Protein 7Q1G (pdb70)

InterPro domains:
  IPR018976 Imelysin-like domain [PF09375] (46-277)
  IPR034981 EfeO/Algp7, imelysin-like domain [cd14656] (41-279)
  IPR038352 Imelysin-like domain superfamily [G3DSA:1.20.1420.20] (35-285)
  IPR050894 Iron uptake system component EfeM/EfeO [PTHR39192] (38-284)
  IPR053377 Iron uptake and transport EfeM/EfeO [NF041757] (34-281)

Solvent-accessible surface area: 20869 Å² total; per-residue (Å²): 145,42,52,26,36,105,4,4,7,12,0,3,40,0,2,29,36,0,30,88,21,3,88,75,0,18,43,39,0,64,118,0,0,45,7,2,91,169,41,60,41,79,56,0,79,95,31,0,4,49,0,1,40,52,1,1,5,1,10,11,0,1,87,60,31,84,125,10,31,48,20,0,18,9,44,17,76,90,36,192,130,18,52,89,6,88,113,0,15,1,0,4,62,0,1,60,6,1,50,53,95,100,40,24,160,113,15,22,95,16,0,73,86,0,16,64,15,0,93,53,1,61,70,88,4,60,116,37,30,0,24,0,9,92,0,1,19,2,0,7,45,3,0,93,33,0,41,67,24,9,9,47,12,88,14,0,105,44,8,74,16,0,3,38,1,1,20,0,0,0,68,0,0,51,71,1,3,40,32,2,108,87,47,0,84,68,121,40,146,69,10,18,76,97,0,47,139,29,2,60,60,0,51,111,16,1,47,117,14,115,46,221,108,72,11,26,69,48,39,101,108,21,85,77,79,8,91,71,48,4,56,39,21,0,64,43,0,12,113,23,1,66,67,2,74,40,63,9,20,24,103,136,15,57,117,77,29,23,0,2,10,0,1,38,0,3,27,34,0,30,89,21,3,88,75,0,16,47,43,0,66,124,0,2,67,8,2,111,97,36,54,44,76,56,0,80,72,34,0,4,47,0,0,40,54,1,0,5,0,10,4,0,1,68,56,30,84,124,8,36,48,29,0,13,8,43,16,78,93,36,191,132,16,51,90,6,111,110,0,10,0,0,3,60,0,1,60,5,2,50,53,94,99,40,25,160,114,16,18,92,23,0,69,79,0,26,67,15,0,87,52,1,59,77,89,2,57,123,37,77,2,35,24,57,100,0,0,16,1,0,11,35,0,0,95,43,0,30,65,22,2,23,52,12,86,14,0,101,48,8,76,16,0,3,32,0,2,30,1,0,0,67,0,0,26,72,0,6,75,28,1,64,64,21,4,65,135,72,25,77,86,36,5,72,60,3,52,61,28,12,63,60,0,52,62,17,1,58,100,21,64,59,119,80,85,7,26,68,47,47,100,108,16,52,80,79,30,27,95,49,5,71,39,18,0,74,58,0,6,98,27,1,65,54,1,90,46,73,26,68,33,138

Foldseek 3Di:
DDDQVVLCQLQVVLLVVLLVLLVLLLVLLVQLLVCLLVWNLVSNLVSQLVSCLSVLLNVLLVCVVPLLCQQAANALVVDPVGLPDPSNAHRQVVLCCRQVVVTSVVVNVSSVVNSVSSVVSSVVSVVDDDQVLSLLQLLLVLLVVCLPALLVQRRRVRSQQSLSSSVSSLNSSLSSCVSCVVLCCVQPVCLSVVLVVLSVQLVVLSVVAADPVGGGDGNVPRDPVSSVSNNVSSVVSSVSSNCVCVSSPND/DDDPLDVVQLVVVLLVVLLVLLVLLLVLLVQLLVCLVVWVLVSNLVSQLVSCLSVLLNVLLLCVVPLLCQQAANALVVDPVGLPDPSNAHRQVVLCCRQVVVTSPVVNVRSVVNSVSSVVVSVVSVVDDDDSLSLLLLLLVLLVVCLVALLVQNRRVGSQQSLSSNVSSLNSSVSSLVSNVVLLCVQCVVLSVVLVVLSVQLVVLSVVAQDPPRGGDGNVPRDPVSSVSNNVSSVVNSVSSNCRCVSNVND

Radius of gyration: 26.66 Å; Cα contacts (8 Å, |Δi|>4): 734; chains: 2; bounding box: 60×58×80 Å

Organism: Pseudomonas syringae pv. syringae (strain B728a) (NCBI:txid205918)

B-factor: mean 24.44, std 9.42, range [10.6, 73.85]

Sequence (502 aa):
ATAPLDLVGPVSSDYKIYVTENIEELVSSHTQKFTDAVKKGDIATAKKLYAPTRVYYESVEEPIAELFSSDLDASIDSRVDDHEQGVAAEDFTGFHRLEYALFSQNTTKDQGPIADDKLLSSDVVKDLEKRVADLTFPPEKVVGGAAALLEEVAATKISGEEDRYSHTDLYDFQGNIDGAKKIVDLFRPQIEQQDKAFSSSKVDKNFATVDKILAKYKTKDGGFETYDKVKENDRKALVGPVNNTLAEDLSSTLRGKLGLNATAPLDLVGPVSSDYKIYVTENIEELVSSHTQKFTDAVKKGDIATAKKLYAPTRVYYESVEEPIAELFSSDLDASSIDSRVDDHEEQGVAAEDFTGFHRLEYALFSQNTTKDQGPIADKLLSDVVKDDLEKRVADDLTFPPEKVVGGAAALLEEEVAATKISGEEDRYSHTDLYDFQGNIDGAKKIVDLFRPQIEQQDKAFSSKVDKNFATVDKILAKYKTKDGGFETYDKVKENDRKALVGPVNTLAEDL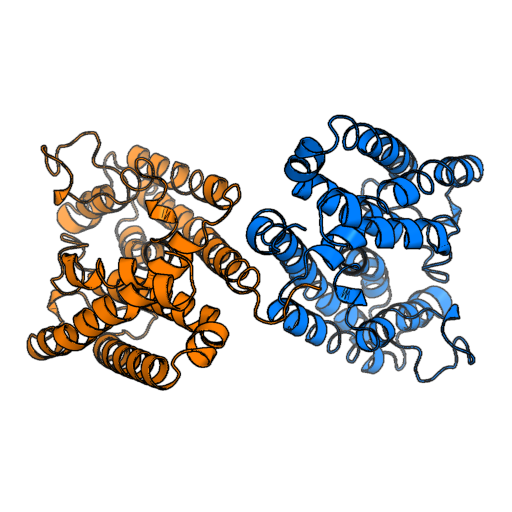STLRGKLGLN

GO terms:
  GO:0042597 periplasmic space (C, EXP)

Structure (mmCIF, N/CA/C/O backbone):
data_7Q1G
#
_entry.id   7Q1G
#
_cell.length_a   46.800
_cell.length_b   95.230
_cell.length_c   152.750
_cell.angle_alpha   90.000
_cell.angle_beta   90.000
_cell.angle_gamma   90.000
#
_symmetry.space_group_name_H-M   'P 2 21 21'
#
loop_
_entity.id
_entity.type
_entity.pdbx_description
1 polymer 'Peptidase_M75 domain-containing protein'
2 non-polymer 'SULFATE ION'
3 water water
#
loop_
_atom_site.group_PDB
_atom_site.id
_atom_site.type_symbol
_atom_site.label_atom_id
_atom_site.label_alt_id
_atom_site.label_comp_id
_atom_site.label_asym_id
_atom_site.label_entity_id
_atom_site.label_seq_id
_atom_site.pdbx_PDB_ins_code
_atom_site.Cartn_x
_atom_site.Cartn_y
_atom_site.Cartn_z
_atom_site.occupancy
_atom_site.B_iso_or_equiv
_atom_site.auth_seq_id
_atom_site.auth_comp_id
_atom_site.auth_asym_id
_atom_site.auth_atom_id
_atom_site.pdbx_PDB_model_num
ATOM 1 N N . ALA A 1 35 ? -18.411 -8.787 50.658 1.00 49.33 35 ALA A N 1
ATOM 2 C CA . ALA A 1 35 ? -17.709 -7.583 50.224 1.00 40.86 35 ALA A CA 1
ATOM 3 C C . ALA A 1 35 ? -17.497 -6.616 51.388 1.00 43.66 35 ALA A C 1
ATOM 4 O O . ALA A 1 35 ? -18.165 -6.710 52.420 1.00 46.48 35 ALA A O 1
ATOM 6 N N . THR A 1 36 ? -16.564 -5.686 51.215 1.00 36.20 36 THR A N 1
ATOM 7 C CA . THR A 1 36 ? -16.195 -4.737 52.258 1.00 32.65 36 THR A CA 1
ATOM 8 C C . THR A 1 36 ? -16.914 -3.414 52.019 1.00 25.09 36 THR A C 1
ATOM 9 O O . THR A 1 36 ? -16.836 -2.849 50.922 1.00 25.39 36 THR A O 1
ATOM 13 N N . ALA A 1 37 ? -17.634 -2.937 53.034 1.00 21.02 37 ALA A N 1
ATOM 14 C CA . ALA A 1 37 ? -18.273 -1.633 52.933 1.00 24.53 37 ALA A CA 1
ATOM 15 C C . ALA A 1 37 ? -17.204 -0.552 52.815 1.00 22.00 37 ALA A C 1
ATOM 16 O O . ALA A 1 37 ? -16.244 -0.549 53.599 1.00 21.09 37 ALA A O 1
ATOM 18 N N . PRO A 1 38 ? -17.322 0.369 51.855 1.00 23.53 38 PRO A N 1
ATOM 19 C CA . PRO A 1 38 ? -16.313 1.436 51.741 1.00 22.43 38 PRO A CA 1
ATOM 20 C C . PRO A 1 38 ? -16.072 2.190 53.040 1.00 21.17 38 PRO A C 1
ATOM 21 O O . PRO A 1 38 ? -14.928 2.561 53.329 1.00 22.21 38 PRO A O 1
ATOM 25 N N . LEU A 1 39 ? -17.110 2.410 53.849 1.00 19.71 39 LEU A N 1
ATOM 26 C CA . LEU A 1 39 ? -16.912 3.157 55.086 1.00 17.52 39 LEU A CA 1
ATOM 27 C C . LEU A 1 39 ? -16.017 2.412 56.070 1.00 19.37 39 LEU A C 1
ATOM 28 O O . LEU A 1 39 ? -15.376 3.052 56.917 1.00 20.13 39 LEU A O 1
ATOM 33 N N . ASP A 1 40 ? -15.939 1.081 55.973 1.00 20.86 40 ASP A N 1
ATOM 34 C CA . ASP A 1 40 ? -15.010 0.327 56.808 1.00 22.84 40 ASP A CA 1
ATOM 35 C C . ASP A 1 40 ? -13.554 0.615 56.464 1.00 19.45 40 ASP A C 1
ATOM 36 O O . ASP A 1 40 ? -12.659 0.256 57.242 1.00 21.09 40 ASP A O 1
ATOM 41 N N . LEU A 1 41 ? -13.301 1.250 55.320 1.00 17.81 41 LEU A N 1
ATOM 42 C CA . LEU A 1 41 ? -11.962 1.603 54.874 1.00 17.21 41 LEU A CA 1
ATOM 43 C C . LEU A 1 41 ? -11.683 3.093 55.033 1.00 16.57 41 LEU A C 1
ATOM 44 O O . LEU A 1 41 ? -10.736 3.614 54.428 1.00 18.03 41 LEU A O 1
ATOM 49 N N . VAL A 1 42 ? -12.487 3.785 55.848 1.00 15.54 42 VAL A N 1
ATOM 50 C CA . VAL A 1 42 ? -12.361 5.238 55.960 1.00 16.23 42 VAL A CA 1
ATOM 51 C C . VAL A 1 42 ? -10.984 5.642 56.465 1.00 16.53 42 VAL A C 1
ATOM 52 O O . VAL A 1 42 ? -10.480 6.715 56.110 1.00 18.16 42 VAL A O 1
ATOM 56 N N . GLY A 1 43 ? -10.344 4.808 57.278 1.00 15.40 43 GLY A N 1
ATOM 57 C CA . GLY A 1 43 ? -9.039 5.145 57.798 1.00 18.19 43 GLY A CA 1
ATOM 58 C C . GLY A 1 43 ? -8.032 5.355 56.687 1.00 18.93 43 GLY A C 1
ATOM 59 O O . GLY A 1 43 ? -7.505 6.457 56.479 1.00 14.88 43 GLY A O 1
ATOM 60 N N . PRO A 1 44 ? -7.757 4.301 55.923 1.00 17.08 44 PRO A N 1
ATOM 61 C CA . PRO A 1 44 ? -6.781 4.459 54.836 1.00 14.76 44 PRO A CA 1
ATOM 62 C C . PRO A 1 44 ? -7.271 5.354 53.707 1.00 16.48 44 PRO A C 1
ATOM 63 O O . PRO A 1 44 ? -6.447 6.051 53.096 1.00 15.75 44 PRO A O 1
ATOM 67 N N . VAL A 1 45 ? -8.575 5.374 53.409 1.00 13.23 45 VAL A N 1
ATOM 68 C CA . VAL A 1 45 ? -9.057 6.247 52.339 1.00 14.12 45 VAL A CA 1
ATOM 69 C C . VAL A 1 45 ? -8.878 7.714 52.715 1.00 15.78 45 VAL A C 1
ATOM 70 O O . VAL A 1 45 ? -8.468 8.535 51.876 1.00 14.91 45 VAL A O 1
ATOM 74 N N . SER A 1 46 ? -9.184 8.079 53.967 1.00 15.51 46 SER A N 1
ATOM 75 C CA A SER A 1 46 ? -9.004 9.462 54.413 0.53 13.16 46 SER A CA 1
ATOM 76 C CA B SER A 1 46 ? -9.012 9.476 54.336 0.47 13.10 46 SER A CA 1
ATOM 77 C C . SER A 1 46 ? -7.537 9.849 54.385 1.00 12.89 46 SER A C 1
ATOM 78 O O . SER A 1 46 ? -7.172 10.963 53.984 1.00 15.46 46 SER A O 1
ATOM 83 N N . ASP A 1 47 ? -6.673 8.943 54.849 1.00 13.04 47 ASP A N 1
ATOM 84 C CA . ASP A 1 47 ? -5.251 9.248 54.830 1.00 14.45 47 ASP A CA 1
ATOM 85 C C . ASP A 1 47 ? -4.750 9.375 53.396 1.00 15.68 47 ASP A C 1
ATOM 86 O O . ASP A 1 47 ? -3.862 10.188 53.126 1.00 15.62 47 ASP A O 1
ATOM 91 N N . TYR A 1 48 ? -5.298 8.583 52.466 1.00 15.00 48 TYR A N 1
ATOM 92 C CA . TYR A 1 48 ? -4.893 8.732 51.071 1.00 11.61 48 TYR A CA 1
ATOM 93 C C . TYR A 1 48 ? -5.383 10.049 50.483 1.00 14.78 48 TYR A C 1
ATOM 94 O O . TYR A 1 48 ? -4.656 10.701 49.723 1.00 13.66 48 TYR A O 1
ATOM 103 N N . LYS A 1 49 ? -6.602 10.475 50.823 1.00 14.17 49 LYS A N 1
ATOM 104 C CA . LYS A 1 49 ? -7.020 11.770 50.292 1.00 14.52 49 LYS A CA 1
ATOM 105 C C . LYS A 1 49 ? -6.160 12.899 50.858 1.00 14.90 49 LYS A C 1
ATOM 106 O O . LYS A 1 49 ? -5.848 13.854 50.142 1.00 14.59 49 LYS A O 1
ATOM 112 N N . ILE A 1 50 ? -5.730 12.793 52.119 1.00 15.61 50 ILE A N 1
ATOM 113 C CA . ILE A 1 50 ? -4.795 13.786 52.660 1.00 13.65 50 ILE A CA 1
ATOM 114 C C . ILE A 1 50 ? -3.492 13.777 51.871 1.00 14.56 50 ILE A C 1
ATOM 115 O O . ILE A 1 50 ? -2.967 14.833 51.490 1.00 15.68 50 ILE A O 1
ATOM 120 N N . TYR A 1 51 ? -2.976 12.583 51.569 1.00 13.90 51 TYR A N 1
ATOM 121 C CA . TYR A 1 51 ? -1.750 12.473 50.785 1.00 14.97 51 TYR A CA 1
ATOM 122 C C . TYR A 1 51 ? -1.928 13.073 49.398 1.00 15.67 51 TYR A C 1
ATOM 123 O O . TYR A 1 51 ? -1.067 13.819 48.912 1.00 12.81 51 TYR A O 1
ATOM 132 N N . VAL A 1 52 ? -3.025 12.718 48.724 1.00 14.75 52 VAL A N 1
ATOM 133 C CA . VAL A 1 52 ? -3.269 13.250 47.384 1.00 12.18 52 VAL A CA 1
ATOM 134 C C . VAL A 1 52 ? -3.448 14.756 47.448 1.00 14.61 52 VAL A C 1
ATOM 135 O O . VAL A 1 52 ? -2.909 15.490 46.614 1.00 14.13 52 VAL A O 1
ATOM 139 N N . THR A 1 53 ? -4.159 15.247 48.471 1.00 14.16 53 THR A N 1
ATOM 140 C CA . THR A 1 53 ? -4.417 16.683 48.562 1.00 14.06 53 THR A CA 1
ATOM 141 C C . THR A 1 53 ? -3.128 17.464 48.777 1.00 13.99 53 THR A C 1
ATOM 142 O O . THR A 1 53 ? -2.930 18.522 48.164 1.00 14.50 53 THR A O 1
ATOM 146 N N . GLU A 1 54 ? -2.236 16.954 49.634 1.00 14.98 54 GLU A N 1
ATOM 147 C CA . GLU A 1 54 ? -0.943 17.600 49.829 1.00 17.37 54 GLU A CA 1
ATOM 148 C C . GLU A 1 54 ? -0.131 17.615 48.542 1.00 18.77 54 GLU A C 1
ATOM 149 O O . GLU A 1 54 ? 0.507 18.624 48.211 1.00 16.49 54 GLU A O 1
ATOM 155 N N . ASN A 1 55 ? -0.135 16.505 47.802 1.00 14.18 55 ASN A N 1
ATOM 156 C CA . ASN A 1 55 ? 0.598 16.472 46.541 1.00 13.54 55 ASN A CA 1
ATOM 157 C C . ASN A 1 55 ? 0.002 17.440 45.529 1.00 14.30 55 ASN A C 1
ATOM 158 O O . ASN A 1 55 ? 0.742 18.089 44.782 1.00 13.71 55 ASN A O 1
ATOM 163 N N . ILE A 1 56 ? -1.326 17.567 45.516 1.00 12.92 56 ILE A N 1
ATOM 164 C CA . ILE A 1 56 ? -1.992 18.490 44.596 1.00 12.22 56 ILE A CA 1
ATOM 165 C C . ILE A 1 56 ? -1.681 19.938 44.964 1.00 13.89 56 ILE A C 1
ATOM 166 O O . ILE A 1 56 ? -1.451 20.773 44.081 1.00 14.90 56 ILE A O 1
ATOM 171 N N . GLU A 1 57 ? -1.685 20.270 46.266 1.00 14.38 57 GLU A N 1
ATOM 172 C CA . GLU A 1 57 ? -1.277 21.614 46.669 1.00 13.90 57 GLU A CA 1
ATOM 173 C C . GLU A 1 57 ? 0.113 21.934 46.144 1.00 13.71 57 GLU A C 1
ATOM 174 O O . GLU A 1 57 ? 0.343 23.017 45.588 1.00 16.34 57 GLU A O 1
ATOM 180 N N . GLU A 1 58 ? 1.041 20.982 46.272 1.00 15.44 58 GLU A N 1
ATOM 181 C CA . GLU A 1 58 ? 2.389 21.184 45.758 1.00 13.87 58 GLU A CA 1
ATOM 182 C C . GLU A 1 58 ? 2.397 21.256 44.240 1.00 13.22 58 GLU A C 1
ATOM 183 O O . GLU A 1 58 ? 3.171 22.020 43.658 1.00 14.54 58 GLU A O 1
ATOM 189 N N . LEU A 1 59 ? 1.581 20.432 43.583 1.00 13.00 59 LEU A N 1
ATOM 190 C CA . LEU A 1 59 ? 1.482 20.510 42.128 1.00 12.17 59 LEU A CA 1
ATOM 191 C C . LEU A 1 59 ? 1.049 21.900 41.683 1.00 13.56 59 LEU A C 1
ATOM 192 O O . LEU A 1 59 ? 1.611 22.458 40.729 1.00 13.78 59 LEU A O 1
ATOM 197 N N . VAL A 1 60 ? 0.052 22.475 42.362 1.00 12.74 60 VAL A N 1
ATOM 198 C CA . VAL A 1 60 ? -0.454 23.788 41.956 1.00 13.09 60 VAL A CA 1
ATOM 199 C C . VAL A 1 60 ? 0.616 24.848 42.160 1.00 15.17 60 VAL A C 1
ATOM 200 O O . VAL A 1 60 ? 0.865 25.681 41.280 1.00 14.64 60 VAL A O 1
ATOM 204 N N . SER A 1 61 ? 1.274 24.831 43.323 1.00 14.78 61 SER A N 1
ATOM 205 C CA A SER A 1 61 ? 2.285 25.847 43.590 0.61 14.82 61 SER A CA 1
ATOM 206 C CA B SER A 1 61 ? 2.301 25.830 43.608 0.39 14.88 61 SER A CA 1
ATOM 207 C C . SER A 1 61 ? 3.467 25.718 42.634 1.00 15.04 61 SER A C 1
ATOM 208 O O . SER A 1 61 ? 3.977 26.732 42.132 1.00 14.88 61 SER A O 1
ATOM 213 N N . HIS A 1 62 ? 3.894 24.480 42.335 1.00 14.13 62 HIS A N 1
ATOM 214 C CA . HIS A 1 62 ? 5.002 24.289 41.407 1.00 14.30 62 HIS A CA 1
ATOM 215 C C . HIS A 1 62 ? 4.581 24.606 39.979 1.00 12.80 62 HIS A C 1
ATOM 216 O O . HIS A 1 62 ? 5.363 25.176 39.215 1.00 14.42 62 HIS A O 1
ATOM 223 N N . THR A 1 63 ? 3.355 24.237 39.596 1.00 12.72 63 THR A N 1
ATOM 224 C CA . THR A 1 63 ? 2.900 24.553 38.242 1.00 10.60 63 THR A CA 1
ATOM 225 C C . THR A 1 63 ? 2.767 26.061 38.060 1.00 12.73 63 THR A C 1
ATOM 226 O O . THR A 1 63 ? 3.058 26.586 36.980 1.00 14.18 63 THR A O 1
ATOM 230 N N . GLN A 1 64 ? 2.335 26.773 39.104 1.00 12.27 64 GLN A N 1
ATOM 231 C CA . GLN A 1 64 ? 2.327 28.233 39.028 1.00 12.80 64 GLN A CA 1
ATOM 232 C C . GLN A 1 64 ? 3.708 28.765 38.668 1.00 15.95 64 GLN A C 1
ATOM 233 O O . GLN A 1 64 ? 3.856 29.578 37.743 1.00 16.94 64 GLN A O 1
ATOM 239 N N . LYS A 1 65 ? 4.741 28.296 39.378 1.00 14.04 65 LYS A N 1
ATOM 240 C CA . LYS A 1 65 ? 6.097 28.779 39.117 1.00 14.61 65 LYS A CA 1
ATOM 241 C C . LYS A 1 65 ? 6.609 28.332 37.751 1.00 15.95 65 LYS A C 1
ATOM 242 O O . LYS A 1 65 ? 7.261 29.112 37.048 1.00 14.62 65 LYS A O 1
ATOM 248 N N . PHE A 1 66 ? 6.320 27.086 37.368 1.00 12.24 66 PHE A N 1
ATOM 249 C CA . PHE A 1 66 ? 6.741 26.548 36.077 1.00 12.08 66 PHE A CA 1
ATOM 250 C C . PHE A 1 66 ? 6.117 27.331 34.925 1.00 12.37 66 PHE A C 1
ATOM 251 O O . PHE A 1 66 ? 6.814 27.758 33.993 1.00 13.65 66 PHE A O 1
ATOM 259 N N . THR A 1 67 ? 4.797 27.520 34.968 1.00 13.87 67 THR A N 1
ATOM 260 C CA . THR A 1 67 ? 4.137 28.243 33.891 1.00 13.32 67 THR A CA 1
ATOM 261 C C . THR A 1 67 ? 4.480 29.730 33.916 1.00 14.01 67 THR A C 1
ATOM 262 O O . THR A 1 67 ? 4.537 30.354 32.852 1.00 13.77 67 THR A O 1
ATOM 266 N N . ASP A 1 68 ? 4.734 30.313 35.097 1.00 14.26 68 ASP A N 1
ATOM 267 C CA . ASP A 1 68 ? 5.198 31.700 35.125 1.00 15.20 68 ASP A CA 1
ATOM 268 C C . ASP A 1 68 ? 6.540 31.840 34.419 1.00 15.27 68 ASP A C 1
ATOM 269 O O . ASP A 1 68 ? 6.759 32.809 33.677 1.00 15.86 68 ASP A O 1
ATOM 274 N N . ALA A 1 69 ? 7.447 30.875 34.620 1.00 13.85 69 ALA A N 1
ATOM 275 C CA . ALA A 1 69 ? 8.738 30.947 33.940 1.00 13.36 69 ALA A CA 1
ATOM 276 C C . ALA A 1 69 ? 8.562 30.872 32.430 1.00 15.44 69 ALA A C 1
ATOM 277 O O . ALA A 1 69 ? 9.225 31.603 31.684 1.00 14.42 69 ALA A O 1
ATOM 279 N N . VAL A 1 70 ? 7.675 29.993 31.958 1.00 14.90 70 VAL A N 1
ATOM 280 C CA . VAL A 1 70 ? 7.423 29.899 30.521 1.00 12.61 70 VAL A CA 1
ATOM 281 C C . VAL A 1 70 ? 6.865 31.217 29.990 1.00 13.48 70 VAL A C 1
ATOM 282 O O . VAL A 1 70 ? 7.294 31.721 28.944 1.00 14.81 70 VAL A O 1
ATOM 286 N N . LYS A 1 71 ? 5.885 31.782 30.697 1.00 14.57 71 LYS A N 1
ATOM 287 C CA . LYS A 1 71 ? 5.285 33.036 30.250 1.00 13.85 71 LYS A CA 1
ATOM 288 C C . LYS A 1 71 ? 6.288 34.174 30.257 1.00 15.86 71 LYS A C 1
ATOM 289 O O . LYS A 1 71 ? 6.162 35.113 29.462 1.00 17.67 71 LYS A O 1
ATOM 295 N N . LYS A 1 72 ? 7.270 34.120 31.148 1.00 15.65 72 LYS A N 1
ATOM 296 C CA . LYS A 1 72 ? 8.284 35.156 31.250 1.00 16.24 72 LYS A CA 1
ATOM 297 C C . LYS A 1 72 ? 9.479 34.896 30.352 1.00 16.34 72 LYS A C 1
ATOM 298 O O . LYS A 1 72 ? 10.442 35.666 30.387 1.00 16.96 72 LYS A O 1
ATOM 304 N N . GLY A 1 73 ? 9.439 33.836 29.544 1.00 15.49 73 GLY A N 1
ATOM 305 C CA . GLY A 1 73 ? 10.541 33.523 28.663 1.00 17.80 73 GLY A CA 1
ATOM 306 C C . GLY A 1 73 ? 11.800 33.061 29.354 1.00 19.86 73 GLY A C 1
ATOM 307 O O . GLY A 1 73 ? 12.882 33.184 28.780 1.00 21.51 73 GLY A O 1
ATOM 308 N N . ASP A 1 74 ? 11.693 32.524 30.572 1.00 17.17 74 ASP A N 1
ATOM 309 C CA . ASP A 1 74 ? 12.857 32.080 31.339 1.00 16.70 74 ASP A CA 1
ATOM 310 C C . ASP A 1 74 ? 13.015 30.575 31.141 1.00 17.39 74 ASP A C 1
ATOM 311 O O . ASP A 1 74 ? 12.547 29.778 31.952 1.00 17.92 74 ASP A O 1
ATOM 316 N N . ILE A 1 75 ? 13.700 30.196 30.059 1.00 17.99 75 ILE A N 1
ATOM 317 C CA . ILE A 1 75 ? 13.834 28.786 29.694 1.00 17.40 75 ILE A CA 1
ATOM 318 C C . ILE A 1 75 ? 14.574 28.006 30.773 1.00 16.71 75 ILE A C 1
ATOM 319 O O . ILE A 1 75 ? 14.180 26.886 31.120 1.00 17.58 75 ILE A O 1
ATOM 324 N N . ALA A 1 76 ? 15.666 28.568 31.305 1.00 18.10 76 ALA A N 1
ATOM 325 C CA . ALA A 1 76 ? 16.470 27.827 32.281 1.00 21.15 76 ALA A CA 1
ATOM 326 C C . ALA A 1 76 ? 15.669 27.499 33.536 1.00 20.77 76 ALA A C 1
ATOM 327 O O . ALA A 1 76 ? 15.750 26.380 34.059 1.00 20.16 76 ALA A O 1
ATOM 329 N N . THR A 1 77 ? 14.897 28.461 34.039 1.00 17.34 77 THR A N 1
ATOM 330 C CA . THR A 1 77 ? 14.074 28.218 35.217 1.00 17.09 77 THR A CA 1
ATOM 331 C C . THR A 1 77 ? 12.963 27.229 34.908 1.00 19.06 77 THR A C 1
ATOM 332 O O . THR A 1 77 ? 12.671 26.339 35.719 1.00 17.83 77 THR A O 1
ATOM 336 N N . ALA A 1 78 ? 12.340 27.362 33.735 1.00 15.51 78 ALA A N 1
ATOM 337 C CA . ALA A 1 78 ? 11.274 26.440 33.372 1.00 15.25 78 ALA A CA 1
ATOM 338 C C . ALA A 1 78 ? 11.797 25.014 33.284 1.00 16.10 78 ALA A C 1
ATOM 339 O O . ALA A 1 78 ? 11.155 24.085 33.777 1.00 15.32 78 ALA A O 1
ATOM 341 N N . LYS A 1 79 ? 12.972 24.826 32.680 1.00 14.64 79 LYS A N 1
ATOM 342 C CA . LYS A 1 79 ? 13.531 23.479 32.576 1.00 15.35 79 LYS A CA 1
ATOM 343 C C . LYS A 1 79 ? 13.838 22.894 33.951 1.00 17.51 79 LYS A C 1
ATOM 344 O O . LYS A 1 79 ? 13.592 21.702 34.199 1.00 17.23 79 LYS A O 1
ATOM 350 N N . LYS A 1 80 ? 14.368 23.719 34.858 1.00 16.05 80 LYS A N 1
ATOM 351 C CA . LYS A 1 80 ? 14.675 23.240 36.202 1.00 18.81 80 LYS A CA 1
ATOM 352 C C . LYS A 1 80 ? 13.412 22.846 36.957 1.00 17.96 80 LYS A C 1
ATOM 353 O O . LYS A 1 80 ? 13.442 21.915 37.772 1.00 18.29 80 LYS A O 1
ATOM 356 N N . LEU A 1 81 ? 12.291 23.524 36.695 1.00 16.39 81 LEU A N 1
ATOM 357 C CA . LEU A 1 81 ? 11.058 23.225 37.410 1.00 14.79 81 LEU A CA 1
ATOM 358 C C . LEU A 1 81 ? 10.278 22.061 36.806 1.00 16.15 81 LEU A C 1
ATOM 359 O O . LEU A 1 81 ? 9.415 21.507 37.490 1.00 14.65 81 LEU A O 1
ATOM 364 N N . TYR A 1 82 ? 10.570 21.678 35.560 1.00 13.22 82 TYR A N 1
ATOM 365 C CA . TYR A 1 82 ? 9.726 20.731 34.829 1.00 11.47 82 TYR A CA 1
ATOM 366 C C . TYR A 1 82 ? 9.552 19.419 35.590 1.00 14.34 82 TYR A C 1
ATOM 367 O O . TYR A 1 82 ? 8.428 19.008 35.908 1.00 13.71 82 TYR A O 1
ATOM 376 N N . ALA A 1 83 ? 10.652 18.724 35.850 1.00 13.96 83 ALA A N 1
ATOM 377 C CA . ALA A 1 83 ? 10.519 17.388 36.420 1.00 16.22 83 ALA A CA 1
ATOM 378 C C . ALA A 1 83 ? 10.064 17.422 37.879 1.00 13.83 83 ALA A C 1
ATOM 379 O O . ALA A 1 83 ? 9.179 16.633 38.250 1.00 13.32 83 ALA A O 1
ATOM 381 N N . PRO A 1 84 ? 10.601 18.297 38.744 1.00 13.99 84 PRO A N 1
ATOM 382 C CA . PRO A 1 84 ? 10.078 18.326 40.120 1.00 14.00 84 PRO A CA 1
ATOM 383 C C . PRO A 1 84 ? 8.588 18.620 40.192 1.00 12.70 84 PRO A C 1
ATOM 384 O O . PRO A 1 84 ? 7.896 18.082 41.066 1.00 14.83 84 PRO A O 1
ATOM 388 N N . THR A 1 85 ? 8.073 19.470 39.299 1.00 13.95 85 THR A N 1
ATOM 389 C CA . THR A 1 85 ? 6.639 19.732 39.271 1.00 12.51 85 THR A CA 1
ATOM 390 C C . THR A 1 85 ? 5.862 18.468 38.931 1.00 13.51 85 THR A C 1
ATOM 391 O O . THR A 1 85 ? 4.840 18.159 39.559 1.00 13.68 85 THR A O 1
ATOM 395 N N . ARG A 1 86 ? 6.330 17.731 37.921 1.00 13.47 86 ARG A N 1
ATOM 396 C CA . ARG A 1 86 ? 5.612 16.540 37.474 1.00 11.96 86 ARG A CA 1
ATOM 397 C C . ARG A 1 86 ? 5.580 15.432 38.522 1.00 12.67 86 ARG A C 1
ATOM 398 O O . ARG A 1 86 ? 4.656 14.609 38.507 1.00 13.11 86 ARG A O 1
ATOM 406 N N . VAL A 1 87 ? 6.566 15.374 39.427 1.00 12.97 87 VAL A N 1
ATOM 407 C CA . VAL A 1 87 ? 6.562 14.318 40.446 1.00 11.83 87 VAL A CA 1
ATOM 408 C C . VAL A 1 87 ? 5.238 14.300 41.196 1.00 12.49 87 VAL A C 1
ATOM 409 O O . VAL A 1 87 ? 4.698 13.232 41.521 1.00 13.06 87 VAL A O 1
ATOM 413 N N . TYR A 1 88 ? 4.703 15.483 41.506 1.00 13.32 88 TYR A N 1
ATOM 414 C CA . TYR A 1 88 ? 3.475 15.553 42.280 1.00 13.14 88 TYR A CA 1
ATOM 415 C C . TYR A 1 88 ? 2.294 14.992 41.510 1.00 16.90 88 TYR A C 1
ATOM 416 O O . TYR A 1 88 ? 1.412 14.377 42.112 1.00 15.71 88 TYR A O 1
ATOM 425 N N . TYR A 1 89 ? 2.266 15.176 40.185 1.00 13.03 89 TYR A N 1
ATOM 426 C CA . TYR A 1 89 ? 1.201 14.600 39.372 1.00 12.96 89 TYR A CA 1
ATOM 427 C C . TYR A 1 89 ? 1.366 13.089 39.266 1.00 13.16 89 TYR A C 1
ATOM 428 O O . TYR A 1 89 ? 0.402 12.329 39.433 1.00 14.58 89 TYR A O 1
ATOM 437 N N . GLU A 1 90 ? 2.596 12.636 39.016 1.00 14.26 90 GLU A N 1
ATOM 438 C CA . GLU A 1 90 ? 2.836 11.211 38.827 1.00 12.92 90 GLU A CA 1
ATOM 439 C C . GLU A 1 90 ? 2.569 10.422 40.107 1.00 15.12 90 GLU A C 1
ATOM 440 O O . GLU A 1 90 ? 2.240 9.233 40.040 1.00 15.97 90 GLU A O 1
ATOM 446 N N . SER A 1 91 ? 2.686 11.062 41.269 1.00 13.91 91 SER A N 1
ATOM 447 C CA . SER A 1 91 ? 2.435 10.360 42.528 1.00 11.88 91 SER A CA 1
ATOM 448 C C . SER A 1 91 ? 0.954 10.147 42.804 1.00 14.82 91 SER A C 1
ATOM 449 O O . SER A 1 91 ? 0.608 9.313 43.654 1.00 16.74 91 SER A O 1
ATOM 452 N N . VAL A 1 92 ? 0.069 10.878 42.129 1.00 12.42 92 VAL A N 1
ATOM 453 C CA . VAL A 1 92 ? -1.358 10.784 42.399 1.00 14.47 92 VAL A CA 1
ATOM 454 C C . VAL A 1 92 ? -2.135 10.319 41.167 1.00 13.22 92 VAL A C 1
ATOM 455 O O . VAL A 1 92 ? -3.333 10.509 41.096 1.00 14.44 92 VAL A O 1
ATOM 459 N N . GLU A 1 93 ? -1.467 9.660 40.219 1.00 15.12 93 GLU A N 1
ATOM 460 C CA A GLU A 1 93 ? -2.130 9.199 39.000 0.55 17.68 93 GLU A CA 1
ATOM 461 C CA B GLU A 1 93 ? -2.163 9.260 39.006 0.45 17.66 93 GLU A CA 1
ATOM 462 C C . GLU A 1 93 ? -3.384 8.370 39.243 1.00 16.35 93 GLU A C 1
ATOM 463 O O . GLU A 1 93 ? -4.329 8.479 38.445 1.00 17.84 93 GLU A O 1
ATOM 474 N N . PRO A 1 94 ? -3.472 7.527 40.292 1.00 15.58 94 PRO A N 1
ATOM 475 C CA . PRO A 1 94 ? -4.726 6.772 40.483 1.00 18.11 94 PRO A CA 1
ATOM 476 C C . PRO A 1 94 ? -5.961 7.658 40.552 1.00 19.49 94 PRO A C 1
ATOM 477 O O . PRO A 1 94 ? -7.049 7.233 40.138 1.00 19.36 94 PRO A O 1
ATOM 481 N N . ILE A 1 95 ? -5.822 8.882 41.053 1.00 14.63 95 ILE A N 1
ATOM 482 C CA . ILE A 1 95 ? -6.937 9.821 41.122 1.00 12.84 95 ILE A CA 1
ATOM 483 C C . ILE A 1 95 ? -6.996 10.704 39.884 1.00 17.02 95 ILE A C 1
ATOM 484 O O . ILE A 1 95 ? -8.068 10.919 39.314 1.00 15.45 95 ILE A O 1
ATOM 489 N N . ALA A 1 96 ? -5.855 11.246 39.452 1.00 13.63 96 ALA A N 1
ATOM 490 C CA . ALA A 1 96 ? -5.873 12.130 38.283 1.00 14.47 96 ALA A CA 1
ATOM 491 C C . ALA A 1 96 ? -6.454 11.432 37.050 1.00 15.75 96 ALA A C 1
ATOM 492 O O . ALA A 1 96 ? -7.190 12.049 36.268 1.00 16.67 96 ALA A O 1
ATOM 494 N N . GLU A 1 97 ? -6.150 10.150 36.864 1.00 14.83 97 GLU A N 1
ATOM 495 C CA . GLU A 1 97 ? -6.623 9.449 35.671 1.00 15.52 97 GLU A CA 1
ATOM 496 C C . GLU A 1 97 ? -8.110 9.117 35.725 1.00 19.63 97 GLU A C 1
ATOM 497 O O . GLU A 1 97 ? -8.656 8.661 34.716 1.00 19.37 97 GLU A O 1
ATOM 503 N N . LEU A 1 98 ? -8.784 9.355 36.851 1.00 15.34 98 LEU A N 1
ATOM 504 C CA . LEU A 1 98 ? -10.239 9.262 36.871 1.00 16.19 98 LEU A CA 1
ATOM 505 C C . LEU A 1 98 ? -10.893 10.318 35.995 1.00 19.56 98 LEU A C 1
ATOM 506 O O . LEU A 1 98 ? -12.066 10.170 35.638 1.00 20.67 98 LEU A O 1
ATOM 511 N N . PHE A 1 99 ? -10.169 11.380 35.655 1.00 16.39 99 PHE A N 1
ATOM 512 C CA . PHE A 1 99 ? -10.686 12.494 34.862 1.00 15.59 99 PHE A CA 1
ATOM 513 C C . PHE A 1 99 ? -10.003 12.372 33.499 1.00 17.85 99 PHE A C 1
ATOM 514 O O . PHE A 1 99 ? -8.980 13.000 33.245 1.00 17.05 99 PHE A O 1
ATOM 522 N N . SER A 1 100 ? -10.599 11.566 32.612 1.00 16.83 100 SER A N 1
ATOM 523 C CA A SER A 1 100 ? -9.894 11.109 31.417 0.60 19.99 100 SER A CA 1
ATOM 524 C CA B SER A 1 100 ? -9.891 11.110 31.417 0.40 20.01 100 SER A CA 1
ATOM 525 C C . SER A 1 100 ? -9.505 12.268 30.503 1.00 19.02 100 SER A C 1
ATOM 526 O O . SER A 1 100 ? -8.356 12.361 30.060 1.00 17.77 100 SER A O 1
ATOM 531 N N . ASP A 1 101 ? -10.452 13.157 30.199 1.00 19.64 101 ASP A N 1
ATOM 532 C CA . ASP A 1 101 ? -10.141 14.260 29.289 1.00 20.55 101 ASP A CA 1
ATOM 533 C C . ASP A 1 101 ? -9.189 15.264 29.930 1.00 19.73 101 ASP A C 1
ATOM 534 O O . ASP A 1 101 ? -8.291 15.793 29.262 1.00 18.71 101 ASP A O 1
ATOM 539 N N . LEU A 1 102 ? -9.364 15.538 31.224 1.00 17.86 102 LEU A N 1
ATOM 540 C CA . LEU A 1 102 ? -8.457 16.459 31.902 1.00 15.93 102 LEU A CA 1
ATOM 541 C C . LEU A 1 102 ? -7.039 15.898 31.949 1.00 16.09 102 LEU A C 1
ATOM 542 O O . LEU A 1 102 ? -6.065 16.629 31.720 1.00 15.39 102 LEU A O 1
ATOM 547 N N . ASP A 1 103 ? -6.903 14.604 32.264 1.00 15.25 103 ASP A N 1
ATOM 548 C CA . ASP A 1 103 ? -5.587 13.976 32.284 1.00 14.96 103 ASP A CA 1
ATOM 549 C C . ASP A 1 103 ? -4.925 14.055 30.914 1.00 15.15 103 ASP A C 1
ATOM 550 O O . ASP A 1 103 ? -3.716 14.295 30.809 1.00 15.23 103 ASP A O 1
ATOM 555 N N . ALA A 1 104 ? -5.703 13.875 29.844 1.00 16.86 104 ALA A N 1
ATOM 556 C CA . ALA A 1 104 ? -5.123 13.983 28.513 1.00 15.75 104 ALA A CA 1
ATOM 557 C C . ALA A 1 104 ? -4.675 15.414 28.236 1.00 14.44 104 ALA A C 1
ATOM 558 O O . ALA A 1 104 ? -3.604 15.635 27.664 1.00 16.99 104 ALA A O 1
ATOM 560 N N . SER A 1 105 ? -5.468 16.395 28.671 1.00 13.67 105 SER A N 1
ATOM 561 C CA . SER A 1 105 ? -5.099 17.794 28.471 1.00 15.41 105 SER A CA 1
ATOM 562 C C . SER A 1 105 ? -3.798 18.134 29.187 1.00 19.43 105 SER A C 1
ATOM 563 O O . SER A 1 105 ? -2.989 18.923 28.680 1.00 16.28 105 SER A O 1
ATOM 566 N N . ILE A 1 106 ? -3.576 17.534 30.362 1.00 14.02 106 ILE A N 1
ATOM 567 C CA . ILE A 1 106 ? -2.430 17.872 31.203 1.00 12.58 106 ILE A CA 1
ATOM 568 C C . ILE A 1 106 ? -1.186 17.093 30.783 1.00 14.21 106 ILE A C 1
ATOM 569 O O . ILE A 1 106 ? -0.062 17.601 30.881 1.00 13.71 106 ILE A O 1
ATOM 574 N N . ASP A 1 107 ? -1.355 15.836 30.340 1.00 12.41 107 ASP A N 1
ATOM 575 C CA . ASP A 1 107 ? -0.233 14.903 30.355 1.00 14.00 107 ASP A CA 1
ATOM 576 C C . ASP A 1 107 ? -0.129 13.968 29.152 1.00 16.56 107 ASP A C 1
ATOM 577 O O . ASP A 1 107 ? 0.657 13.016 29.207 1.00 16.14 107 ASP A O 1
ATOM 582 N N . SER A 1 108 ? -0.858 14.193 28.062 1.00 13.50 108 SER A N 1
ATOM 583 C CA . SER A 1 108 ? -0.723 13.271 26.941 1.00 13.17 108 SER A CA 1
ATOM 584 C C . SER A 1 108 ? 0.676 13.353 26.334 1.00 12.58 108 SER A C 1
ATOM 585 O O . SER A 1 108 ? 1.363 14.373 26.430 1.00 12.46 108 SER A O 1
ATOM 588 N N . ARG A 1 109 ? 1.102 12.251 25.718 1.00 15.06 109 ARG A N 1
ATOM 589 C CA . ARG A 1 109 ? 2.389 12.152 25.043 1.00 15.18 109 ARG A CA 1
ATOM 590 C C . ARG A 1 109 ? 2.206 12.285 23.535 1.00 15.50 109 ARG A C 1
ATOM 591 O O . ARG A 1 109 ? 1.096 12.212 23.013 1.00 16.63 109 ARG A O 1
ATOM 599 N N . VAL A 1 110 ? 3.325 12.470 22.831 1.00 15.45 110 VAL A N 1
ATOM 600 C CA . VAL A 1 110 ? 3.280 12.455 21.369 1.00 16.70 110 VAL A CA 1
ATOM 601 C C . VAL A 1 110 ? 2.646 11.158 20.885 1.00 17.73 110 VAL A C 1
ATOM 602 O O . VAL A 1 110 ? 1.889 11.145 19.905 1.00 18.93 110 VAL A O 1
ATOM 606 N N . ASP A 1 111 ? 2.921 10.051 21.596 1.00 16.32 111 ASP A N 1
ATOM 607 C CA . ASP A 1 111 ? 2.391 8.734 21.228 1.00 19.53 111 ASP A CA 1
ATOM 608 C C . ASP A 1 111 ? 0.874 8.701 21.194 1.00 22.06 111 ASP A C 1
ATOM 609 O O . ASP A 1 111 ? 0.287 7.823 20.545 1.00 20.83 111 ASP A O 1
ATOM 614 N N . ASP A 1 112 ? 0.224 9.579 21.946 1.00 16.91 112 ASP A N 1
ATOM 615 C CA . ASP A 1 112 ? -1.225 9.566 22.047 1.00 19.12 112 ASP A CA 1
ATOM 616 C C . ASP A 1 112 ? -1.916 10.271 20.891 1.00 18.01 112 ASP A C 1
ATOM 617 O O . ASP A 1 112 ? -3.146 10.269 20.849 1.00 20.47 112 ASP A O 1
ATOM 622 N N . HIS A 1 113 ? -1.180 10.885 19.963 1.00 18.16 113 HIS A N 1
ATOM 623 C CA . HIS A 1 113 ? -1.789 11.704 18.924 1.00 14.70 113 HIS A CA 1
ATOM 624 C C . HIS A 1 113 ? -1.455 11.170 17.540 1.00 18.56 113 HIS A C 1
ATOM 625 O O . HIS A 1 113 ? -0.281 10.961 17.214 1.00 17.16 113 HIS A O 1
ATOM 632 N N . GLU A 1 114 ? -2.497 10.961 16.733 1.00 23.20 114 GLU A N 1
ATOM 633 C CA . GLU A 1 114 ? -2.298 10.541 15.352 1.00 22.48 114 GLU A CA 1
ATOM 634 C C . GLU A 1 114 ? -1.407 11.524 14.604 1.00 20.64 114 GLU A C 1
ATOM 635 O O . GLU A 1 114 ? -0.558 11.115 13.805 1.00 20.92 114 GLU A O 1
ATOM 641 N N . GLN A 1 115 ? -1.579 12.816 14.869 1.00 21.07 115 GLN A N 1
ATOM 642 C CA . GLN A 1 115 ? -0.825 13.887 14.229 1.00 20.53 115 GLN A CA 1
ATOM 643 C C . GLN A 1 115 ? 0.509 14.174 14.913 1.00 20.40 115 GLN A C 1
ATOM 644 O O . GLN A 1 115 ? 1.218 15.096 14.490 1.00 19.90 115 GLN A O 1
ATOM 650 N N . GLY A 1 116 ? 0.869 13.420 15.956 1.00 18.20 116 GLY A N 1
ATOM 651 C CA . GLY A 1 116 ? 2.189 13.588 16.541 1.00 15.82 116 GLY A CA 1
ATOM 652 C C . GLY A 1 116 ? 2.359 14.952 17.187 1.00 15.29 116 GLY A C 1
ATOM 653 O O . GLY A 1 116 ? 1.432 15.512 17.781 1.00 17.67 116 GLY A O 1
ATOM 654 N N . VAL A 1 117 ? 3.574 15.495 17.063 1.00 17.56 117 VAL A N 1
ATOM 655 C CA . VAL A 1 117 ? 3.930 16.758 17.712 1.00 16.20 117 VAL A CA 1
ATOM 656 C C . VAL A 1 117 ? 3.101 17.920 17.171 1.00 20.09 117 VAL A C 1
ATOM 657 O O . VAL A 1 117 ? 2.962 18.952 17.839 1.00 16.47 117 VAL A O 1
ATOM 661 N N . ALA A 1 118 ? 2.541 17.775 15.971 1.00 18.46 118 ALA A N 1
ATOM 662 C CA . ALA A 1 118 ? 1.777 18.827 15.312 1.00 18.80 118 ALA A CA 1
ATOM 663 C C . ALA A 1 118 ? 0.303 18.837 15.697 1.00 19.91 118 ALA A C 1
ATOM 664 O O . ALA A 1 118 ? -0.437 19.702 15.230 1.00 20.02 118 ALA A O 1
ATOM 666 N N . ALA A 1 119 ? -0.147 17.918 16.549 1.00 17.25 119 ALA A N 1
ATOM 667 C CA . ALA A 1 119 ? -1.559 17.878 16.905 1.00 18.35 119 ALA A CA 1
ATOM 668 C C . ALA A 1 119 ? -1.947 19.114 17.709 1.00 19.09 119 ALA A C 1
ATOM 669 O O . ALA A 1 119 ? -1.287 19.457 18.697 1.00 19.01 119 ALA A O 1
ATOM 671 N N . GLU A 1 120 ? -3.034 19.779 17.303 1.00 19.25 120 GLU A N 1
ATOM 672 C CA . GLU A 1 120 ? -3.541 20.901 18.091 1.00 20.24 120 GLU A CA 1
ATOM 673 C C . GLU A 1 120 ? -3.937 20.483 19.506 1.00 19.18 120 GLU A C 1
ATOM 674 O O . GLU A 1 120 ? -3.878 21.302 20.430 1.00 23.75 120 GLU A O 1
ATOM 676 N N . ASP A 1 121 ? -4.351 19.237 19.697 1.00 21.99 121 ASP A N 1
ATOM 677 C CA . ASP A 1 121 ? -4.774 18.765 21.011 1.00 22.48 121 ASP A CA 1
ATOM 678 C C . ASP A 1 121 ? -3.619 18.267 21.875 1.00 22.83 121 ASP A C 1
ATOM 679 O O . ASP A 1 121 ? -3.865 17.779 22.985 1.00 19.94 121 ASP A O 1
ATOM 684 N N . PHE A 1 122 ? -2.384 18.330 21.379 1.00 19.07 122 PHE A N 1
ATOM 685 C CA . PHE A 1 122 ? -1.185 17.996 22.154 1.00 14.95 122 PHE A CA 1
ATOM 686 C C . PHE A 1 122 ? -0.844 19.223 22.997 1.00 16.81 122 PHE A C 1
ATOM 687 O O . PHE A 1 122 ? -0.275 20.196 22.498 1.00 16.80 122 PHE A O 1
ATOM 695 N N . THR A 1 123 ? -1.216 19.189 24.281 1.00 15.13 123 THR A N 1
ATOM 696 C CA . THR A 1 123 ? -1.064 20.339 25.171 1.00 12.08 123 THR A CA 1
ATOM 697 C C . THR A 1 123 ? -0.403 19.888 26.467 1.00 13.76 123 THR A C 1
ATOM 698 O O . THR A 1 123 ? 0.062 18.752 26.552 1.00 14.50 123 THR A O 1
ATOM 702 N N . GLY A 1 124 ? -0.339 20.755 27.473 1.00 12.29 124 GLY A N 1
ATOM 703 C CA . GLY A 1 124 ? 0.125 20.313 28.782 1.00 11.79 124 GLY A CA 1
ATOM 704 C C . GLY A 1 124 ? 1.631 20.108 28.878 1.00 13.55 124 GLY A C 1
ATOM 705 O O . GLY A 1 124 ? 2.427 20.709 28.147 1.00 14.15 124 GLY A O 1
ATOM 706 N N . PHE A 1 125 ? 2.024 19.232 29.815 1.00 13.85 125 PHE A N 1
ATOM 707 C CA . PHE A 1 125 ? 3.433 19.094 30.171 1.00 13.59 125 PHE A CA 1
ATOM 708 C C . PHE A 1 125 ? 4.301 18.688 28.984 1.00 14.23 125 PHE A C 1
ATOM 709 O O . PHE A 1 125 ? 5.392 19.232 28.796 1.00 14.34 125 PHE A O 1
ATOM 717 N N . HIS A 1 126 ? 3.878 17.687 28.210 1.00 13.09 126 HIS A N 1
ATOM 718 C CA . HIS A 1 126 ? 4.792 17.183 27.202 1.00 11.43 126 HIS A CA 1
ATOM 719 C C . HIS A 1 126 ? 4.852 18.099 25.995 1.00 13.80 126 HIS A C 1
ATOM 720 O O . HIS A 1 126 ? 5.867 18.106 25.297 1.00 14.06 126 HIS A O 1
ATOM 727 N N . ARG A 1 127 ? 3.811 18.907 25.772 1.00 11.98 127 ARG A N 1
ATOM 728 C CA . ARG A 1 127 ? 3.893 19.931 24.731 1.00 12.62 127 ARG A CA 1
ATOM 729 C C . ARG A 1 127 ? 4.927 20.980 25.108 1.00 13.50 127 ARG A C 1
ATOM 730 O O . ARG A 1 127 ? 5.742 21.398 24.267 1.00 13.14 127 ARG A O 1
ATOM 738 N N . LEU A 1 128 ? 4.926 21.395 26.382 1.00 12.73 128 LEU A N 1
ATOM 739 C CA . LEU A 1 128 ? 5.937 22.331 26.860 1.00 10.75 128 LEU A CA 1
ATOM 740 C C . LEU A 1 128 ? 7.312 21.676 26.923 1.00 14.22 128 LEU A C 1
ATOM 741 O O . LEU A 1 128 ? 8.328 22.344 26.675 1.00 13.83 128 LEU A O 1
ATOM 746 N N . GLU A 1 129 ? 7.361 20.377 27.255 1.00 12.70 129 GLU A N 1
ATOM 747 C CA . GLU A 1 129 ? 8.622 19.643 27.251 1.00 13.77 129 GLU A CA 1
ATOM 748 C C . GLU A 1 129 ? 9.302 19.734 25.892 1.00 14.83 129 GLU A C 1
ATOM 749 O O . GLU A 1 129 ? 10.517 19.950 25.803 1.00 13.81 129 GLU A O 1
ATOM 755 N N . TYR A 1 130 ? 8.531 19.567 24.820 1.00 14.08 130 TYR A N 1
ATOM 756 C CA . TYR A 1 130 ? 9.097 19.676 23.479 1.00 13.71 130 TYR A CA 1
ATOM 757 C C . TYR A 1 130 ? 9.665 21.070 23.231 1.00 13.45 130 TYR A C 1
ATOM 758 O O . TYR A 1 130 ? 10.797 21.219 22.752 1.00 15.51 130 TYR A O 1
ATOM 767 N N . ALA A 1 131 ? 8.890 22.108 23.549 1.00 15.08 131 ALA A N 1
ATOM 768 C CA . ALA A 1 131 ? 9.363 23.472 23.320 1.00 14.42 131 ALA A CA 1
ATOM 769 C C . ALA A 1 131 ? 10.630 23.750 24.122 1.00 15.59 131 ALA A C 1
ATOM 770 O O . ALA A 1 131 ? 11.614 24.276 23.595 1.00 14.87 131 ALA A O 1
ATOM 772 N N . LEU A 1 132 ? 10.627 23.383 25.400 1.00 13.64 132 LEU A N 1
ATOM 773 C CA . LEU A 1 132 ? 11.734 23.752 26.276 1.00 15.10 13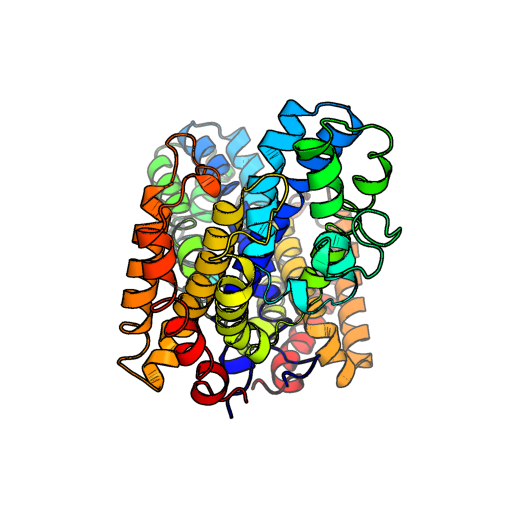2 LEU A CA 1
ATOM 774 C C . LEU A 1 132 ? 12.981 22.916 26.012 1.00 16.92 132 LEU A C 1
ATOM 775 O O . LEU A 1 132 ? 14.084 23.464 25.898 1.00 18.28 132 LEU A O 1
ATOM 780 N N . PHE A 1 133 ? 12.833 21.587 25.923 1.00 14.26 133 PHE A N 1
ATOM 781 C CA . PHE A 1 133 ? 14.011 20.731 25.878 1.00 14.93 133 PHE A CA 1
ATOM 782 C C . PHE A 1 133 ? 14.455 20.391 24.462 1.00 17.97 133 PHE A C 1
ATOM 783 O O . PHE A 1 133 ? 15.660 20.285 24.210 1.00 21.87 133 PHE A O 1
ATOM 791 N N . SER A 1 134 ? 13.523 20.196 23.529 1.00 15.03 134 SER A N 1
ATOM 792 C CA . SER A 1 134 ? 13.960 19.901 22.170 1.00 15.59 134 SER A CA 1
ATOM 793 C C . SER A 1 134 ? 14.242 21.184 21.397 1.00 17.66 134 SER A C 1
ATOM 794 O O . SER A 1 134 ? 15.263 21.295 20.714 1.00 20.89 134 SER A O 1
ATOM 797 N N . GLN A 1 135 ? 13.356 22.168 21.510 1.00 15.76 135 GLN A N 1
ATOM 798 C CA . GLN A 1 135 ? 13.428 23.368 20.680 1.00 15.83 135 GLN A CA 1
ATOM 799 C C . GLN A 1 135 ? 14.058 24.579 21.366 1.00 20.50 135 GLN A C 1
ATOM 800 O O . GLN A 1 135 ? 14.319 25.578 20.684 1.00 19.92 135 GLN A O 1
ATOM 806 N N . ASN A 1 136 ? 14.300 24.527 22.677 1.00 16.21 136 ASN A N 1
ATOM 807 C CA . ASN A 1 136 ? 14.927 25.628 23.420 1.00 15.78 136 ASN A CA 1
ATOM 808 C C . ASN A 1 136 ? 14.198 26.956 23.208 1.00 18.04 136 ASN A C 1
ATOM 809 O O . ASN A 1 136 ? 14.804 27.980 22.873 1.00 19.38 136 ASN A O 1
ATOM 814 N N . THR A 1 137 ? 12.882 26.949 23.430 1.00 16.39 137 THR A N 1
ATOM 815 C CA . THR A 1 137 ? 12.079 28.141 23.164 1.00 15.59 137 THR A CA 1
ATOM 816 C C . THR A 1 137 ? 10.894 28.213 24.112 1.00 16.45 137 THR A C 1
ATOM 817 O O . THR A 1 137 ? 10.423 27.189 24.622 1.00 14.87 137 THR A O 1
ATOM 821 N N . THR A 1 138 ? 10.427 29.443 24.354 1.00 15.28 138 THR A N 1
ATOM 822 C CA . THR A 1 138 ? 9.116 29.678 24.946 1.00 14.53 138 THR A CA 1
ATOM 823 C C . THR A 1 138 ? 8.181 30.405 23.986 1.00 14.43 138 THR A C 1
ATOM 824 O O . THR A 1 138 ? 7.084 30.795 24.397 1.00 14.07 138 THR A O 1
ATOM 828 N N . LYS A 1 139 ? 8.583 30.589 22.723 1.00 14.93 139 LYS A N 1
ATOM 829 C CA . LYS A 1 139 ? 7.788 31.370 21.776 1.00 15.43 139 LYS A CA 1
ATOM 830 C C . LYS A 1 139 ? 6.424 30.730 21.576 1.00 15.05 139 LYS A C 1
ATOM 831 O O . LYS A 1 139 ? 6.327 29.536 21.274 1.00 15.22 139 LYS A O 1
ATOM 837 N N . ASP A 1 140 ? 5.375 31.533 21.781 1.00 14.72 140 ASP A N 1
ATOM 838 C CA . ASP A 1 140 ? 3.977 31.134 21.654 1.00 14.93 140 ASP A CA 1
ATOM 839 C C . ASP A 1 140 ? 3.588 30.056 22.663 1.00 15.98 140 ASP A C 1
ATOM 840 O O . ASP A 1 140 ? 2.549 29.406 22.510 1.00 17.28 140 ASP A O 1
ATOM 845 N N . GLN A 1 141 ? 4.386 29.858 23.711 1.00 13.62 141 GLN A N 1
ATOM 846 C CA . GLN A 1 141 ? 4.043 28.844 24.702 1.00 14.46 141 GLN A CA 1
ATOM 847 C C . GLN A 1 141 ? 3.182 29.390 25.824 1.00 15.40 141 GLN A C 1
ATOM 848 O O . GLN A 1 141 ? 2.647 28.599 26.610 1.00 15.17 141 GLN A O 1
ATOM 854 N N . GLY A 1 142 ? 3.057 30.715 25.923 1.00 15.09 142 GLY A N 1
ATOM 855 C CA . GLY A 1 142 ? 2.253 31.357 26.939 1.00 15.25 142 GLY A CA 1
ATOM 856 C C . GLY A 1 142 ? 0.869 30.759 27.110 1.00 14.39 142 GLY A C 1
ATOM 857 O O . GLY A 1 142 ? 0.466 30.405 28.222 1.00 16.09 142 GLY A O 1
ATOM 858 N N . PRO A 1 143 ? 0.100 30.647 26.020 1.00 16.43 143 PRO A N 1
ATOM 859 C CA . PRO A 1 143 ? -1.262 30.115 26.166 1.00 15.31 143 PRO A CA 1
ATOM 860 C C . PRO A 1 143 ? -1.282 28.649 26.555 1.00 15.62 143 PRO A C 1
ATOM 861 O O . PRO A 1 143 ? -2.214 28.221 27.241 1.00 15.88 143 PRO A O 1
ATOM 865 N N . ILE A 1 144 ? -0.279 27.879 26.138 1.00 14.17 144 ILE 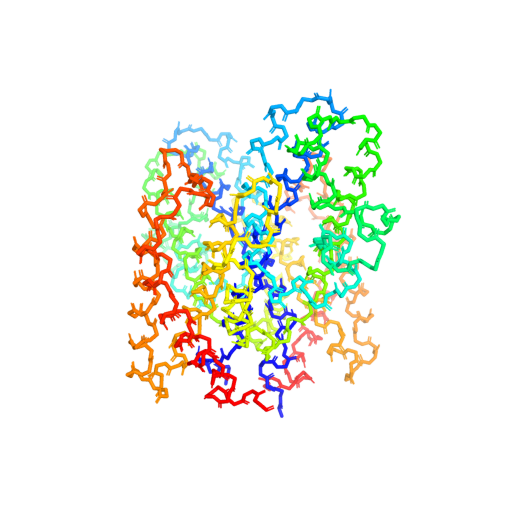A N 1
ATOM 866 C CA . ILE A 1 144 ? -0.183 26.480 26.558 1.00 12.37 144 ILE A CA 1
ATOM 867 C C . ILE A 1 144 ? 0.116 26.392 28.049 1.00 15.33 144 ILE A C 1
ATOM 868 O O . ILE A 1 144 ? -0.456 25.559 28.774 1.00 13.75 144 ILE A O 1
ATOM 873 N N . ALA A 1 145 ? 1.004 27.260 28.535 1.00 14.78 145 ALA A N 1
ATOM 874 C CA . ALA A 1 145 ? 1.287 27.323 29.965 1.00 12.81 145 ALA A CA 1
ATOM 875 C C . ALA A 1 145 ? 0.062 27.769 30.759 1.00 14.81 145 ALA A C 1
ATOM 876 O O . ALA A 1 145 ? -0.223 27.228 31.836 1.00 13.58 145 ALA A O 1
ATOM 878 N N . ASP A 1 146 ? -0.681 28.759 30.247 1.00 13.30 146 ASP A N 1
ATOM 879 C CA A ASP A 1 146 ? -1.876 29.206 30.951 0.58 15.13 146 ASP A CA 1
ATOM 880 C CA B ASP A 1 146 ? -1.892 29.214 30.929 0.42 15.17 146 ASP A CA 1
ATOM 881 C C . ASP A 1 146 ? -2.918 28.097 31.020 1.00 15.13 146 ASP A C 1
ATOM 882 O O . ASP A 1 146 ? -3.556 27.901 32.063 1.00 16.64 146 ASP A O 1
ATOM 891 N N . LYS A 1 147 ? -3.089 27.349 29.928 1.00 15.56 147 LYS A N 1
ATOM 892 C CA . LYS A 1 147 ? -4.048 26.251 29.931 1.00 15.86 147 LYS A CA 1
ATOM 893 C C . LYS A 1 147 ? -3.642 25.167 30.924 1.00 16.89 147 LYS A C 1
ATOM 894 O O . LYS A 1 147 ? -4.497 24.594 31.615 1.00 15.97 147 LYS A O 1
ATOM 900 N N . LEU A 1 148 ? -2.338 24.883 31.018 1.00 13.04 148 LEU A N 1
ATOM 901 C CA . LEU A 1 148 ? -1.869 23.880 31.978 1.00 13.40 148 LEU A CA 1
ATOM 902 C C . LEU A 1 148 ? -2.153 24.305 33.414 1.00 14.84 148 LEU A C 1
ATOM 903 O O . LEU A 1 148 ? -2.605 23.498 34.233 1.00 14.64 148 LEU A O 1
ATOM 908 N N . LEU A 1 149 ? -1.895 25.575 33.744 1.00 13.95 149 LEU A N 1
ATOM 909 C CA . LEU A 1 149 ? -2.212 26.055 35.085 1.00 12.77 149 LEU A CA 1
ATOM 910 C C . LEU A 1 149 ? -3.710 25.995 35.349 1.00 14.21 149 LEU A C 1
ATOM 911 O O . LEU A 1 149 ? -4.141 25.580 36.428 1.00 14.70 149 LEU A O 1
ATOM 916 N N . SER A 1 150 ? -4.522 26.417 34.378 1.00 14.31 150 SER A N 1
ATOM 917 C CA A SER A 1 150 ? -5.969 26.321 34.538 0.62 15.50 150 SER A CA 1
ATOM 918 C CA B SER A 1 150 ? -5.968 26.321 34.544 0.38 15.56 150 SER A CA 1
ATOM 919 C C . SER A 1 150 ? -6.401 24.877 34.754 1.00 17.98 150 SER A C 1
ATOM 920 O O . SER A 1 150 ? -7.241 24.592 35.620 1.00 16.16 150 SER A O 1
ATOM 925 N N . ASP A 1 151 ? -5.823 23.950 33.989 1.00 14.64 151 ASP A N 1
ATOM 926 C CA . ASP A 1 151 ? -6.189 22.540 34.110 1.00 14.90 151 ASP A CA 1
ATOM 927 C C . ASP A 1 151 ? -5.794 21.963 35.464 1.00 14.98 151 ASP A C 1
ATOM 928 O O . ASP A 1 151 ? -6.528 21.137 36.023 1.00 15.49 151 ASP A O 1
ATOM 933 N N . VAL A 1 152 ? -4.631 22.337 36.004 1.00 13.66 152 VAL A N 1
ATOM 934 C CA A VAL A 1 152 ? -4.269 21.778 37.301 0.81 14.44 152 VAL A CA 1
ATOM 935 C CA B VAL A 1 152 ? -4.257 21.790 37.306 0.19 14.50 152 VAL A CA 1
ATOM 936 C C . VAL A 1 152 ? -5.124 22.391 38.406 1.00 14.01 152 VAL A C 1
ATOM 937 O O . VAL A 1 152 ? -5.455 21.713 39.380 1.00 16.70 152 VAL A O 1
ATOM 944 N N . LYS A 1 153 ? -5.513 23.664 38.272 1.00 14.45 153 LYS A N 1
ATOM 945 C CA . LYS A 1 153 ? -6.430 24.248 39.249 1.00 17.14 153 LYS A CA 1
ATOM 946 C C . LYS A 1 153 ? -7.807 23.593 39.170 1.00 18.54 153 LYS A C 1
ATOM 947 O O . LYS A 1 153 ? -8.483 23.423 40.194 1.00 18.04 153 LYS A O 1
ATOM 953 N N . ASP A 1 154 ? -8.232 23.222 37.960 1.00 17.73 154 ASP A N 1
ATOM 954 C CA . ASP A 1 154 ? -9.441 22.423 37.770 1.00 18.11 154 ASP A CA 1
ATOM 955 C C . ASP A 1 154 ? -9.320 21.081 38.485 1.00 17.14 154 ASP A C 1
ATOM 956 O O . ASP A 1 154 ? -10.207 20.684 39.250 1.00 16.60 154 ASP A O 1
ATOM 961 N N . LEU A 1 155 ? -8.211 20.373 38.252 1.00 14.12 155 LEU A N 1
ATOM 962 C CA . LEU A 1 155 ? -7.981 19.096 38.922 1.00 14.67 155 LEU A CA 1
ATOM 963 C C . LEU A 1 155 ? -8.054 19.234 40.440 1.00 15.77 155 LEU A C 1
ATOM 964 O O . LEU A 1 155 ? -8.663 18.397 41.120 1.00 15.38 155 LEU A O 1
ATOM 969 N N . GLU A 1 156 ? -7.445 20.285 40.992 1.00 16.27 156 GLU A N 1
ATOM 970 C CA . GLU A 1 156 ? -7.468 20.479 42.440 1.00 15.41 156 GLU A CA 1
ATOM 971 C C . GLU A 1 156 ? -8.899 20.547 42.960 1.00 14.51 156 GLU A C 1
ATOM 972 O O . GLU A 1 156 ? -9.236 19.936 43.981 1.00 16.21 156 GLU A O 1
ATOM 978 N N . LYS A 1 157 ? -9.759 21.302 42.267 1.00 15.79 157 LYS A N 1
ATOM 979 C CA . LYS A 1 157 ? -11.154 21.404 42.682 1.00 18.01 157 LYS A CA 1
ATOM 980 C C . LYS A 1 157 ? -11.871 20.068 42.547 1.00 19.45 157 LYS A C 1
ATOM 981 O O . LYS A 1 157 ? -12.655 19.685 43.423 1.00 18.10 157 LYS A O 1
ATOM 984 N N . ARG A 1 158 ? -11.619 19.340 41.463 1.00 16.57 158 ARG A N 1
ATOM 985 C CA . ARG A 1 158 ? -12.308 18.065 41.288 1.00 15.20 158 ARG A CA 1
ATOM 986 C C . ARG A 1 158 ? -11.902 17.066 42.365 1.00 20.98 158 ARG A C 1
ATOM 987 O O . ARG A 1 158 ? -12.733 16.277 42.838 1.00 19.27 158 ARG A O 1
ATOM 995 N N . VAL A 1 159 ? -10.626 17.074 42.752 1.00 14.90 159 VAL A N 1
ATOM 996 C CA . VAL A 1 159 ? -10.168 16.186 43.824 1.00 14.19 159 VAL A CA 1
ATOM 997 C C . VAL A 1 159 ? -10.814 16.575 45.154 1.00 14.80 159 VAL A C 1
ATOM 998 O O . VAL A 1 159 ? -11.215 15.710 45.943 1.00 15.69 159 VAL A O 1
ATOM 1002 N N . ALA A 1 160 ? -10.918 17.878 45.431 1.00 16.85 160 ALA A N 1
ATOM 1003 C CA . ALA A 1 160 ? -11.574 18.314 46.661 1.00 16.43 160 ALA A CA 1
ATOM 1004 C C . ALA A 1 160 ? -13.012 17.812 46.725 1.00 18.94 160 ALA A C 1
ATOM 1005 O O . ALA A 1 160 ? -13.482 17.370 47.783 1.00 16.96 160 ALA A O 1
ATOM 1007 N N . ASP A 1 161 ? -13.715 17.836 45.594 1.00 17.12 161 ASP A N 1
ATOM 1008 C CA . ASP A 1 161 ? -15.109 17.423 45.530 1.00 19.21 161 ASP A CA 1
ATOM 1009 C C . ASP A 1 161 ? -15.296 15.914 45.501 0.79 17.48 161 ASP A C 1
ATOM 1010 O O . ASP A 1 161 ? -16.440 15.454 45.590 1.00 21.42 161 ASP A O 1
ATOM 1015 N N . LEU A 1 162 ? -14.224 15.143 45.344 1.00 17.22 162 LEU A N 1
ATOM 1016 C CA . LEU A 1 162 ? -14.333 13.722 45.038 1.00 18.67 162 LEU A CA 1
ATOM 1017 C C . LEU A 1 162 ? -14.489 12.868 46.291 1.00 17.14 162 LEU A C 1
ATOM 1018 O O . LEU A 1 162 ? -13.691 12.964 47.226 1.00 15.75 162 LEU A O 1
ATOM 1023 N N . THR A 1 163 ? -15.496 12.001 46.285 1.00 17.54 163 THR A N 1
ATOM 1024 C CA . THR A 1 163 ? -15.534 10.890 47.230 1.00 16.03 163 THR A CA 1
ATOM 1025 C C . THR A 1 163 ? -14.636 9.802 46.670 1.00 15.95 163 THR A C 1
ATOM 1026 O O . THR A 1 163 ? -14.948 9.216 45.631 1.00 17.95 163 THR A O 1
ATOM 1030 N N . PHE A 1 164 ? -13.517 9.544 47.347 1.00 17.82 164 PHE A N 1
ATOM 1031 C CA . PHE A 1 164 ? -12.518 8.606 46.837 1.00 15.88 164 PHE A CA 1
ATOM 1032 C C . PHE A 1 164 ? -13.065 7.189 46.897 1.00 14.27 164 PHE A C 1
ATOM 1033 O O . PHE A 1 164 ? -13.332 6.693 47.997 1.00 18.06 164 PHE A O 1
ATOM 1041 N N . PRO A 1 165 ? -13.221 6.489 45.778 1.00 15.05 165 PRO A N 1
ATOM 1042 C CA . PRO A 1 165 ? -13.641 5.080 45.852 1.00 18.46 165 PRO A CA 1
ATOM 1043 C C . PRO A 1 165 ? -12.479 4.199 46.268 1.00 16.42 165 PRO A C 1
ATOM 1044 O O . PRO A 1 165 ? -11.445 4.175 45.587 1.00 16.20 165 PRO A O 1
ATOM 1048 N N . PRO A 1 166 ? -12.602 3.454 47.374 1.00 18.51 166 PRO A N 1
ATOM 1049 C CA . PRO A 1 166 ? -11.476 2.602 47.788 1.00 16.26 166 PRO A CA 1
ATOM 1050 C C . PRO A 1 166 ? -11.045 1.624 46.714 1.00 14.84 166 PRO A C 1
ATOM 1051 O O . PRO A 1 166 ? -9.853 1.316 46.626 1.00 17.26 166 PRO A O 1
ATOM 1055 N N . GLU A 1 167 ? -11.968 1.153 45.874 1.00 16.54 167 GLU A N 1
ATOM 1056 C CA . GLU A 1 167 ? -11.579 0.222 44.820 1.00 16.80 167 GLU A CA 1
ATOM 1057 C C . GLU A 1 167 ? -10.668 0.882 43.787 1.00 17.15 167 GLU A C 1
ATOM 1058 O O . GLU A 1 167 ? -9.781 0.217 43.231 1.00 18.01 167 GLU A O 1
ATOM 1064 N N . LYS A 1 168 ? -10.857 2.178 43.521 1.00 15.24 168 LYS A N 1
ATOM 1065 C CA . LYS A 1 168 ? -9.955 2.884 42.620 1.00 17.58 168 LYS A CA 1
ATOM 1066 C C . LYS A 1 168 ? -8.640 3.220 43.300 1.00 17.86 168 LYS A C 1
ATOM 1067 O O . LYS A 1 168 ? -7.591 3.223 42.644 1.00 17.28 168 LYS A O 1
ATOM 1073 N N . VAL A 1 169 ? -8.684 3.520 44.600 1.00 14.42 169 VAL A N 1
ATOM 1074 C CA . VAL A 1 169 ? -7.458 3.748 45.361 1.00 16.34 169 VAL A CA 1
ATOM 1075 C C . VAL A 1 169 ? -6.626 2.478 45.389 1.00 22.08 169 VAL A C 1
ATOM 1076 O O . VAL A 1 169 ? -5.457 2.468 44.988 1.00 20.69 169 VAL A O 1
ATOM 1080 N N . VAL A 1 170 ? -7.233 1.385 45.854 1.00 21.99 170 VAL A N 1
ATOM 1081 C CA . VAL A 1 170 ? -6.519 0.118 45.980 1.00 25.41 170 VAL A CA 1
ATOM 1082 C C . VAL A 1 170 ? -6.052 -0.366 44.614 1.00 21.54 170 VAL A C 1
ATOM 1083 O O . VAL A 1 170 ? -4.896 -0.769 44.441 1.00 28.15 170 VAL A O 1
ATOM 1087 N N . GLY A 1 171 ? -6.938 -0.313 43.616 1.00 18.41 171 GLY A N 1
ATOM 1088 C CA . GLY A 1 171 ? -6.564 -0.637 42.255 1.00 20.90 171 GLY A CA 1
ATOM 1089 C C . GLY A 1 171 ? -5.501 0.279 41.695 1.00 24.08 171 GLY A C 1
ATOM 1090 O O . GLY A 1 171 ? -4.848 -0.070 40.713 1.00 18.96 171 GLY A O 1
ATOM 1091 N N . GLY A 1 172 ? -5.281 1.431 42.331 1.00 24.30 172 GLY A N 1
ATOM 1092 C CA . GLY A 1 172 ? -4.352 2.405 41.787 1.00 23.68 172 GLY A CA 1
ATOM 1093 C C . GLY A 1 172 ? -2.898 2.000 41.900 1.00 18.26 172 GLY A C 1
ATOM 1094 O O . GLY A 1 172 ? -2.081 2.386 41.056 1.00 22.78 172 GLY A O 1
ATOM 1095 N N . ALA A 1 173 ? -2.545 1.236 42.932 1.00 18.48 173 ALA A N 1
ATOM 1096 C CA . ALA A 1 173 ? -1.162 0.800 43.062 1.00 18.56 173 ALA A CA 1
ATOM 1097 C C . ALA A 1 173 ? -0.782 -0.094 41.888 1.00 18.22 173 ALA A C 1
ATOM 1098 O O . ALA A 1 173 ? 0.278 0.076 41.275 1.00 17.51 173 ALA A O 1
ATOM 1100 N N . ALA A 1 174 ? -1.657 -1.044 41.545 1.00 20.12 174 ALA A N 1
ATOM 1101 C CA . ALA A 1 174 ? -1.397 -1.899 40.390 1.00 14.78 174 ALA A CA 1
ATOM 1102 C C . ALA A 1 174 ? -1.359 -1.090 39.100 1.00 14.95 174 ALA A C 1
ATOM 1103 O O . ALA A 1 174 ? -0.511 -1.333 38.235 1.00 15.83 174 ALA A O 1
ATOM 1105 N N . ALA A 1 175 ? -2.280 -0.137 38.954 1.00 18.34 175 ALA A N 1
ATOM 1106 C CA . ALA A 1 175 ? -2.271 0.750 37.792 1.00 18.05 175 ALA A CA 1
ATOM 1107 C C . ALA A 1 175 ? -0.954 1.508 37.676 1.00 15.14 175 ALA A C 1
ATOM 1108 O O . ALA A 1 175 ? -0.422 1.672 36.570 1.00 19.30 175 ALA A O 1
ATOM 1110 N N . LEU A 1 176 ? -0.425 2.004 38.800 1.00 16.51 176 LEU A N 1
ATOM 1111 C CA . LEU A 1 176 ? 0.844 2.721 38.741 1.00 15.13 176 LEU A CA 1
ATOM 1112 C C . LEU A 1 176 ? 1.970 1.809 38.284 1.00 15.67 176 LEU A C 1
ATOM 1113 O O . LEU A 1 176 ? 2.809 2.209 37.474 1.00 16.56 176 LEU A O 1
ATOM 1118 N N . LEU A 1 177 ? 2.019 0.580 38.810 1.00 16.13 177 LEU A N 1
ATOM 1119 C CA . LEU A 1 177 ? 3.100 -0.311 38.409 1.00 13.94 177 LEU A CA 1
ATOM 1120 C C . LEU A 1 177 ? 2.960 -0.750 36.957 1.00 14.39 177 LEU A C 1
ATOM 1121 O O . LEU A 1 177 ? 3.970 -0.979 36.285 1.00 16.37 177 LEU A O 1
ATOM 1126 N N . GLU A 1 178 ? 1.735 -0.914 36.466 1.00 15.01 178 GLU A N 1
ATOM 1127 C CA . GLU A 1 178 ? 1.553 -1.221 35.049 1.00 15.96 178 GLU A CA 1
ATOM 1128 C C . GLU A 1 178 ? 2.049 -0.071 34.173 1.00 19.17 178 GLU A C 1
ATOM 1129 O O . GLU A 1 178 ? 2.635 -0.305 33.106 1.00 19.83 178 GLU A O 1
ATOM 1135 N N . GLU A 1 179 ? 1.846 1.171 34.617 0.76 14.54 179 GLU A N 1
ATOM 1136 C CA . GLU A 1 179 ? 2.364 2.317 33.873 0.76 13.60 179 GLU A CA 1
ATOM 1137 C C . GLU A 1 179 ? 3.888 2.333 33.872 0.77 14.43 179 GLU A C 1
ATOM 1138 O O . GLU A 1 179 ? 4.516 2.648 32.856 0.80 15.90 179 GLU A O 1
ATOM 1140 N N . VAL A 1 180 ? 4.501 2.012 35.012 1.00 17.71 180 VAL A N 1
ATOM 1141 C CA . VAL A 1 180 ? 5.958 1.918 35.067 1.00 15.66 180 VAL A CA 1
ATOM 1142 C C . VAL A 1 180 ? 6.460 0.889 34.066 1.00 18.45 180 VAL A C 1
ATOM 1143 O O . VAL A 1 180 ? 7.414 1.139 33.318 1.00 18.49 180 VAL A O 1
ATOM 1147 N N . ALA A 1 181 ? 5.831 -0.289 34.042 1.00 15.29 181 ALA A N 1
ATOM 1148 C CA . ALA A 1 181 ? 6.272 -1.353 33.142 1.00 18.30 181 ALA A CA 1
ATOM 1149 C C . ALA A 1 181 ? 6.121 -0.951 31.687 1.00 24.65 181 ALA A C 1
ATOM 1150 O O . ALA A 1 181 ? 6.952 -1.313 30.842 1.00 24.59 181 ALA A O 1
ATOM 1152 N N . ALA A 1 182 ? 5.059 -0.211 31.377 1.00 20.02 182 ALA A N 1
ATOM 1153 C CA . ALA A 1 182 ? 4.735 0.122 29.995 1.00 23.91 182 ALA A CA 1
ATOM 1154 C C . ALA A 1 182 ? 5.650 1.203 29.437 1.00 24.78 182 ALA A C 1
ATOM 1155 O O . ALA A 1 182 ? 6.137 1.079 28.307 1.00 26.52 182 ALA A O 1
ATOM 1157 N N . THR A 1 183 ? 5.885 2.282 30.194 1.00 21.43 183 THR A N 1
ATOM 1158 C CA . THR A 1 183 ? 6.546 3.450 29.611 1.00 20.65 183 THR A CA 1
ATOM 1159 C C . THR A 1 183 ? 7.731 3.997 30.399 1.00 20.97 183 THR A C 1
ATOM 1160 O O . THR A 1 183 ? 8.545 4.715 29.806 1.00 25.49 183 THR A O 1
ATOM 1164 N N . LYS A 1 184 ? 7.863 3.713 31.693 1.00 19.99 184 LYS A N 1
ATOM 1165 C CA . LYS A 1 184 ? 8.949 4.354 32.423 1.00 16.79 184 LYS A CA 1
ATOM 1166 C C . LYS A 1 184 ? 10.245 3.555 32.389 1.00 20.72 184 LYS A C 1
ATOM 1167 O O . LYS A 1 184 ? 11.316 4.154 32.259 1.00 20.48 184 LYS A O 1
ATOM 1173 N N . ILE A 1 185 ? 10.187 2.219 32.523 1.00 19.46 185 ILE A N 1
ATOM 1174 C CA . ILE A 1 185 ? 11.416 1.425 32.468 1.00 21.07 185 ILE A CA 1
ATOM 1175 C C . ILE A 1 185 ? 12.151 1.671 31.158 1.00 20.84 185 ILE A C 1
ATOM 1176 O O . ILE A 1 185 ? 13.389 1.707 31.117 1.00 23.69 185 ILE A O 1
ATOM 1181 N N . SER A 1 186 ? 11.406 1.858 30.073 1.00 19.63 186 SER A N 1
ATOM 1182 C CA . SER A 1 186 ? 11.978 2.045 28.746 1.00 18.37 186 SER A CA 1
ATOM 1183 C C . SER A 1 186 ? 12.308 3.496 28.434 1.00 20.09 186 SER A C 1
ATOM 1184 O O . SER A 1 186 ? 12.813 3.779 27.340 1.00 23.55 186 SER A O 1
ATOM 1187 N N . GLY A 1 187 ? 12.052 4.417 29.360 1.00 19.53 187 GLY A N 1
ATOM 1188 C CA . GLY A 1 187 ? 12.368 5.814 29.100 1.00 20.28 187 GLY A CA 1
ATOM 1189 C C . GLY A 1 187 ? 11.539 6.425 27.993 1.00 19.33 187 GLY A C 1
ATOM 1190 O O . GLY A 1 187 ? 12.059 7.204 27.185 1.00 20.91 187 GLY A O 1
ATOM 1191 N N . GLU A 1 188 ? 10.252 6.088 27.931 1.00 18.87 188 GLU A N 1
ATOM 1192 C CA . GLU A 1 188 ? 9.383 6.584 26.874 1.00 18.37 188 GLU A CA 1
ATOM 1193 C C . GLU A 1 188 ? 8.361 7.590 27.381 1.00 18.03 188 GLU A C 1
ATOM 1194 O O . GLU A 1 188 ? 7.451 7.966 26.633 1.00 20.38 188 GLU A O 1
ATOM 1200 N N . GLU A 1 189 ? 8.489 8.041 28.629 1.00 17.94 189 GLU A N 1
ATOM 1201 C CA . GLU A 1 189 ? 7.569 9.052 29.125 1.00 15.85 189 GLU A CA 1
ATOM 1202 C C . GLU A 1 189 ? 8.009 10.455 28.727 1.00 17.90 189 GLU A C 1
ATOM 1203 O O . GLU A 1 189 ? 7.177 11.267 28.306 1.00 19.07 189 GLU A O 1
ATOM 1209 N N . ASP A 1 190 ? 9.301 10.758 28.841 1.00 14.70 190 ASP A N 1
ATOM 1210 C CA . ASP A 1 190 ? 9.822 12.110 28.614 1.00 16.18 190 ASP A CA 1
ATOM 1211 C C . ASP A 1 190 ? 10.823 12.044 27.470 1.00 15.62 190 ASP A C 1
ATOM 1212 O O . ASP A 1 190 ? 12.032 12.077 27.692 1.00 17.15 190 ASP A O 1
ATOM 1217 N N . ARG A 1 191 ? 10.311 11.999 26.241 1.00 15.55 191 ARG A N 1
ATOM 1218 C CA . ARG A 1 191 ? 11.198 11.711 25.118 1.00 16.54 191 ARG A CA 1
ATOM 1219 C C . ARG A 1 191 ? 12.080 12.893 24.732 1.00 17.05 191 ARG A C 1
ATOM 1220 O O . ARG A 1 191 ? 12.966 12.726 23.889 1.00 18.36 191 ARG A O 1
ATOM 1228 N N . TYR A 1 192 ? 11.882 14.064 25.329 1.00 17.30 192 TYR A N 1
ATOM 1229 C CA . TYR A 1 192 ? 12.711 15.234 25.045 1.00 16.49 192 TYR A CA 1
ATOM 1230 C C . TYR A 1 192 ? 13.586 15.652 26.213 1.00 19.73 192 TYR A C 1
ATOM 1231 O O . TYR A 1 192 ? 14.755 15.984 26.002 1.00 19.35 192 TYR A O 1
ATOM 1240 N N . SER A 1 193 ? 13.062 15.653 27.442 1.00 15.75 193 SER A N 1
ATOM 1241 C CA . SER A 1 193 ? 13.889 15.983 28.606 1.00 14.97 193 SER A CA 1
ATOM 1242 C C . SER A 1 193 ? 14.638 14.780 29.169 1.00 16.43 193 SER A C 1
ATOM 1243 O O . SER A 1 193 ? 15.639 14.966 29.875 1.00 16.72 193 SER A O 1
ATOM 1246 N N . HIS A 1 194 ? 14.129 13.572 28.929 1.00 15.03 194 HIS A N 1
ATOM 1247 C CA . HIS A 1 194 ? 14.682 12.330 29.477 1.00 17.21 194 HIS A CA 1
ATOM 1248 C C . HIS A 1 194 ? 14.745 12.352 31.007 1.00 17.82 194 HIS A C 1
ATOM 1249 O O . HIS A 1 194 ? 15.640 11.761 31.622 1.00 16.89 194 HIS A O 1
ATOM 1256 N N . THR A 1 195 ? 13.751 12.998 31.633 1.00 15.10 195 THR A N 1
ATOM 1257 C CA . THR A 1 195 ? 13.619 13.036 33.088 1.00 13.93 195 THR A CA 1
ATOM 1258 C C . THR A 1 195 ? 12.772 11.886 33.630 1.00 14.47 195 THR A C 1
ATOM 1259 O O . THR A 1 195 ? 12.179 11.999 34.716 1.00 15.63 195 THR A O 1
ATOM 1263 N N . ASP A 1 196 ? 12.746 10.761 32.910 1.00 14.01 196 ASP A N 1
ATOM 1264 C CA . ASP A 1 196 ? 11.828 9.673 33.218 1.00 14.33 196 ASP A CA 1
ATOM 1265 C C . ASP A 1 196 ? 12.003 9.150 34.633 1.00 12.93 196 ASP A C 1
ATOM 1266 O O . ASP A 1 196 ? 11.038 8.665 35.232 1.00 15.32 196 ASP A O 1
ATOM 1271 N N . LEU A 1 197 ? 13.214 9.213 35.183 1.00 15.72 197 LEU A N 1
ATOM 1272 C CA . LEU A 1 197 ? 13.404 8.613 36.504 1.00 16.76 197 LEU A CA 1
ATOM 1273 C C . LEU A 1 197 ? 12.634 9.368 37.582 1.00 13.81 197 LEU A C 1
ATOM 1274 O O . LEU A 1 197 ? 12.205 8.762 38.569 1.00 15.84 197 LEU A O 1
ATOM 1279 N N . TYR A 1 198 ? 12.460 10.689 37.428 1.00 14.37 198 TYR A N 1
ATOM 1280 C CA . TYR A 1 198 ? 11.620 11.437 38.365 1.00 15.63 198 TYR A CA 1
ATOM 1281 C C . TYR A 1 198 ? 10.200 10.889 38.371 1.00 15.14 198 TYR A C 1
ATOM 1282 O O . TYR A 1 198 ? 9.578 10.738 39.429 1.00 14.81 198 TYR A O 1
ATOM 1291 N N . ASP A 1 199 ? 9.649 10.643 37.179 1.00 14.82 199 ASP A N 1
ATOM 1292 C CA . ASP A 1 199 ? 8.286 10.140 37.069 1.00 15.03 199 ASP A CA 1
ATOM 1293 C C . ASP A 1 199 ? 8.188 8.700 37.553 1.00 13.49 199 ASP A C 1
ATOM 1294 O O . ASP A 1 199 ? 7.210 8.329 38.205 1.00 15.67 199 ASP A O 1
ATOM 1299 N N . PHE A 1 200 ? 9.162 7.868 37.172 1.00 15.66 200 PHE A N 1
ATOM 1300 C CA . PHE A 1 200 ? 9.291 6.500 37.683 1.00 12.40 200 PHE A CA 1
ATOM 1301 C C . PHE A 1 200 ? 9.258 6.479 39.213 1.00 15.23 200 PHE A C 1
ATOM 1302 O O . PHE A 1 200 ? 8.445 5.779 39.830 1.00 15.32 200 PHE A O 1
ATOM 1310 N N . GLN A 1 201 ? 10.141 7.257 39.843 1.00 13.37 201 GLN A N 1
ATOM 1311 C CA . GLN A 1 201 ? 10.195 7.276 41.298 1.00 13.88 201 GLN A CA 1
ATOM 1312 C C . GLN A 1 201 ? 8.888 7.782 41.891 1.00 14.39 201 GLN A C 1
ATOM 1313 O O . GLN A 1 201 ? 8.448 7.303 42.941 1.00 14.71 201 GLN A O 1
ATOM 1319 N N . GLY A 1 202 ? 8.259 8.773 41.242 1.00 13.49 202 GLY A N 1
ATOM 1320 C CA . GLY A 1 202 ? 6.969 9.252 41.722 1.00 13.48 202 GLY A CA 1
ATOM 1321 C C . GLY A 1 202 ? 5.880 8.195 41.663 1.00 15.81 202 GLY A C 1
ATOM 1322 O O . GLY A 1 202 ? 5.089 8.054 42.598 1.00 13.21 202 GLY A O 1
ATOM 1323 N N . ASN A 1 203 ? 5.818 7.438 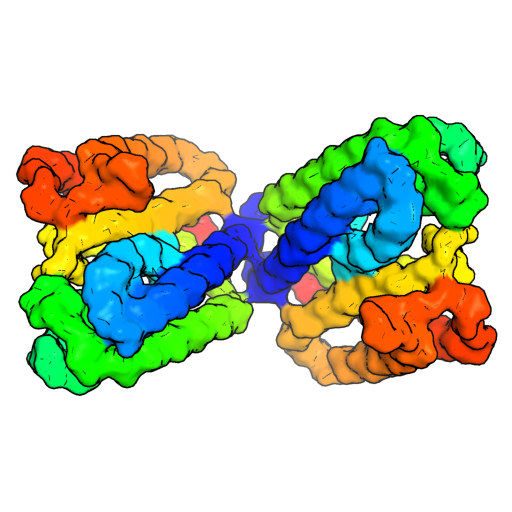40.562 1.00 12.56 203 ASN A N 1
ATOM 1324 C CA . ASN A 1 203 ? 4.848 6.351 40.468 1.00 12.27 203 ASN A CA 1
ATOM 1325 C C . ASN A 1 203 ? 5.076 5.330 41.569 1.00 13.73 203 ASN A C 1
ATOM 1326 O O . ASN A 1 203 ? 4.128 4.848 42.204 1.00 14.64 203 ASN A O 1
ATOM 1331 N N . ILE A 1 204 ? 6.336 4.939 41.760 1.00 14.59 204 ILE A N 1
ATOM 1332 C CA . ILE A 1 204 ? 6.663 3.933 42.764 1.00 15.47 204 ILE A CA 1
ATOM 1333 C C . ILE A 1 204 ? 6.300 4.438 44.152 1.00 16.73 204 ILE A C 1
ATOM 1334 O O . ILE A 1 204 ? 5.682 3.722 44.954 1.00 15.42 204 ILE A O 1
ATOM 1339 N N . ASP A 1 205 ? 6.647 5.694 44.452 1.00 14.74 205 ASP A N 1
ATOM 1340 C CA . ASP A 1 205 ? 6.319 6.251 45.761 1.00 14.93 205 ASP A CA 1
ATOM 1341 C C . ASP A 1 205 ? 4.812 6.319 45.968 1.00 14.54 205 ASP A C 1
ATOM 1342 O O . ASP A 1 205 ? 4.314 6.040 47.067 1.00 14.38 205 ASP A O 1
ATOM 1347 N N . GLY A 1 206 ? 4.067 6.685 44.919 1.00 12.55 206 GLY A N 1
ATOM 1348 C CA . GLY A 1 206 ? 2.618 6.747 45.038 1.00 12.33 206 GLY A CA 1
ATOM 1349 C C . GLY A 1 206 ? 1.988 5.386 45.250 1.00 15.16 206 GLY A C 1
ATOM 1350 O O . GLY A 1 206 ? 0.972 5.265 45.941 1.00 12.42 206 GLY A O 1
ATOM 1351 N N . ALA A 1 207 ? 2.575 4.350 44.655 1.00 13.45 207 ALA A N 1
ATOM 1352 C CA . ALA A 1 207 ? 2.078 2.994 44.852 1.00 14.12 207 ALA A CA 1
ATOM 1353 C C . ALA A 1 207 ? 2.444 2.468 46.227 1.00 14.07 207 ALA A C 1
ATOM 1354 O O . ALA A 1 207 ? 1.618 1.828 46.893 1.00 14.65 207 ALA A O 1
ATOM 1356 N N . LYS A 1 208 ? 3.690 2.689 46.649 1.00 14.25 208 LYS A N 1
ATOM 1357 C CA . LYS A 1 208 ? 4.096 2.262 47.984 1.00 15.42 208 LYS A CA 1
ATOM 1358 C C . LYS A 1 208 ? 3.230 2.916 49.050 1.00 14.82 208 LYS A C 1
ATOM 1359 O O . LYS A 1 208 ? 2.897 2.284 50.056 1.00 16.22 208 LYS A O 1
ATOM 1365 N N . LYS A 1 209 ? 2.840 4.178 48.842 1.00 14.20 209 LYS A N 1
ATOM 1366 C CA . LYS A 1 209 ? 1.991 4.851 49.816 1.00 13.92 209 LYS A CA 1
ATOM 1367 C C . LYS A 1 209 ? 0.661 4.132 49.966 1.00 14.50 209 LYS A C 1
ATOM 1368 O O . LYS A 1 209 ? 0.180 3.929 51.085 1.00 14.77 209 LYS A O 1
ATOM 1374 N N . ILE A 1 210 ? 0.068 3.709 48.850 1.00 14.79 210 ILE A N 1
ATOM 1375 C CA . ILE A 1 210 ? -1.213 3.015 48.917 1.00 12.96 210 ILE A CA 1
ATOM 1376 C C . ILE A 1 210 ? -1.060 1.698 49.667 1.00 16.70 210 ILE A C 1
ATOM 1377 O O . ILE A 1 210 ? -1.859 1.370 50.557 1.00 15.19 210 ILE A O 1
ATOM 1382 N N . VAL A 1 211 ? -0.012 0.938 49.332 1.00 14.64 211 VAL A N 1
ATOM 1383 C CA . VAL A 1 211 ? 0.227 -0.352 49.982 1.00 14.84 211 VAL A CA 1
ATOM 1384 C C . VAL A 1 211 ? 0.432 -0.165 51.475 1.00 19.18 211 VAL A C 1
ATOM 1385 O O . VAL A 1 211 ? -0.111 -0.922 52.290 1.00 17.91 211 VAL A O 1
ATOM 1389 N N . ASP A 1 212 ? 1.220 0.848 51.855 1.00 14.97 212 ASP A N 1
ATOM 1390 C CA . ASP A 1 212 ? 1.480 1.131 53.265 1.00 14.83 212 ASP A CA 1
ATOM 1391 C C . ASP A 1 212 ? 0.196 1.466 54.013 1.00 18.69 212 ASP A C 1
ATOM 1392 O O . ASP A 1 212 ? -0.019 0.994 55.134 1.00 20.64 212 ASP A O 1
ATOM 1397 N N . LEU A 1 213 ? -0.658 2.315 53.422 1.00 14.77 213 LEU A N 1
ATOM 1398 C CA . LEU A 1 213 ? -1.872 2.738 54.119 1.00 14.72 213 LEU A CA 1
ATOM 1399 C C . LEU A 1 213 ? -2.830 1.580 54.364 1.00 18.00 213 LEU A C 1
ATOM 1400 O O . LEU A 1 213 ? -3.554 1.575 55.370 1.00 17.63 213 LEU A O 1
ATOM 1405 N N . PHE A 1 214 ? -2.870 0.604 53.456 1.00 15.69 214 PHE A N 1
ATOM 1406 C CA . PHE A 1 214 ? -3.771 -0.534 53.588 1.00 16.60 214 PHE A CA 1
ATOM 1407 C C . PHE A 1 214 ? -3.113 -1.732 54.261 1.00 18.72 214 PHE A C 1
ATOM 1408 O O . PHE A 1 214 ? -3.682 -2.835 54.244 1.00 17.21 214 PHE A O 1
ATOM 1416 N N . ARG A 1 215 ? -1.933 -1.542 54.850 1.00 17.21 215 ARG A N 1
ATOM 1417 C CA . ARG A 1 215 ? -1.227 -2.647 55.499 1.00 19.71 215 ARG A CA 1
ATOM 1418 C C . ARG A 1 215 ? -2.093 -3.423 56.483 1.00 18.95 215 ARG A C 1
ATOM 1419 O O . ARG A 1 215 ? -2.057 -4.668 56.449 1.00 17.22 215 ARG A O 1
ATOM 1427 N N . PRO A 1 216 ? -2.873 -2.790 57.368 1.00 17.68 216 PRO A N 1
ATOM 1428 C CA . PRO A 1 216 ? -3.659 -3.591 58.322 1.00 18.93 216 PRO A CA 1
ATOM 1429 C C . PRO A 1 216 ? -4.720 -4.435 57.642 1.00 20.83 216 PRO A C 1
ATOM 1430 O O . PRO A 1 216 ? -4.966 -5.578 58.052 1.00 21.58 216 PRO A O 1
ATOM 1434 N N . GLN A 1 217 ? -5.350 -3.901 56.597 1.00 18.40 217 GLN A N 1
ATOM 1435 C CA . GLN A 1 217 ? -6.388 -4.649 55.896 1.00 18.56 217 GLN A CA 1
ATOM 1436 C C . GLN A 1 217 ? -5.790 -5.793 55.098 1.00 19.24 217 GLN A C 1
ATOM 1437 O O . GLN A 1 217 ? -6.383 -6.877 55.020 1.00 17.98 217 GLN A O 1
ATOM 1443 N N . ILE A 1 218 ? -4.620 -5.571 54.497 1.00 17.29 218 ILE A N 1
ATOM 1444 C CA . ILE A 1 218 ? -3.910 -6.660 53.833 1.00 14.68 218 ILE A CA 1
ATOM 1445 C C . ILE A 1 218 ? -3.540 -7.730 54.849 1.00 18.63 218 ILE A C 1
ATOM 1446 O O . ILE A 1 218 ? -3.729 -8.930 54.611 1.00 20.24 218 ILE A O 1
ATOM 1451 N N . GLU A 1 219 ? -3.035 -7.308 56.013 1.00 18.64 219 GLU A N 1
ATOM 1452 C CA . GLU A 1 219 ? -2.595 -8.267 57.023 1.00 19.69 219 GLU A CA 1
ATOM 1453 C C . GLU A 1 219 ? -3.732 -9.168 57.491 1.00 22.36 219 GLU A C 1
ATOM 1454 O O . GLU A 1 219 ? -3.498 -10.346 57.800 1.00 22.72 219 GLU A O 1
ATOM 1460 N N . GLN A 1 220 ? -4.964 -8.650 57.530 1.00 18.79 220 GLN A N 1
ATOM 1461 C CA . GLN A 1 220 ? -6.090 -9.452 57.996 1.00 18.78 220 GLN A CA 1
ATOM 1462 C C . GLN A 1 220 ? -6.362 -10.632 57.072 1.00 23.43 220 GLN A C 1
ATOM 1463 O O . GLN A 1 220 ? -6.895 -11.654 57.517 1.00 27.16 220 GLN A O 1
ATOM 1465 N N . GLN A 1 221 ? -6.008 -10.517 55.790 1.00 19.06 221 GLN A N 1
ATOM 1466 C CA . GLN A 1 221 ? -6.263 -11.594 54.838 1.00 17.35 221 GLN A CA 1
ATOM 1467 C C . GLN A 1 221 ? -5.015 -12.318 54.358 1.00 21.42 221 GLN A C 1
ATOM 1468 O O . GLN A 1 221 ? -5.135 -13.431 53.820 1.00 19.12 221 GLN A O 1
ATOM 1474 N N . ASP A 1 222 ? -3.831 -11.736 54.538 1.00 16.42 222 ASP A N 1
ATOM 1475 C CA . ASP A 1 222 ? -2.625 -12.291 53.927 1.00 16.64 222 ASP A CA 1
ATOM 1476 C C . ASP A 1 222 ? -1.427 -11.771 54.725 1.00 23.33 222 ASP A C 1
ATOM 1477 O O . ASP A 1 222 ? -0.972 -10.648 54.496 1.00 22.43 222 ASP A O 1
ATOM 1482 N N . LYS A 1 223 ? -0.918 -12.607 55.638 1.00 22.65 223 LYS A N 1
ATOM 1483 C CA . LYS A 1 223 ? 0.173 -12.220 56.535 1.00 26.75 223 LYS A CA 1
ATOM 1484 C C . LYS A 1 223 ? 1.501 -12.027 55.821 1.00 20.47 223 LYS A C 1
ATOM 1485 O O . LYS A 1 223 ? 2.396 -11.381 56.377 1.00 29.89 223 LYS A O 1
ATOM 1491 N N . ALA A 1 224 ? 1.665 -12.578 54.620 1.00 20.24 224 ALA A N 1
ATOM 1492 C CA . ALA A 1 224 ? 2.948 -12.543 53.939 1.00 17.22 224 ALA A CA 1
ATOM 1493 C C . ALA A 1 224 ? 3.023 -11.492 52.835 1.00 17.48 224 ALA A C 1
ATOM 1494 O O . ALA A 1 224 ? 4.122 -11.226 52.339 1.00 20.48 224 ALA A O 1
ATOM 1496 N N . PHE A 1 225 ? 1.890 -10.896 52.453 1.00 21.46 225 PHE A N 1
ATOM 1497 C CA . PHE A 1 225 ? 1.832 -10.084 51.236 1.00 20.30 225 PHE A CA 1
ATOM 1498 C C . PHE A 1 225 ? 2.689 -8.828 51.347 1.00 21.37 225 PHE A C 1
ATOM 1499 O O . PHE A 1 225 ? 3.433 -8.485 50.417 1.00 20.10 225 PHE A O 1
ATOM 1507 N N . SER A 1 226 ? 2.569 -8.106 52.457 1.00 19.31 226 SER A N 1
ATOM 1508 C CA . SER A 1 226 ? 3.254 -6.823 52.555 1.00 20.55 226 SER A CA 1
ATOM 1509 C C . SER A 1 226 ? 4.761 -7.005 52.492 1.00 18.89 226 SER A C 1
ATOM 1510 O O . SER A 1 226 ? 5.459 -6.245 51.817 1.00 23.54 226 SER A O 1
ATOM 1513 N N . SER A 1 227 ? 5.285 -8.020 53.175 1.00 20.42 227 SER A N 1
ATOM 1514 C CA A SER A 1 227 ? 6.720 -8.262 53.103 0.50 25.36 227 SER A CA 1
ATOM 1515 C CA B SER A 1 227 ? 6.718 -8.288 53.112 0.50 25.36 227 SER A CA 1
ATOM 1516 C C . SER A 1 227 ? 7.148 -8.687 51.705 1.00 23.99 227 SER A C 1
ATOM 1517 O O . SER A 1 227 ? 8.240 -8.322 51.256 1.00 22.43 227 SER A O 1
ATOM 1522 N N . LYS A 1 228 ? 6.302 -9.440 50.996 1.00 18.88 228 LYS A N 1
ATOM 1523 C CA . LYS A 1 228 ? 6.626 -9.854 49.634 1.00 21.78 228 LYS A CA 1
ATOM 1524 C C . LYS A 1 228 ? 6.769 -8.646 48.716 1.00 21.09 228 LYS A C 1
ATOM 1525 O O . LYS A 1 228 ? 7.734 -8.539 47.953 1.00 21.98 228 LYS A O 1
ATOM 1531 N N . VAL A 1 229 ? 5.807 -7.727 48.777 1.00 18.38 229 VAL A N 1
ATOM 1532 C CA . VAL A 1 229 ? 5.896 -6.557 47.911 1.00 17.85 229 VAL A CA 1
ATOM 1533 C C . VAL A 1 229 ? 6.954 -5.587 48.423 1.00 19.19 229 VAL A C 1
ATOM 1534 O O . VAL A 1 229 ? 7.653 -4.962 47.619 1.00 19.53 229 VAL A O 1
ATOM 1538 N N . ASP A 1 230 ? 7.124 -5.467 49.748 1.00 19.14 230 ASP A N 1
ATOM 1539 C CA . ASP A 1 230 ? 8.158 -4.574 50.270 1.00 21.51 230 ASP A CA 1
ATOM 1540 C C . ASP A 1 230 ? 9.531 -4.946 49.726 1.00 23.94 230 ASP A C 1
ATOM 1541 O O . ASP A 1 230 ? 10.329 -4.062 49.396 1.00 20.05 230 ASP A O 1
ATOM 1546 N N . LYS A 1 231 ? 9.822 -6.249 49.606 1.00 21.72 231 LYS A N 1
ATOM 1547 C CA . LYS A 1 231 ? 11.117 -6.668 49.074 1.00 21.29 231 LYS A CA 1
ATOM 1548 C C . LYS A 1 231 ? 11.308 -6.208 47.632 1.00 22.12 231 LYS A C 1
ATOM 1549 O O . LYS A 1 231 ? 12.395 -5.745 47.256 1.00 22.89 231 LYS A O 1
ATOM 1554 N N . ASN A 1 232 ? 10.269 -6.329 46.804 1.00 19.87 232 ASN A N 1
ATOM 1555 C CA . ASN A 1 232 ? 10.408 -5.921 45.410 1.00 18.17 232 ASN A CA 1
ATOM 1556 C C . ASN A 1 232 ? 10.451 -4.404 45.269 1.00 18.04 232 ASN A C 1
ATOM 1557 O O . ASN A 1 232 ? 11.171 -3.888 44.405 1.00 19.93 232 ASN A O 1
ATOM 1562 N N . PHE A 1 233 ? 9.668 -3.681 46.077 1.00 17.49 233 PHE A N 1
ATOM 1563 C CA . PHE A 1 233 ? 9.802 -2.223 46.124 1.00 17.23 233 PHE A CA 1
ATOM 1564 C C . PHE A 1 233 ? 11.216 -1.821 46.530 1.00 22.16 233 PHE A C 1
ATOM 1565 O O . PHE A 1 233 ? 11.789 -0.879 45.975 1.00 22.01 233 PHE A O 1
ATOM 1573 N N . ALA A 1 234 ? 11.797 -2.517 47.511 1.00 21.57 234 ALA A N 1
ATOM 1574 C CA . ALA A 1 234 ? 13.155 -2.178 47.929 1.00 23.28 234 ALA A CA 1
ATOM 1575 C C . ALA A 1 234 ? 14.157 -2.421 46.803 1.00 19.63 234 ALA A C 1
ATOM 1576 O O . ALA A 1 234 ? 15.091 -1.633 46.619 1.00 23.95 234 ALA A O 1
ATOM 1578 N N . THR A 1 235 ? 13.976 -3.504 46.035 1.00 18.26 235 THR A N 1
ATOM 1579 C CA . THR A 1 235 ? 14.859 -3.785 44.906 1.00 19.92 235 THR A CA 1
ATOM 1580 C C . THR A 1 235 ? 14.775 -2.688 43.850 1.00 24.80 235 THR A C 1
ATOM 1581 O O . THR A 1 235 ? 15.799 -2.252 43.309 1.00 24.78 235 THR A O 1
ATOM 1585 N N . VAL A 1 236 ? 13.555 -2.259 43.523 1.00 19.93 236 VAL A N 1
ATOM 1586 C CA . VAL A 1 236 ? 13.364 -1.174 42.564 1.00 17.76 236 VAL A CA 1
ATOM 1587 C C . VAL A 1 236 ? 13.967 0.119 43.103 1.00 18.73 236 VAL A C 1
ATOM 1588 O O . VAL A 1 236 ? 14.707 0.821 42.399 1.00 20.55 236 VAL A O 1
ATOM 1592 N N . ASP A 1 237 ? 13.656 0.452 44.358 1.00 18.95 237 ASP A N 1
ATOM 1593 C CA . ASP A 1 237 ? 14.158 1.692 44.948 1.00 19.79 237 ASP A CA 1
ATOM 1594 C C . ASP A 1 237 ? 15.683 1.730 44.947 1.00 25.23 237 ASP A C 1
ATOM 1595 O O . ASP A 1 237 ? 16.285 2.786 44.713 1.00 21.11 237 ASP A O 1
ATOM 1600 N N . LYS A 1 238 ? 16.329 0.581 45.178 1.00 22.98 238 LYS A N 1
ATOM 1601 C CA . LYS A 1 238 ? 17.788 0.560 45.196 1.00 24.76 238 LYS A CA 1
ATOM 1602 C C . LYS A 1 238 ? 18.373 0.833 43.813 1.00 23.74 238 LYS A C 1
ATOM 1603 O O . LYS A 1 238 ? 19.404 1.506 43.699 1.00 23.82 238 LYS A O 1
ATOM 1607 N N . ILE A 1 239 ? 17.752 0.311 42.747 1.00 21.60 239 ILE A N 1
ATOM 1608 C CA . ILE A 1 239 ? 18.260 0.591 41.407 1.00 20.43 239 ILE A CA 1
ATOM 1609 C C . ILE A 1 239 ? 18.072 2.066 41.074 1.00 21.31 239 ILE A C 1
ATOM 1610 O O . ILE A 1 239 ? 18.990 2.730 40.575 1.00 22.15 239 ILE A O 1
ATOM 1615 N N . LEU A 1 240 ? 16.887 2.603 41.366 1.00 19.13 240 LEU A N 1
ATOM 1616 C CA . LEU A 1 240 ? 16.632 4.017 41.093 1.00 18.91 240 LEU A CA 1
ATOM 1617 C C . LEU A 1 240 ? 17.610 4.907 41.847 1.00 20.49 240 LEU A C 1
ATOM 1618 O O . LEU A 1 240 ? 18.080 5.924 41.318 1.00 20.24 240 LEU A O 1
ATOM 1623 N N . ALA A 1 241 ? 17.929 4.540 43.087 1.00 19.14 241 ALA A N 1
ATOM 1624 C CA . ALA A 1 241 ? 18.801 5.366 43.912 1.00 20.45 241 ALA A CA 1
ATOM 1625 C C . ALA A 1 241 ? 20.216 5.454 43.349 1.00 17.55 241 ALA A C 1
ATOM 1626 O O . ALA A 1 241 ? 20.945 6.392 43.694 1.00 20.74 241 ALA A O 1
ATOM 1628 N N . LYS A 1 242 ? 20.613 4.508 42.491 1.00 19.20 242 LYS A N 1
ATOM 1629 C CA . LYS A 1 242 ? 21.912 4.569 41.832 1.00 20.94 242 LYS A CA 1
ATOM 1630 C C . LYS A 1 242 ? 22.043 5.795 40.942 1.00 23.34 242 LYS A C 1
ATOM 1631 O O . LYS A 1 242 ? 23.163 6.142 40.550 1.00 22.81 242 LYS A O 1
ATOM 1637 N N . TYR A 1 243 ? 20.933 6.470 40.645 1.00 19.88 243 TYR A N 1
ATOM 1638 C CA . TYR A 1 243 ? 20.921 7.590 39.712 1.00 17.57 243 TYR A CA 1
ATOM 1639 C C . TYR A 1 243 ? 20.417 8.874 40.354 1.00 18.84 243 TYR A C 1
ATOM 1640 O O . TYR A 1 243 ? 20.176 9.853 39.644 1.00 21.18 243 TYR A O 1
ATOM 1649 N N . LYS A 1 244 ? 20.260 8.899 41.670 1.00 19.25 244 LYS A N 1
ATOM 1650 C CA . LYS A 1 244 ? 19.922 10.132 42.353 1.00 19.49 244 LYS A CA 1
ATOM 1651 C C . LYS A 1 244 ? 21.132 11.057 42.361 1.00 18.95 244 LYS A C 1
ATOM 1652 O O . LYS A 1 244 ? 22.283 10.617 42.256 1.00 22.43 244 LYS A O 1
ATOM 1658 N N . THR A 1 245 ? 20.863 12.352 42.470 1.00 21.61 245 THR A N 1
ATOM 1659 C CA . THR A 1 245 ? 21.905 13.364 42.559 1.00 22.19 245 THR A CA 1
ATOM 1660 C C . THR A 1 245 ? 21.856 14.044 43.922 1.00 25.32 245 THR A C 1
ATOM 1661 O O . THR A 1 245 ? 20.820 14.067 44.594 1.00 24.68 245 THR A O 1
ATOM 1665 N N . LYS A 1 246 ? 22.996 14.623 44.314 1.00 25.08 246 LYS A N 1
ATOM 1666 C CA . LYS A 1 246 ? 23.080 15.253 45.628 1.00 30.49 246 LYS A CA 1
ATOM 1667 C C . LYS A 1 246 ? 22.180 16.476 45.727 1.00 31.14 246 LYS A C 1
ATOM 1668 O O . LYS A 1 246 ? 21.710 16.808 46.822 1.00 31.70 246 LYS A O 1
ATOM 1674 N N . ASP A 1 247 ? 21.928 17.156 44.604 1.00 31.54 247 ASP A N 1
ATOM 1675 C CA . ASP A 1 247 ? 21.038 18.311 44.590 1.00 32.37 247 ASP A CA 1
ATOM 1676 C C . ASP A 1 247 ? 19.569 17.934 44.752 1.00 34.80 247 ASP A C 1
ATOM 1677 O O . ASP A 1 247 ? 18.717 18.829 44.741 1.00 33.65 247 ASP A O 1
ATOM 1679 N N . GLY A 1 248 ? 19.247 16.653 44.892 1.00 26.20 248 GLY A N 1
ATOM 1680 C CA . GLY A 1 248 ? 17.880 16.230 45.089 1.00 24.64 248 GLY A CA 1
ATOM 1681 C C . GLY A 1 248 ? 17.147 15.790 43.839 1.00 26.63 248 GLY A C 1
ATOM 1682 O O . GLY A 1 248 ? 15.915 15.702 43.868 1.00 28.59 248 GLY A O 1
ATOM 1683 N N . GLY A 1 249 ? 17.855 15.514 42.753 1.00 22.52 249 GLY A N 1
ATOM 1684 C CA . GLY A 1 249 ? 17.197 15.084 41.536 1.00 19.60 249 GLY A CA 1
ATOM 1685 C C . GLY A 1 249 ? 17.655 13.722 41.053 1.00 20.36 249 GLY A C 1
ATOM 1686 O O . GLY A 1 249 ? 18.040 12.868 41.864 1.00 19.54 249 GLY A O 1
ATOM 1687 N N . PHE A 1 250 ? 17.595 13.519 39.735 1.00 18.62 250 PHE A N 1
ATOM 1688 C CA . PHE A 1 250 ? 17.989 12.285 39.070 1.00 18.68 250 PHE A CA 1
ATOM 1689 C C . PHE A 1 250 ? 18.819 12.628 37.844 1.00 19.57 250 PHE A C 1
ATOM 1690 O O . PHE A 1 250 ? 18.625 13.677 37.219 1.00 22.11 250 PHE A O 1
ATOM 1698 N N . GLU A 1 251 ? 19.721 11.717 37.484 1.00 18.47 251 GLU A N 1
ATOM 1699 C CA . GLU A 1 251 ? 20.378 11.761 36.190 1.00 19.40 251 GLU A CA 1
ATOM 1700 C C . GLU A 1 251 ? 19.349 11.566 35.081 1.00 19.13 251 GLU A C 1
ATOM 1701 O O . GLU A 1 251 ? 18.255 11.038 35.301 1.00 19.70 251 GLU A O 1
ATOM 1707 N N . THR A 1 252 ? 19.710 11.983 33.872 1.00 19.83 252 THR A N 1
ATOM 1708 C CA . THR A 1 252 ? 18.810 11.751 32.754 1.00 16.75 252 THR A CA 1
ATOM 1709 C C . THR A 1 252 ? 18.829 10.274 32.360 1.00 21.24 252 THR A C 1
ATOM 1710 O O . THR A 1 252 ? 19.749 9.525 32.699 1.00 23.64 252 THR A O 1
ATOM 1714 N N . TYR A 1 253 ? 17.787 9.855 31.631 1.00 20.80 253 TYR A N 1
ATOM 1715 C CA . TYR A 1 253 ? 17.534 8.427 31.431 1.00 21.40 253 TYR A CA 1
ATOM 1716 C C . TYR A 1 253 ? 18.652 7.738 30.653 1.00 23.16 253 TYR A C 1
ATOM 1717 O O . TYR A 1 253 ? 18.892 6.540 30.848 1.00 21.56 253 TYR A O 1
ATOM 1726 N N . ASP A 1 254 ? 19.349 8.471 29.780 1.00 25.20 254 ASP A N 1
ATOM 1727 C CA . ASP A 1 254 ? 20.430 7.875 29.000 1.00 24.38 254 ASP A CA 1
ATOM 1728 C C . ASP A 1 254 ? 21.576 7.382 29.877 1.00 28.12 254 ASP A C 1
ATOM 1729 O O . ASP A 1 254 ? 22.412 6.603 29.404 1.00 28.65 254 ASP A O 1
ATOM 1734 N N . LYS A 1 255 ? 21.638 7.817 31.135 1.00 25.61 255 LYS A N 1
ATOM 1735 C CA . LYS A 1 255 ? 22.658 7.319 32.049 1.00 26.11 255 LYS A CA 1
ATOM 1736 C C . LYS A 1 255 ? 22.337 5.934 32.602 1.00 27.30 255 LYS A C 1
ATOM 1737 O O . LYS A 1 255 ? 23.238 5.276 33.132 1.00 26.64 255 LYS A O 1
ATOM 1743 N N . VAL A 1 256 ? 21.090 5.474 32.498 1.00 23.52 256 VAL A N 1
ATOM 1744 C CA . VAL A 1 256 ? 20.712 4.202 33.110 1.00 24.77 256 VAL A CA 1
ATOM 1745 C C . VAL A 1 256 ? 21.353 3.061 32.333 1.00 29.92 256 VAL A C 1
ATOM 1746 O O . VAL A 1 256 ? 21.116 2.901 31.131 1.00 30.26 256 VAL A O 1
ATOM 1750 N N . LYS A 1 257 ? 22.150 2.253 33.025 1.00 27.34 257 LYS A N 1
ATOM 1751 C CA . LYS A 1 257 ? 22.832 1.136 32.389 1.00 28.82 257 LYS A CA 1
ATOM 1752 C C . LYS A 1 257 ? 21.838 0.065 31.950 1.00 36.13 257 LYS A C 1
ATOM 1753 O O . LYS A 1 257 ? 20.789 -0.140 32.570 1.00 29.52 257 LYS A O 1
ATOM 1757 N N . GLU A 1 258 ? 22.195 -0.637 30.871 1.00 34.08 258 GLU A N 1
ATOM 1758 C CA . GLU A 1 258 ? 21.339 -1.701 30.355 1.00 34.56 258 GLU A CA 1
ATOM 1759 C C . GLU A 1 258 ? 21.091 -2.780 31.402 1.00 31.11 258 GLU A C 1
ATOM 1760 O O . GLU A 1 258 ? 19.995 -3.349 31.467 1.00 35.38 258 GLU A O 1
ATOM 1762 N N . ASN A 1 259 ? 22.093 -3.077 32.237 1.00 27.28 259 ASN A N 1
ATOM 1763 C CA . ASN A 1 259 ? 21.911 -4.115 33.246 1.00 33.40 259 ASN A CA 1
ATOM 1764 C C . ASN A 1 259 ? 20.959 -3.667 34.348 1.00 32.77 259 ASN A C 1
ATOM 1765 O O . ASN A 1 259 ? 20.248 -4.498 34.922 1.00 32.12 259 ASN A O 1
ATOM 1767 N N . ASP A 1 260 ? 20.931 -2.367 34.659 1.00 28.81 260 ASP A N 1
ATOM 1768 C CA . ASP A 1 260 ? 19.955 -1.862 35.621 1.00 30.28 260 ASP A CA 1
ATOM 1769 C C . ASP A 1 260 ? 18.554 -1.833 35.020 1.00 24.89 260 ASP A C 1
ATOM 1770 O O . ASP A 1 260 ? 17.572 -2.139 35.707 1.00 29.27 260 ASP A O 1
ATOM 1775 N N . ARG A 1 261 ? 18.439 -1.449 33.748 1.00 23.90 261 ARG A N 1
ATOM 1776 C CA . ARG A 1 261 ? 17.146 -1.484 33.078 1.00 25.87 261 ARG A CA 1
ATOM 1777 C C . ARG A 1 261 ? 16.574 -2.898 33.077 1.00 34.63 261 ARG A C 1
ATOM 1778 O O . ARG A 1 261 ? 15.401 -3.108 33.409 1.00 28.95 261 ARG A O 1
ATOM 1786 N N . LYS A 1 262 ? 17.402 -3.887 32.725 1.00 29.78 262 LYS A N 1
ATOM 1787 C CA . LYS A 1 262 ? 16.949 -5.276 32.735 1.00 31.07 262 LYS A CA 1
ATOM 1788 C C . LYS A 1 262 ? 16.554 -5.721 34.135 1.00 28.10 262 LYS A C 1
ATOM 1789 O O . LYS A 1 262 ? 15.586 -6.471 34.305 1.00 29.90 262 LYS A O 1
ATOM 1792 N N . ALA A 1 263 ? 17.297 -5.277 35.151 1.00 24.13 263 ALA A N 1
ATOM 1793 C CA . ALA A 1 263 ? 17.041 -5.723 36.513 1.00 24.93 263 ALA A CA 1
ATOM 1794 C C . ALA A 1 263 ? 15.746 -5.156 37.079 1.00 26.18 263 ALA A C 1
ATOM 1795 O O . ALA A 1 263 ? 15.257 -5.655 38.095 1.00 24.12 263 ALA A O 1
ATOM 1797 N N . LEU A 1 264 ? 15.185 -4.124 36.450 1.00 25.53 264 LEU A N 1
ATOM 1798 C CA . LEU A 1 264 ? 13.931 -3.548 36.922 1.00 23.52 264 LEU A CA 1
ATOM 1799 C C . LEU A 1 264 ? 12.717 -4.316 36.414 1.00 24.89 264 LEU A C 1
ATOM 1800 O O . LEU A 1 264 ? 11.664 -4.289 37.058 1.00 22.58 264 LEU A O 1
ATOM 1805 N N . VAL A 1 265 ? 12.843 -4.999 35.274 1.00 22.11 265 VAL A N 1
ATOM 1806 C CA . VAL A 1 265 ? 11.674 -5.565 34.599 1.00 21.55 265 VAL A CA 1
ATOM 1807 C C . VAL A 1 265 ? 10.974 -6.584 35.487 1.00 22.26 265 VAL A C 1
ATOM 1808 O O . VAL A 1 265 ? 9.748 -6.552 35.652 1.00 23.57 265 VAL A O 1
ATOM 1812 N N . GLY A 1 266 ? 11.737 -7.526 36.039 1.00 22.30 266 GLY A N 1
ATOM 1813 C CA . GLY A 1 266 ? 11.182 -8.587 36.841 1.00 23.19 266 GLY A CA 1
ATOM 1814 C C . GLY A 1 266 ? 10.434 -8.116 38.077 1.00 20.95 266 GLY A C 1
ATOM 1815 O O . GLY A 1 266 ? 9.257 -8.444 38.273 1.00 20.76 266 GLY A O 1
ATOM 1816 N N . PRO A 1 267 ? 11.107 -7.361 38.952 1.00 21.43 267 PRO A N 1
ATOM 1817 C CA . PRO A 1 267 ? 10.412 -6.873 40.156 1.00 21.79 267 PRO A CA 1
ATOM 1818 C C . PRO A 1 267 ? 9.213 -5.992 39.845 1.00 18.97 267 PRO A C 1
ATOM 1819 O O . PRO A 1 267 ? 8.202 -6.061 40.557 1.00 18.34 267 PRO A O 1
ATOM 1823 N N . VAL A 1 268 ? 9.296 -5.147 38.815 1.00 19.97 268 VAL A N 1
ATOM 1824 C CA . VAL A 1 268 ? 8.149 -4.306 38.478 1.00 16.41 268 VAL A CA 1
ATOM 1825 C C . VAL A 1 268 ? 6.974 -5.167 38.033 1.00 19.97 268 VAL A C 1
ATOM 1826 O O . VAL A 1 268 ? 5.827 -4.937 38.443 1.00 17.60 268 VAL A O 1
ATOM 1830 N N . ASN A 1 269 ? 7.247 -6.211 37.243 1.00 19.78 269 ASN A N 1
ATOM 1831 C CA A ASN A 1 269 ? 6.166 -7.080 36.794 0.65 18.77 269 ASN A CA 1
ATOM 1832 C CA B ASN A 1 269 ? 6.183 -7.103 36.790 0.35 18.86 269 ASN A CA 1
ATOM 1833 C C . ASN A 1 269 ? 5.577 -7.875 37.954 1.00 18.52 269 ASN A C 1
ATOM 1834 O O . ASN A 1 269 ? 4.354 -8.035 38.039 1.00 21.18 269 ASN A O 1
ATOM 1843 N N . THR A 1 270 ? 6.421 -8.369 38.863 1.00 18.06 270 THR A N 1
ATOM 1844 C CA . THR A 1 270 ? 5.902 -9.092 40.018 1.00 18.24 270 THR A CA 1
ATOM 1845 C C . THR A 1 270 ? 5.065 -8.177 40.905 1.00 19.22 270 THR A C 1
ATOM 1846 O O . THR A 1 270 ? 4.008 -8.582 41.401 1.00 16.90 270 THR A O 1
ATOM 1850 N N . LEU A 1 271 ? 5.499 -6.924 41.085 1.00 17.66 271 LEU A N 1
ATOM 1851 C CA . LEU A 1 271 ? 4.687 -5.968 41.829 1.00 15.71 271 LEU A CA 1
ATOM 1852 C C . LEU A 1 271 ? 3.341 -5.743 41.155 1.00 15.58 271 LEU A C 1
ATOM 1853 O O . LEU A 1 271 ? 2.301 -5.750 41.820 1.00 15.81 271 LEU A O 1
ATOM 1858 N N . ALA A 1 272 ? 3.338 -5.531 39.835 1.00 15.80 272 ALA A N 1
ATOM 1859 C CA . ALA A 1 272 ? 2.071 -5.321 39.143 1.00 14.67 272 ALA A CA 1
ATOM 1860 C C . ALA A 1 272 ? 1.132 -6.502 39.346 1.00 15.42 272 ALA A C 1
ATOM 1861 O O . ALA A 1 272 ? -0.059 -6.318 39.623 1.00 16.33 272 ALA A O 1
ATOM 1863 N N . GLU A 1 273 ? 1.653 -7.725 39.210 1.00 18.82 273 GLU A N 1
ATOM 1864 C CA . GLU A 1 273 ? 0.826 -8.914 39.410 1.00 18.38 273 GLU A CA 1
ATOM 1865 C C . GLU A 1 273 ? 0.299 -8.996 40.839 1.00 16.30 273 GLU A C 1
ATOM 1866 O O . GLU A 1 273 ? -0.904 -9.191 41.056 1.00 16.30 273 GLU A O 1
ATOM 1872 N N . ASP A 1 274 ? 1.186 -8.856 41.827 1.00 16.84 274 ASP A N 1
ATOM 1873 C CA . ASP A 1 274 ? 0.758 -8.927 43.223 1.00 17.50 274 ASP A CA 1
ATOM 1874 C C . ASP A 1 274 ? -0.264 -7.845 43.533 1.00 16.25 274 ASP A C 1
ATOM 1875 O O . ASP A 1 274 ? -1.307 -8.113 44.137 1.00 16.15 274 ASP A O 1
ATOM 1880 N N . LEU A 1 275 ? 0.024 -6.604 43.127 1.00 15.68 275 LEU A N 1
ATOM 1881 C CA . LEU A 1 275 ? -0.879 -5.511 43.447 1.00 15.25 275 LEU A CA 1
ATOM 1882 C C . LEU A 1 275 ? -2.227 -5.670 42.759 1.00 15.01 275 LEU A C 1
ATOM 1883 O O . LEU A 1 275 ? -3.237 -5.177 43.268 1.00 15.00 275 LEU A O 1
ATOM 1888 N N . SER A 1 276 ? -2.274 -6.376 41.624 1.00 14.44 276 SER A N 1
ATOM 1889 C CA A SER A 1 276 ? -3.532 -6.585 40.918 0.69 16.18 276 SER A CA 1
ATOM 1890 C CA B SER A 1 276 ? -3.543 -6.558 40.935 0.31 16.18 276 SER A CA 1
ATOM 1891 C C . SER A 1 276 ? -4.496 -7.488 41.678 1.00 15.94 276 SER A C 1
ATOM 1892 O O . SER A 1 276 ? -5.667 -7.567 41.295 1.00 15.04 276 SER A O 1
ATOM 1897 N N . THR A 1 277 ? -4.043 -8.165 42.742 1.00 15.60 277 THR A N 1
ATOM 1898 C CA . THR A 1 277 ? -4.928 -9.033 43.510 1.00 15.11 277 THR A CA 1
ATOM 1899 C C . THR A 1 277 ? -5.596 -8.322 44.675 1.00 17.05 277 THR A C 1
ATOM 1900 O O . THR A 1 277 ? -6.451 -8.925 45.335 1.00 15.39 277 THR A O 1
ATOM 1904 N N . LEU A 1 278 ? -5.240 -7.060 44.937 1.00 17.58 278 LEU A N 1
ATOM 1905 C CA . LEU A 1 278 ? -5.650 -6.432 46.190 1.00 17.02 278 LEU A CA 1
ATOM 1906 C C . LEU A 1 278 ? -7.120 -6.032 46.192 1.00 14.63 278 LEU A C 1
ATOM 1907 O O . LEU A 1 278 ? -7.775 -6.126 47.235 1.00 15.83 278 LEU A O 1
ATOM 1912 N N . ARG A 1 279 ? -7.646 -5.549 45.062 1.00 15.34 279 ARG A N 1
ATOM 1913 C CA . ARG A 1 279 ? -9.062 -5.200 44.996 1.00 16.84 279 ARG A CA 1
ATOM 1914 C C . ARG A 1 279 ? -9.928 -6.371 45.427 1.00 21.09 279 ARG A C 1
ATOM 1915 O O . ARG A 1 279 ? -10.814 -6.224 46.275 1.00 17.84 279 ARG A O 1
ATOM 1923 N N . GLY A 1 280 ? -9.676 -7.552 44.857 1.00 16.72 280 GLY A N 1
ATOM 1924 C CA . GLY A 1 280 ? -10.426 -8.724 45.274 1.00 17.05 280 GLY A CA 1
ATOM 1925 C C . GLY A 1 280 ? -10.127 -9.120 46.711 1.00 15.81 280 GLY A C 1
ATOM 1926 O O . GLY A 1 280 ? -11.039 -9.387 47.496 1.00 17.50 280 GLY A O 1
ATOM 1927 N N . LYS A 1 281 ? -8.838 -9.170 47.067 1.00 14.98 281 LYS A N 1
ATOM 1928 C CA . LYS A 1 281 ? -8.441 -9.659 48.383 1.00 13.86 281 LYS A CA 1
ATOM 1929 C C . LYS A 1 281 ? -9.095 -8.847 49.491 1.00 15.91 281 LYS A C 1
ATOM 1930 O O . LYS A 1 281 ? -9.491 -9.394 50.533 1.00 18.06 281 LYS A O 1
ATOM 1936 N N . LEU A 1 282 ? -9.223 -7.544 49.282 1.00 16.31 282 LEU A N 1
ATOM 1937 C CA . LEU A 1 282 ? -9.775 -6.635 50.277 1.00 16.27 282 LEU A CA 1
ATOM 1938 C C . LEU A 1 282 ? -11.292 -6.499 50.180 1.00 17.52 282 LEU A C 1
ATOM 1939 O O . LEU A 1 282 ? -11.886 -5.738 50.952 1.00 19.81 282 LEU A O 1
ATOM 1944 N N . GLY A 1 283 ? -11.934 -7.231 49.283 1.00 18.02 283 GLY A N 1
ATOM 1945 C CA . GLY A 1 283 ? -13.379 -7.229 49.213 1.00 19.24 283 GLY A CA 1
ATOM 1946 C C . GLY A 1 283 ? -13.967 -6.048 48.486 1.00 24.32 283 GLY A C 1
ATOM 1947 O O . GLY A 1 283 ? -15.056 -5.592 48.844 1.00 28.80 283 GLY A O 1
ATOM 1948 N N . LEU A 1 284 ? -13.277 -5.542 47.465 1.00 22.72 284 LEU A N 1
ATOM 1949 C CA . LEU A 1 284 ? -13.716 -4.361 46.737 1.00 28.47 284 LEU A CA 1
ATOM 1950 C C . LEU A 1 284 ? -14.154 -4.652 45.309 1.00 34.54 284 LEU A C 1
ATOM 1951 O O . LEU A 1 284 ? -14.724 -3.764 44.669 1.00 51.27 284 LEU A O 1
ATOM 1956 N N . ASN A 1 285 ? -13.913 -5.859 44.807 1.00 38.43 285 ASN A N 1
ATOM 1957 C CA . ASN A 1 285 ? -14.257 -6.258 43.438 1.00 40.59 285 ASN A CA 1
ATOM 1958 C C . ASN A 1 285 ? -13.760 -7.671 43.185 1.00 47.22 285 ASN A C 1
ATOM 1959 O O . ASN A 1 285 ? -12.783 -7.847 42.453 1.00 42.32 285 ASN A O 1
ATOM 1962 N N . ALA B 1 35 ? -19.482 -0.580 42.565 1.00 44.56 35 ALA B N 1
ATOM 1963 C CA . ALA B 1 35 ? -18.534 0.453 42.955 0.73 35.92 35 ALA B CA 1
ATOM 1964 C C . ALA B 1 35 ? -18.932 1.109 44.281 0.30 34.52 35 ALA B C 1
ATOM 1965 O O . ALA B 1 35 ? -19.937 0.750 44.896 1.00 43.53 35 ALA B O 1
ATOM 1967 N N . THR B 1 36 ? -18.113 2.051 44.735 1.00 32.41 36 THR B N 1
ATOM 1968 C CA . THR B 1 36 ? -18.510 2.927 45.829 1.00 28.25 36 THR B CA 1
ATOM 1969 C C . THR B 1 36 ? -19.632 3.844 45.358 1.00 26.23 36 THR B C 1
ATOM 1970 O O . THR B 1 36 ? -19.535 4.460 44.292 1.00 27.30 36 THR B O 1
ATOM 1974 N N . ALA B 1 37 ? -20.697 3.935 46.148 1.00 23.03 37 ALA B N 1
ATOM 1975 C CA . ALA B 1 37 ? -21.799 4.817 45.802 1.00 20.51 37 ALA B CA 1
ATOM 1976 C C . ALA B 1 37 ? -21.362 6.275 45.926 1.00 21.48 37 ALA B C 1
ATOM 1977 O O . ALA B 1 37 ? -20.640 6.626 46.863 1.00 22.40 37 ALA B O 1
ATOM 1979 N N . PRO B 1 38 ? -21.782 7.146 45.007 1.00 23.98 38 PRO B N 1
ATOM 1980 C CA . PRO B 1 38 ? -21.358 8.551 45.093 1.00 24.11 38 PRO B CA 1
ATOM 1981 C C . PRO B 1 38 ? -21.693 9.221 46.416 1.00 19.90 38 PRO B C 1
ATOM 1982 O O . PRO B 1 38 ? -20.964 10.126 46.832 1.00 22.13 38 PRO B O 1
ATOM 1986 N N . LEU B 1 39 ? -22.765 8.816 47.097 1.00 23.02 39 LEU B N 1
ATOM 1987 C CA . LEU B 1 39 ? -23.116 9.423 48.375 1.00 21.95 39 LEU B CA 1
ATOM 1988 C C . LEU B 1 39 ? -22.597 8.634 49.569 1.00 19.83 39 LEU B C 1
ATOM 1989 O O . LEU B 1 39 ? -23.059 8.869 50.689 1.00 21.06 39 LEU B O 1
ATOM 1994 N N . ASP B 1 40 ? -21.662 7.706 49.360 1.00 18.32 40 ASP B N 1
ATOM 1995 C CA . ASP B 1 40 ? -21.118 6.937 50.472 1.00 17.62 40 ASP B CA 1
ATOM 1996 C C . ASP B 1 40 ? -20.529 7.868 51.525 1.00 20.49 40 ASP B C 1
ATOM 1997 O O . ASP B 1 40 ? -19.898 8.877 51.202 1.00 19.49 40 ASP B O 1
ATOM 2002 N N . LEU B 1 41 ? -20.758 7.534 52.797 1.00 18.57 41 LEU B N 1
ATOM 2003 C CA . LEU B 1 41 ? -20.298 8.380 53.894 1.00 16.04 41 LEU B CA 1
ATOM 2004 C C . LEU B 1 41 ? -18.783 8.450 53.997 1.00 18.12 41 LEU B C 1
ATOM 2005 O O . LEU B 1 41 ? -18.271 9.309 54.726 1.00 17.90 41 LEU B O 1
ATOM 2010 N N . VAL B 1 42 ? -18.051 7.563 53.314 1.00 18.82 42 VAL B N 1
ATOM 2011 C CA . VAL B 1 42 ? -16.597 7.657 53.354 1.00 17.86 42 VAL B CA 1
ATOM 2012 C C . VAL B 1 42 ? -16.136 9.010 52.816 1.00 19.96 42 VAL B C 1
ATOM 2013 O O . VAL B 1 42 ? -15.090 9.533 53.231 1.00 19.08 42 VAL B O 1
ATOM 2017 N N . GLY B 1 43 ? -16.939 9.628 51.952 1.00 17.40 43 GLY B N 1
ATOM 2018 C CA . GLY B 1 43 ? -16.647 10.940 51.411 1.00 20.35 43 GLY B CA 1
ATOM 2019 C C . GLY B 1 43 ? -16.628 12.045 52.456 1.00 18.70 43 GLY B C 1
ATOM 2020 O O . GLY B 1 43 ? -15.600 12.690 52.690 1.00 17.54 43 GLY B O 1
ATOM 2021 N N . PRO B 1 44 ? -17.775 12.320 53.079 1.00 18.43 44 PRO B N 1
ATOM 2022 C CA . PRO B 1 44 ? -17.794 13.396 54.081 1.00 18.20 44 PRO B CA 1
ATOM 2023 C C . PRO B 1 44 ? -16.948 13.103 55.305 1.00 15.99 44 PRO B C 1
ATOM 2024 O O . PRO B 1 44 ? -16.427 14.051 55.910 1.00 15.43 44 PRO B O 1
ATOM 2028 N N . VAL B 1 45 ? -16.777 11.842 55.706 1.00 17.89 45 VAL B N 1
ATOM 2029 C CA . VAL B 1 45 ? -15.884 11.598 56.838 1.00 16.41 45 VAL B CA 1
ATOM 2030 C C . VAL B 1 45 ? -14.442 11.908 56.455 1.00 18.68 45 VAL B C 1
ATOM 2031 O O . VAL B 1 45 ? -13.691 12.483 57.251 1.00 17.78 45 VAL B O 1
ATOM 2035 N N . SER B 1 46 ? -14.022 11.524 55.240 1.00 17.03 46 SER B N 1
ATOM 2036 C CA A SER B 1 46 ? -12.681 11.892 54.806 0.35 16.37 46 SER B CA 1
ATOM 2037 C CA B SER B 1 46 ? -12.694 11.899 54.752 0.65 16.39 46 SER B CA 1
ATOM 2038 C C . SER B 1 46 ? -12.520 13.408 54.760 1.00 16.75 46 SER B C 1
ATOM 2039 O O . SER B 1 46 ? -11.484 13.933 55.183 1.00 17.85 46 SER B O 1
ATOM 2044 N N . ASP B 1 47 ? -13.531 14.125 54.266 1.00 14.82 47 ASP B N 1
ATOM 2045 C CA . ASP B 1 47 ? -13.442 15.575 54.208 1.00 14.19 47 ASP B CA 1
ATOM 2046 C C . ASP B 1 47 ? -13.389 16.181 55.598 1.00 15.39 47 ASP B C 1
ATOM 2047 O O . ASP B 1 47 ? -12.758 17.223 55.802 1.00 16.64 47 ASP B O 1
ATOM 2052 N N . TYR B 1 48 ? -14.043 15.548 56.563 1.00 17.81 48 TYR B N 1
ATOM 2053 C CA . TYR B 1 48 ? -13.959 16.065 57.923 1.00 15.77 48 TYR B CA 1
ATOM 2054 C C . TYR B 1 48 ? -12.560 15.890 58.490 1.00 14.80 48 TYR B C 1
ATOM 2055 O O . TYR B 1 48 ? -12.059 16.779 59.187 1.00 15.85 48 TYR B O 1
ATOM 2064 N N . LYS B 1 49 ? -11.907 14.754 58.215 1.00 14.01 49 LYS B N 1
ATOM 2065 C CA . LYS B 1 49 ? -10.536 14.611 58.690 1.00 15.23 49 LYS B CA 1
ATOM 2066 C C . LYS B 1 49 ? -9.637 15.679 58.070 1.00 16.43 49 LYS B C 1
ATOM 2067 O O . LYS B 1 49 ? -8.756 16.215 58.742 1.00 15.51 49 LYS B O 1
ATOM 2073 N N . ILE B 1 50 ? -9.865 16.030 56.801 1.00 15.77 50 ILE B N 1
ATOM 2074 C CA . ILE B 1 50 ? -9.103 17.126 56.202 1.00 13.21 50 ILE B CA 1
ATOM 2075 C C . ILE B 1 50 ? -9.358 18.431 56.955 1.00 13.22 50 ILE B C 1
ATOM 2076 O O . ILE B 1 50 ? -8.425 19.177 57.269 1.00 16.12 50 ILE B O 1
ATOM 2081 N N . TYR B 1 51 ? -10.630 18.729 57.243 1.00 15.15 51 TYR B N 1
ATOM 2082 C CA . TYR B 1 51 ? -10.983 19.950 57.965 1.00 16.40 51 TYR B CA 1
ATOM 2083 C C . TYR B 1 51 ? -10.333 19.976 59.343 1.00 15.51 51 TYR B C 1
ATOM 2084 O O . TYR B 1 51 ? -9.757 20.989 59.764 1.00 15.22 51 TYR B O 1
ATOM 2093 N N . VAL B 1 52 ? -10.435 18.865 60.070 1.00 15.30 52 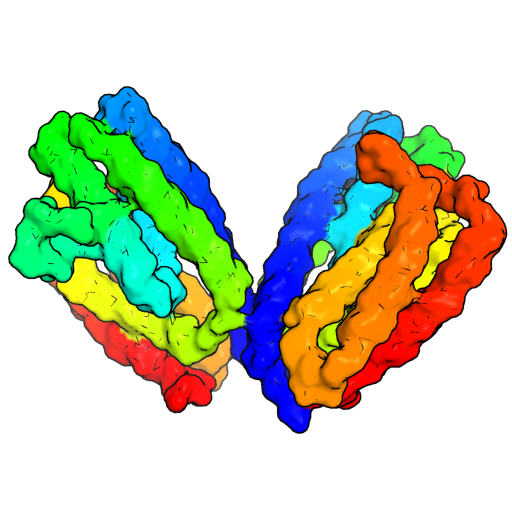VAL B N 1
ATOM 2094 C CA . VAL B 1 52 ? -9.831 18.794 61.395 1.00 14.28 52 VAL B CA 1
ATOM 2095 C C . VAL B 1 52 ? -8.318 18.928 61.305 1.00 15.55 52 VAL B C 1
ATOM 2096 O O . VAL B 1 52 ? -7.696 19.645 62.099 1.00 17.87 52 VAL B O 1
ATOM 2100 N N . THR B 1 53 ? -7.701 18.245 60.335 1.00 15.68 53 THR B N 1
ATOM 2101 C CA . THR B 1 53 ? -6.251 18.327 60.178 1.00 15.69 53 THR B CA 1
ATOM 2102 C C . THR B 1 53 ? -5.801 19.756 59.909 1.00 17.57 53 THR B C 1
ATOM 2103 O O . THR B 1 53 ? -4.805 20.221 60.479 1.00 18.95 53 THR B O 1
ATOM 2107 N N . GLU B 1 54 ? -6.522 20.472 59.041 1.00 17.26 54 GLU B N 1
ATOM 2108 C CA . GLU B 1 54 ? -6.153 21.849 58.734 1.00 16.56 54 GLU B CA 1
ATOM 2109 C C . GLU B 1 54 ? -6.260 22.727 59.974 1.00 18.60 54 GLU B C 1
ATOM 2110 O O . GLU B 1 54 ? -5.400 23.582 60.220 1.00 18.49 54 GLU B O 1
ATOM 2116 N N . ASN B 1 55 ? -7.317 22.534 60.767 1.00 18.04 55 ASN B N 1
ATOM 2117 C CA . ASN B 1 55 ? -7.467 23.324 61.985 1.00 17.57 55 ASN B CA 1
ATOM 2118 C C . ASN B 1 55 ? -6.387 22.980 63.005 1.00 16.15 55 ASN B C 1
ATOM 2119 O O . ASN B 1 55 ? -5.892 23.867 63.711 1.00 18.77 55 ASN B O 1
ATOM 2124 N N . ILE B 1 56 ? -6.002 21.704 63.099 1.00 17.26 56 ILE B N 1
ATOM 2125 C CA . ILE B 1 56 ? -4.953 21.348 64.048 1.00 16.58 56 ILE B CA 1
ATOM 2126 C C . ILE B 1 56 ? -3.602 21.893 63.596 1.00 20.52 56 ILE B C 1
ATOM 2127 O O . ILE B 1 56 ? -2.791 22.317 64.427 1.00 18.59 56 ILE B O 1
ATOM 2132 N N . GLU B 1 57 ? -3.352 21.951 62.286 1.00 20.53 57 GLU B N 1
ATOM 2133 C CA . GLU B 1 57 ? -2.142 22.620 61.811 1.00 20.75 57 GLU B CA 1
ATOM 2134 C C . GLU B 1 57 ? -2.100 24.068 62.279 1.00 20.12 57 GLU B C 1
ATOM 2135 O O . GLU B 1 57 ? -1.072 24.545 62.775 1.00 23.17 57 GLU B O 1
ATOM 2141 N N . GLU B 1 58 ? -3.219 24.784 62.137 1.00 17.13 58 GLU B N 1
ATOM 2142 C CA . GLU B 1 58 ? -3.288 26.157 62.623 1.00 19.71 58 GLU B CA 1
ATOM 2143 C C . GLU B 1 58 ? -3.163 26.215 64.141 1.00 18.17 58 GLU B C 1
ATOM 2144 O O . GLU B 1 58 ? -2.537 27.131 64.684 1.00 19.97 58 GLU B O 1
ATOM 2150 N N . LEU B 1 59 ? -3.769 25.256 64.843 1.00 17.60 59 LEU B N 1
ATOM 2151 C CA . LEU B 1 59 ? -3.657 25.245 66.297 1.00 16.77 59 LEU B CA 1
ATOM 2152 C C . LEU B 1 59 ? -2.201 25.126 66.734 1.00 17.19 59 LEU B C 1
ATOM 2153 O O . LEU B 1 59 ? -1.766 25.832 67.650 1.00 18.83 59 LEU B O 1
ATOM 2158 N N . VAL B 1 60 ? -1.427 24.254 66.078 1.00 18.65 60 VAL B N 1
ATOM 2159 C CA . VAL B 1 60 ? -0.031 24.084 66.471 1.00 18.83 60 VAL B CA 1
ATOM 2160 C C . VAL B 1 60 ? 0.766 25.358 66.209 1.00 21.47 60 VAL B C 1
ATOM 2161 O O . VAL B 1 60 ? 1.563 25.785 67.048 1.00 22.34 60 VAL B O 1
ATOM 2165 N N . SER B 1 61 ? 0.586 25.974 65.039 1.00 22.41 61 SER B N 1
ATOM 2166 C CA A SER B 1 61 ? 1.363 27.172 64.731 0.59 21.82 61 SER B CA 1
ATOM 2167 C CA B SER B 1 61 ? 1.345 27.179 64.717 0.41 21.83 61 SER B CA 1
ATOM 2168 C C . SER B 1 61 ? 0.994 28.326 65.656 1.00 21.63 61 SER B C 1
ATOM 2169 O O . SER B 1 61 ? 1.877 29.066 66.111 1.00 23.20 61 SER B O 1
ATOM 2174 N N . HIS B 1 62 ? -0.297 28.500 65.948 1.00 18.75 62 HIS B N 1
ATOM 2175 C CA . HIS B 1 62 ? -0.705 29.568 66.854 1.00 21.30 62 HIS B CA 1
ATOM 2176 C C . HIS B 1 62 ? -0.277 29.270 68.287 1.00 21.10 62 HIS B C 1
ATOM 2177 O O . HIS B 1 62 ? 0.094 30.187 69.031 1.00 20.76 62 HIS B O 1
ATOM 2184 N N . THR B 1 63 ? -0.345 28.002 68.698 1.00 20.55 63 THR B N 1
ATOM 2185 C CA . THR B 1 63 ? 0.093 27.649 70.047 1.00 20.65 63 THR B CA 1
ATOM 2186 C C . THR B 1 63 ? 1.590 27.875 70.212 1.00 26.26 63 THR B C 1
ATOM 2187 O O . THR B 1 63 ? 2.041 28.321 71.272 1.00 22.62 63 THR B O 1
ATOM 2191 N N . GLN B 1 64 ? 2.378 27.596 69.167 1.00 23.65 64 GLN B N 1
ATOM 2192 C CA . GLN B 1 64 ? 3.800 27.929 69.216 1.00 26.64 64 GLN B CA 1
ATOM 2193 C C . GLN B 1 64 ? 4.001 29.415 69.509 1.00 25.53 64 GLN B C 1
ATOM 2194 O O . GLN B 1 64 ? 4.782 29.785 70.395 1.00 25.04 64 GLN B O 1
ATOM 2200 N N . LYS B 1 65 ? 3.281 30.284 68.790 1.00 22.50 65 LYS B N 1
ATOM 2201 C CA . LYS B 1 65 ? 3.416 31.723 69.011 1.00 24.64 65 LYS B CA 1
ATOM 2202 C C . LYS B 1 65 ? 2.882 32.138 70.379 1.00 30.29 65 LYS B C 1
ATOM 2203 O O . LYS B 1 65 ? 3.445 33.027 71.026 1.00 26.68 65 LYS B O 1
ATOM 2209 N N . PHE B 1 66 ? 1.785 31.523 70.822 1.00 21.55 66 PHE B N 1
ATOM 2210 C CA . PHE B 1 66 ? 1.187 31.893 72.102 1.00 25.99 66 PHE B CA 1
ATOM 2211 C C . PHE B 1 66 ? 2.101 31.509 73.260 1.00 23.07 66 PHE B C 1
ATOM 2212 O O . PHE B 1 66 ? 2.367 32.327 74.151 1.00 23.77 66 PHE B O 1
ATOM 2220 N N . THR B 1 67 ? 2.609 30.271 73.253 1.00 24.07 67 THR B N 1
ATOM 2221 C CA . THR B 1 67 ? 3.489 29.819 74.326 1.00 25.78 67 THR B CA 1
ATOM 2222 C C . THR B 1 67 ? 4.859 30.491 74.255 1.00 31.42 67 THR B C 1
ATOM 2223 O O . THR B 1 67 ? 5.483 30.725 75.298 1.00 28.11 67 THR B O 1
ATOM 2227 N N . ASP B 1 68 ? 5.346 30.813 73.051 1.00 26.83 68 ASP B N 1
ATOM 2228 C CA . ASP B 1 68 ? 6.593 31.571 72.954 1.00 29.81 68 ASP B CA 1
ATOM 2229 C C . ASP B 1 68 ? 6.468 32.920 73.643 1.00 27.18 68 ASP B C 1
ATOM 2230 O O . ASP B 1 68 ? 7.392 33.361 74.338 1.00 29.65 68 ASP B O 1
ATOM 2235 N N . ALA B 1 69 ? 5.332 33.594 73.460 1.00 24.00 69 ALA B N 1
ATOM 2236 C CA . ALA B 1 69 ? 5.126 34.885 74.103 1.00 26.01 69 ALA B CA 1
ATOM 2237 C C . ALA B 1 69 ? 5.067 34.738 75.617 1.00 25.92 69 ALA B C 1
ATOM 2238 O O . ALA B 1 69 ? 5.605 35.573 76.354 1.00 27.19 69 ALA B O 1
ATOM 2240 N N . VAL B 1 70 ? 4.422 33.679 76.104 1.00 25.37 70 VAL B N 1
ATOM 2241 C CA . VAL B 1 70 ? 4.359 33.469 77.547 1.00 21.69 70 VAL B CA 1
ATOM 2242 C C . VAL B 1 70 ? 5.764 33.329 78.118 1.00 24.99 70 VAL B C 1
ATOM 2243 O O . VAL B 1 70 ? 6.128 33.997 79.096 1.00 28.97 70 VAL B O 1
ATOM 2247 N N . LYS B 1 71 ? 6.581 32.471 77.499 1.00 28.12 71 LYS B N 1
ATOM 2248 C CA . LYS B 1 71 ? 7.955 32.283 77.952 1.00 29.50 71 LYS B CA 1
ATOM 2249 C C . LYS B 1 71 ? 8.762 33.573 77.856 1.00 33.07 71 LYS B C 1
ATOM 2250 O O . LYS B 1 71 ? 9.642 33.818 78.690 1.00 35.05 71 LYS B O 1
ATOM 2256 N N . LYS B 1 72 ? 8.471 34.408 76.859 1.00 29.44 72 LYS B N 1
ATOM 2257 C CA . LYS B 1 72 ? 9.179 35.674 76.694 1.00 32.18 72 LYS B CA 1
ATOM 2258 C C . LYS B 1 72 ? 8.789 36.695 77.760 1.00 37.9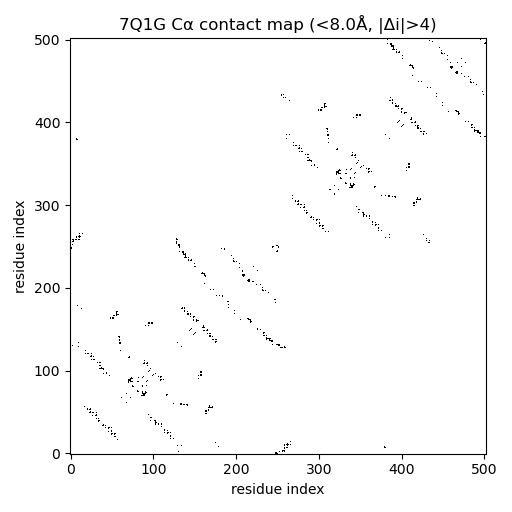1 72 LYS B C 1
ATOM 2259 O O . LYS B 1 72 ? 9.536 37.652 77.994 1.00 33.14 72 LYS B O 1
ATOM 2262 N N . GLY B 1 73 ? 7.664 36.491 78.444 1.00 28.17 73 GLY B N 1
ATOM 2263 C CA . GLY B 1 73 ? 7.156 37.491 79.362 1.00 27.98 73 GLY B CA 1
ATOM 2264 C C . GLY B 1 73 ? 6.329 38.568 78.707 1.00 30.20 73 GLY B C 1
ATOM 2265 O O . GLY B 1 73 ? 5.976 39.553 79.369 1.00 31.05 73 GLY B O 1
ATOM 2266 N N . ASP B 1 74 ? 6.005 38.412 77.425 0.86 31.33 74 ASP B N 1
ATOM 2267 C CA . ASP B 1 74 ? 5.220 39.398 76.688 0.86 27.82 74 ASP B CA 1
ATOM 2268 C C . ASP B 1 74 ? 3.751 39.143 76.982 0.86 27.72 74 ASP B C 1
ATOM 2269 O O . ASP B 1 74 ? 3.056 38.442 76.243 0.86 26.45 74 ASP B O 1
ATOM 2274 N N . ILE B 1 75 ? 3.276 39.740 78.078 1.00 30.12 75 ILE B N 1
ATOM 2275 C CA . ILE B 1 75 ? 1.901 39.522 78.522 1.00 30.35 75 ILE B CA 1
ATOM 2276 C C . ILE B 1 75 ? 0.912 40.038 77.483 1.00 32.88 75 ILE B C 1
ATOM 2277 O O . ILE B 1 75 ? -0.083 39.374 77.170 1.00 29.55 75 ILE B O 1
ATOM 2282 N N . ALA B 1 76 ? 1.179 41.216 76.909 1.00 30.51 76 ALA B N 1
ATOM 2283 C CA . ALA B 1 76 ? 0.230 41.798 75.965 1.00 31.30 76 ALA B CA 1
ATOM 2284 C C . ALA B 1 76 ? 0.084 40.934 74.718 1.00 25.71 76 ALA B C 1
ATOM 2285 O O . ALA B 1 76 ? -1.030 40.736 74.218 1.00 29.40 76 ALA B O 1
ATOM 2287 N N . THR B 1 77 ? 1.198 40.420 74.194 1.00 24.08 77 THR B N 1
ATOM 2288 C CA . THR B 1 77 ? 1.124 39.577 73.005 1.00 25.55 77 THR B CA 1
ATOM 2289 C C . THR B 1 77 ? 0.455 38.249 73.318 1.00 27.11 77 THR B C 1
ATOM 2290 O O . THR B 1 77 ? -0.372 37.768 72.536 1.00 27.77 77 THR B O 1
ATOM 2294 N N . ALA B 1 78 ? 0.802 37.643 74.456 1.00 27.16 78 ALA B N 1
ATOM 2295 C CA . ALA B 1 78 ? 0.188 36.371 74.822 1.00 24.01 78 ALA B CA 1
ATOM 2296 C C . ALA B 1 78 ? -1.321 36.516 74.966 1.00 20.79 78 ALA B C 1
ATOM 2297 O O . ALA B 1 78 ? -2.081 35.644 74.522 1.00 21.21 78 ALA B O 1
ATOM 2299 N N . LYS B 1 79 ? -1.774 37.614 75.572 1.00 19.10 79 LYS B N 1
ATOM 2300 C CA . LYS B 1 79 ? -3.208 37.836 75.733 1.00 20.86 79 LYS B CA 1
ATOM 2301 C C . LYS B 1 79 ? -3.906 37.990 74.387 1.00 26.00 79 LYS B C 1
ATOM 2302 O O . LYS B 1 79 ? -5.019 37.481 74.194 1.00 25.62 79 LYS B O 1
ATOM 2308 N N . LYS B 1 80 ? -3.268 38.687 73.439 1.00 25.52 80 LYS B N 1
ATOM 2309 C CA . LYS B 1 80 ? -3.876 38.861 72.124 1.00 21.90 80 LYS B CA 1
ATOM 2310 C C . LYS B 1 80 ? -3.936 37.550 71.346 1.00 23.83 80 LYS B C 1
ATOM 2311 O O . LYS B 1 80 ? -4.837 37.364 70.524 1.00 23.36 80 LYS B O 1
ATOM 2313 N N . LEU B 1 81 ? -2.994 36.638 71.583 1.00 23.04 81 LEU B N 1
ATOM 2314 C CA . LEU B 1 81 ? -2.964 35.364 70.877 1.00 20.13 81 LEU B CA 1
ATOM 2315 C C . LEU B 1 81 ? -3.854 34.304 71.511 1.00 22.64 81 LEU B C 1
ATOM 2316 O O . LEU B 1 81 ? -4.158 33.306 70.852 1.00 21.24 81 LEU B O 1
ATOM 2321 N N . TYR B 1 82 ? -4.301 34.519 72.752 1.00 19.31 82 TYR B N 1
ATOM 2322 C CA . TYR B 1 82 ? -4.997 33.480 73.512 1.00 18.90 82 TYR B CA 1
ATOM 2323 C C . TYR B 1 82 ? -6.256 32.999 72.797 1.00 18.76 82 TYR B C 1
ATOM 2324 O O . TYR B 1 82 ? -6.382 31.814 72.462 1.00 18.82 82 TYR B O 1
ATOM 2333 N N . ALA B 1 83 ? -7.211 33.902 72.556 1.00 18.50 83 ALA B N 1
ATOM 2334 C CA . ALA B 1 83 ? -8.490 33.452 72.006 1.00 19.14 83 ALA B CA 1
ATOM 2335 C C . ALA B 1 83 ? -8.378 32.992 70.557 1.00 21.99 83 ALA B C 1
ATOM 2336 O O . ALA B 1 83 ? -8.935 31.930 70.227 1.00 17.66 83 ALA B O 1
ATOM 2338 N N . PRO B 1 84 ? -7.710 33.707 69.648 1.00 20.34 84 PRO B N 1
ATOM 2339 C CA . PRO B 1 84 ? -7.622 33.181 68.274 1.00 17.92 84 PRO B CA 1
ATOM 2340 C C . PRO B 1 84 ? -6.981 31.808 68.203 1.00 17.39 84 PRO B C 1
ATOM 2341 O O . PRO B 1 84 ? -7.390 30.995 67.363 1.00 20.79 84 PRO B O 1
ATOM 2345 N N . THR B 1 85 ? -6.007 31.514 69.075 1.00 17.77 85 THR B N 1
ATOM 2346 C CA . THR B 1 85 ? -5.427 30.175 69.110 1.00 21.66 85 THR B CA 1
ATOM 2347 C C . THR B 1 85 ? -6.487 29.140 69.450 1.00 18.18 85 THR B C 1
ATOM 2348 O O . THR B 1 85 ? -6.595 28.110 68.776 1.00 16.23 85 THR B O 1
ATOM 2352 N N . ARG B 1 86 ? -7.318 29.434 70.457 1.00 17.61 86 ARG B N 1
ATOM 2353 C CA . ARG B 1 86 ? -8.291 28.468 70.953 1.00 15.50 86 ARG B CA 1
ATOM 2354 C C . ARG B 1 86 ? -9.396 28.183 69.945 1.00 14.64 86 ARG B C 1
ATOM 2355 O O . ARG B 1 86 ? -9.982 27.097 69.982 1.00 15.58 86 ARG B O 1
ATOM 2363 N N . VAL B 1 87 ? -9.685 29.119 69.032 1.00 15.19 87 VAL B N 1
ATOM 2364 C CA . VAL B 1 87 ? -10.740 28.893 68.045 1.00 15.08 87 VAL B CA 1
ATOM 2365 C C . VAL B 1 87 ? -10.495 27.590 67.295 1.00 14.91 87 VAL B C 1
ATOM 2366 O O . VAL B 1 87 ? -11.419 26.803 67.064 1.00 16.93 87 VAL B O 1
ATOM 2370 N N . TYR B 1 88 ? -9.243 27.331 66.927 1.00 17.32 88 TYR B N 1
ATOM 2371 C CA . TYR B 1 88 ? -8.941 26.126 66.160 1.00 16.05 88 TYR B CA 1
ATOM 2372 C C . TYR B 1 88 ? -9.234 24.859 66.962 1.00 16.49 88 TYR B C 1
ATOM 2373 O O . TYR B 1 88 ? -9.678 23.849 66.396 1.00 17.38 88 TYR B O 1
ATOM 2382 N N . TYR B 1 89 ? -8.988 24.893 68.276 1.00 14.55 89 TYR B N 1
ATOM 2383 C CA . TYR B 1 89 ? -9.317 23.750 69.133 1.00 14.78 89 TYR B CA 1
ATOM 2384 C C . TYR B 1 89 ? -10.825 23.608 69.290 1.00 16.18 89 TYR B C 1
ATOM 2385 O O . TYR B 1 89 ? -11.377 22.507 69.177 1.00 15.86 89 TYR B O 1
ATOM 2394 N N . GLU B 1 90 ? -11.507 24.721 69.578 1.00 15.92 90 GLU B N 1
ATOM 2395 C CA . GLU B 1 90 ? -12.950 24.660 69.787 1.00 19.37 90 GLU B CA 1
ATOM 2396 C C . GLU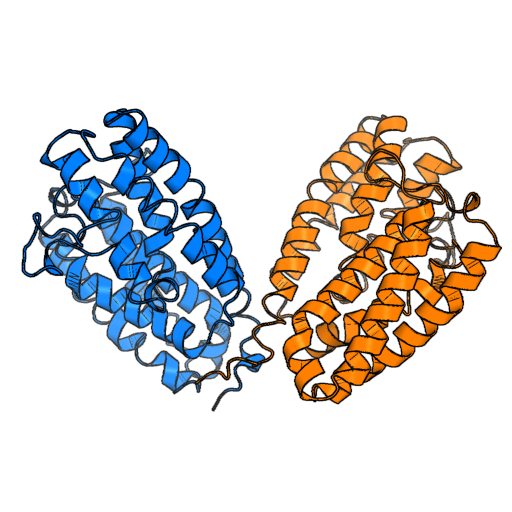 B 1 90 ? -13.691 24.198 68.537 1.00 19.42 90 GLU B C 1
ATOM 2397 O O . GLU B 1 90 ? -14.767 23.600 68.650 1.00 19.71 90 GLU B O 1
ATOM 2403 N N . SER B 1 91 ? -13.134 24.445 67.342 1.00 17.23 91 SER B N 1
ATOM 2404 C CA . SER B 1 91 ? -13.795 24.010 66.120 1.00 15.18 91 SER B CA 1
ATOM 2405 C C . SER B 1 91 ? -13.703 22.509 65.900 1.00 15.67 91 SER B C 1
ATOM 2406 O O . SER B 1 91 ? -14.453 21.981 65.075 1.00 19.11 91 SER B O 1
ATOM 2409 N N . VAL B 1 92 ? -12.807 21.810 66.598 1.00 15.01 92 VAL B N 1
ATOM 2410 C CA . VAL B 1 92 ? -12.610 20.388 66.351 1.00 14.95 92 VAL B CA 1
ATOM 2411 C C . VAL B 1 92 ? -12.851 19.557 67.612 1.00 15.70 92 VAL B C 1
ATOM 2412 O O . VAL B 1 92 ? -12.360 18.431 67.721 1.00 15.61 92 VAL B O 1
ATOM 2416 N N . GLU B 1 93 ? -13.620 20.087 68.559 1.00 18.11 93 GLU B N 1
ATOM 2417 C CA A GLU B 1 93 ? -13.811 19.361 69.807 0.53 17.53 93 GLU B CA 1
ATOM 2418 C CA B GLU B 1 93 ? -13.873 19.379 69.813 0.47 17.56 93 GLU B CA 1
ATOM 2419 C C . GLU B 1 93 ? -14.388 17.955 69.643 1.00 18.21 93 GLU B C 1
ATOM 2420 O O . GLU B 1 93 ? -14.037 17.096 70.471 1.00 18.17 93 GLU B O 1
ATOM 2431 N N . PRO B 1 94 ? -15.223 17.626 68.638 1.00 16.75 94 PRO B N 1
ATOM 2432 C CA . PRO B 1 94 ? -15.709 16.238 68.557 1.00 17.63 94 PRO B CA 1
ATOM 2433 C C . PRO B 1 94 ? -14.591 15.228 68.467 1.00 17.41 94 PRO B C 1
ATOM 2434 O O . PRO B 1 94 ? -14.728 14.108 68.979 1.00 17.74 94 PRO B O 1
ATOM 2438 N N . ILE B 1 95 ? -13.469 15.606 67.868 1.00 15.05 95 ILE B N 1
ATOM 2439 C CA . ILE B 1 95 ? -12.316 14.720 67.788 1.00 16.34 95 ILE B CA 1
ATOM 2440 C C . ILE B 1 95 ? -11.383 14.915 68.973 1.00 14.64 95 ILE B C 1
ATOM 2441 O O . ILE B 1 95 ? -10.929 13.940 69.575 1.00 15.78 95 ILE B O 1
ATOM 2446 N N . ALA B 1 96 ? -11.093 16.166 69.342 1.00 17.20 96 ALA B N 1
ATOM 2447 C CA . ALA B 1 96 ? -10.156 16.401 70.439 1.00 13.07 96 ALA B CA 1
ATOM 2448 C C . ALA B 1 96 ? -10.625 15.741 71.734 1.00 15.12 96 ALA B C 1
ATOM 2449 O O . ALA B 1 96 ? -9.807 15.224 72.505 1.00 16.40 96 ALA B O 1
ATOM 2451 N N . GLU B 1 97 ? -11.930 15.748 71.994 1.00 16.22 97 GLU B N 1
ATOM 2452 C CA . GLU B 1 97 ? -12.438 15.197 73.251 1.00 17.68 97 GLU B CA 1
ATOM 2453 C C . GLU B 1 97 ? -12.464 13.672 73.267 1.00 21.23 97 GLU B C 1
ATOM 2454 O O . GLU B 1 97 ? -12.773 13.082 74.311 1.00 19.82 97 GLU B O 1
ATOM 2460 N N . LEU B 1 98 ? -12.141 13.018 72.148 1.00 17.62 98 LEU B N 1
ATOM 2461 C CA . LEU B 1 98 ? -11.959 11.566 72.157 1.00 15.50 98 LEU B CA 1
ATOM 2462 C C . LEU B 1 98 ? -10.723 11.134 72.933 1.00 20.79 98 LEU B C 1
ATOM 2463 O O . LEU B 1 98 ? -10.618 9.962 73.322 1.00 22.26 98 LEU B O 1
ATOM 2468 N N . PHE B 1 99 ? -9.785 12.039 73.146 1.00 16.89 99 PHE B N 1
ATOM 2469 C CA . PHE B 1 99 ? -8.562 11.778 73.893 1.00 18.23 99 PHE B CA 1
ATOM 2470 C C . PHE B 1 99 ? -8.762 12.432 75.261 1.00 16.15 99 PHE B C 1
ATOM 2471 O O . PHE B 1 99 ? -8.389 13.578 75.475 1.00 17.59 99 PHE B O 1
ATOM 2479 N N . SER B 1 100 ? -9.330 11.664 76.196 1.00 17.13 100 SER B N 1
ATOM 2480 C CA A SER B 1 100 ? -9.866 12.231 77.437 0.46 20.16 100 SER B CA 1
ATOM 2481 C CA B SER B 1 100 ? -9.871 12.256 77.419 0.54 20.14 100 SER B CA 1
ATOM 2482 C C . SER B 1 100 ? -8.790 12.933 78.256 1.00 19.23 100 SER B C 1
ATOM 2483 O O . SER B 1 100 ? -8.950 14.091 78.669 1.00 18.88 100 SER B O 1
ATOM 2488 N N . ASP B 1 101 ? -7.696 12.230 78.542 1.00 19.40 101 ASP B N 1
ATOM 2489 C CA . ASP B 1 101 ? -6.662 12.823 79.384 1.00 21.48 101 ASP B CA 1
ATOM 2490 C C . ASP B 1 101 ? -5.948 13.964 78.670 1.00 21.53 101 ASP B C 1
ATOM 2491 O O . ASP B 1 101 ? -5.611 14.980 79.288 1.00 17.49 101 ASP B O 1
ATOM 2496 N N . LEU B 1 102 ? -5.725 13.828 77.363 1.00 17.72 102 LEU B N 1
ATOM 2497 C CA . LEU B 1 102 ? -5.068 14.902 76.634 1.00 16.94 102 LEU B CA 1
ATOM 2498 C C . LEU B 1 102 ? -5.939 16.154 76.599 1.00 14.48 102 LEU B C 1
ATOM 2499 O O . LEU B 1 102 ? -5.447 17.270 76.805 1.00 18.25 102 LEU B O 1
ATOM 2504 N N . ASP B 1 103 ? -7.236 15.988 76.327 1.00 15.98 103 ASP B N 1
ATOM 2505 C CA . ASP B 1 103 ? -8.160 17.120 76.333 1.00 16.56 103 ASP B CA 1
ATOM 2506 C C . ASP B 1 103 ? -8.164 17.827 77.685 1.00 16.37 103 ASP B C 1
ATOM 2507 O O . ASP B 1 103 ? -8.172 19.062 77.751 1.00 17.82 103 ASP B O 1
ATOM 2512 N N . ALA B 1 104 ? -8.159 17.059 78.775 1.00 14.95 104 ALA B N 1
ATOM 2513 C CA . ALA B 1 104 ? -8.106 17.673 80.102 1.00 16.81 104 ALA B CA 1
ATOM 2514 C C . ALA B 1 104 ? -6.810 18.452 80.300 1.00 16.44 104 ALA B C 1
ATOM 2515 O O . ALA B 1 104 ? -6.816 19.562 80.851 1.00 18.65 104 ALA B O 1
ATOM 2517 N N . SER B 1 105 ? -5.687 17.882 79.856 1.00 15.84 105 SER B N 1
ATOM 2518 C CA A SER B 1 105 ? -4.396 18.548 80.006 0.53 17.16 105 SER B CA 1
ATOM 2519 C CA B SER B 1 105 ? -4.396 18.545 80.005 0.47 17.17 105 SER B CA 1
ATOM 2520 C C . SER B 1 105 ? -4.350 19.855 79.228 1.00 17.82 105 SER B C 1
ATOM 2521 O O . SER B 1 105 ? -3.734 20.833 79.677 1.00 16.12 105 SER B O 1
ATOM 2526 N N . ILE B 1 106 ? -4.989 19.889 78.055 1.00 15.06 106 ILE B N 1
ATOM 2527 C CA . ILE B 1 106 ? -4.955 21.066 77.196 1.00 15.10 106 ILE B CA 1
ATOM 2528 C C . ILE B 1 106 ? -5.982 22.106 77.621 1.00 14.32 106 ILE B C 1
ATOM 2529 O O . ILE B 1 106 ? -5.728 23.312 77.517 1.00 15.37 106 ILE B O 1
ATOM 2534 N N . ASP B 1 107 ? -7.175 21.665 78.075 1.00 18.29 107 ASP B N 1
ATOM 2535 C CA . ASP B 1 107 ? -8.330 22.557 78.068 1.00 16.36 107 ASP B CA 1
ATOM 2536 C C . ASP B 1 107 ? -9.248 22.447 79.287 1.00 16.21 107 ASP B C 1
ATOM 2537 O O . ASP B 1 107 ? -10.371 22.959 79.232 1.00 17.97 107 ASP B O 1
ATOM 2542 N N . SER B 1 108 ? -8.837 21.817 80.382 1.00 16.54 108 SER B N 1
ATOM 2543 C CA . SER B 1 108 ? -9.775 21.752 81.494 1.00 17.81 108 SER B CA 1
ATOM 2544 C C . SER B 1 108 ? -9.973 23.144 82.110 1.00 18.47 108 SER B C 1
ATOM 2545 O O . SER B 1 108 ? -9.125 24.036 82.000 1.00 15.87 108 SER B O 1
ATOM 2548 N N . ARG B 1 109 ? -11.115 23.314 82.773 1.00 16.58 109 ARG B N 1
ATOM 2549 C CA . ARG B 1 109 ? -11.454 24.545 83.475 1.00 15.92 109 ARG B CA 1
ATOM 2550 C C . ARG B 1 109 ? -11.246 24.370 84.975 1.00 14.52 109 ARG B C 1
ATOM 2551 O O . ARG B 1 109 ? -11.056 23.263 85.474 1.00 17.08 109 ARG B O 1
ATOM 2559 N N . VAL B 1 110 ? -11.301 25.494 85.697 1.00 15.51 110 VAL B N 1
ATOM 2560 C CA . VAL B 1 110 ? -11.288 25.434 87.159 1.00 14.73 110 VAL B CA 1
ATOM 2561 C C . VAL B 1 110 ? -12.384 24.504 87.660 1.00 14.71 110 VAL B C 1
ATOM 2562 O O . VAL B 1 110 ? -12.188 23.740 88.621 1.00 16.74 110 VAL B O 1
ATOM 2566 N N . ASP B 1 111 ? -13.549 24.541 86.995 1.00 18.55 111 ASP B N 1
ATOM 2567 C CA . ASP B 1 111 ? -14.705 23.718 87.357 1.00 20.56 111 ASP B CA 1
ATOM 2568 C C . ASP B 1 111 ? -14.389 22.233 87.370 1.00 18.75 111 ASP B C 1
ATOM 2569 O O . ASP B 1 111 ? -15.085 21.459 88.032 1.00 21.06 111 ASP B O 1
ATOM 2574 N N . ASP B 1 112 ? -13.404 21.804 86.594 1.00 16.25 112 ASP B N 1
ATOM 2575 C CA . ASP B 1 112 ? -13.094 20.390 86.455 1.00 17.76 112 ASP B CA 1
ATOM 2576 C C . ASP B 1 112 ? -12.210 19.858 87.566 1.00 19.17 112 ASP B C 1
ATOM 2577 O O . ASP B 1 112 ? -11.944 18.650 87.600 1.00 21.75 112 ASP B O 1
ATOM 2582 N N . HIS B 1 113 ? -11.765 20.713 88.486 1.00 17.29 113 HIS B N 1
ATOM 2583 C CA . HIS B 1 113 ? -10.769 20.329 89.470 1.00 15.29 113 HIS B CA 1
ATOM 2584 C C . HIS B 1 113 ? -11.340 20.455 90.865 1.00 14.84 113 HIS B C 1
ATOM 2585 O O . HIS B 1 113 ? -11.879 21.507 91.224 1.00 15.90 113 HIS B O 1
ATOM 2592 N N . GLU B 1 114 ? -11.223 19.376 91.637 1.00 18.07 114 GLU B N 1
ATOM 2593 C CA A GLU B 1 114 ? -11.651 19.438 93.027 0.60 16.05 114 GLU B CA 1
ATOM 2594 C CA B GLU B 1 114 ? -11.629 19.417 93.037 0.40 16.21 114 GLU B CA 1
ATOM 2595 C C . GLU B 1 114 ? -10.873 20.502 93.785 1.00 15.85 114 GLU B C 1
ATOM 2596 O O . GLU B 1 114 ? -11.428 21.171 94.666 1.00 17.77 114 GLU B O 1
ATOM 2607 N N . GLN B 1 115 ? -9.595 20.669 93.460 1.00 15.36 115 GLN B N 1
ATOM 2608 C CA . GLN B 1 115 ? -8.739 21.649 94.120 1.00 14.55 115 GLN B CA 1
ATOM 2609 C C . GLN B 1 115 ? -8.775 23.021 93.459 1.00 16.84 115 GLN B C 1
ATOM 2610 O O . GLN B 1 115 ? -8.029 23.922 93.880 1.00 15.99 115 GLN B O 1
ATOM 2616 N N . GLY B 1 116 ? -9.608 23.201 92.441 1.00 15.93 116 GLY B N 1
ATOM 2617 C CA . GLY B 1 116 ? -9.748 24.510 91.826 1.00 15.62 116 GLY B CA 1
ATOM 2618 C C . GLY B 1 116 ? -8.448 24.995 91.222 1.00 15.50 116 GLY B C 1
ATOM 2619 O O . GLY B 1 116 ? -7.663 24.229 90.652 1.00 16.18 116 GLY B O 1
ATOM 2620 N N . VAL B 1 117 ? -8.209 26.302 91.361 1.00 15.57 117 VAL B N 1
ATOM 2621 C CA . VAL B 1 117 ? -7.069 26.949 90.723 1.00 16.94 117 VAL B CA 1
ATOM 2622 C C . VAL B 1 117 ? -5.738 26.411 91.228 1.00 17.38 117 VAL B C 1
ATOM 2623 O O . VAL B 1 117 ? -4.729 26.472 90.513 1.00 17.90 117 VAL B O 1
ATOM 2627 N N . ALA B 1 118 ? -5.709 25.856 92.437 1.00 15.94 118 ALA B N 1
ATOM 2628 C CA . ALA B 1 118 ? -4.475 25.359 93.032 1.00 16.39 118 ALA B CA 1
ATOM 2629 C C . ALA B 1 118 ? -4.141 23.933 92.614 1.00 14.31 118 ALA B C 1
ATOM 2630 O O . ALA B 1 118 ? -3.103 23.411 93.030 1.00 17.79 118 ALA B O 1
ATOM 2632 N N . ALA B 1 119 ? -4.979 23.298 91.800 1.00 15.59 119 ALA B N 1
ATOM 2633 C CA . ALA B 1 119 ? -4.723 21.922 91.405 1.00 15.16 119 ALA B CA 1
ATOM 2634 C C . ALA B 1 119 ? -3.443 21.812 90.581 1.00 17.35 119 ALA B C 1
ATOM 2635 O O . ALA B 1 119 ? -3.261 22.530 89.591 1.00 18.14 119 ALA B O 1
ATOM 2637 N N . GLU B 1 120 ? -2.560 20.895 90.986 1.00 18.78 120 GLU B N 1
ATOM 2638 C CA . GLU B 1 120 ? -1.346 20.653 90.216 1.00 22.36 120 GLU B CA 1
ATOM 2639 C C . GLU B 1 120 ? -1.667 20.236 88.785 1.00 23.18 120 GLU B C 1
ATOM 2640 O O . GLU B 1 120 ? -0.928 20.590 87.857 1.00 22.20 120 GLU B O 1
ATOM 2643 N N . ASP B 1 121 ? -2.773 19.524 88.582 0.87 16.34 121 ASP B N 1
ATOM 2644 C CA . ASP B 1 121 ? -3.171 19.039 87.261 0.87 18.56 121 ASP B CA 1
ATOM 2645 C C . ASP B 1 121 ? -3.995 20.044 86.468 0.87 18.98 121 ASP B C 1
ATOM 2646 O O . ASP B 1 121 ? -4.496 19.700 85.392 0.87 17.31 121 ASP B O 1
ATOM 2651 N N . PHE B 1 122 ? -4.155 21.267 86.971 1.00 18.26 122 PHE B N 1
ATOM 2652 C CA . PHE B 1 122 ? -4.793 22.344 86.222 1.00 15.01 122 PHE B CA 1
ATOM 2653 C C . PHE B 1 122 ? -3.719 22.965 85.339 1.00 18.03 122 PHE B C 1
ATOM 2654 O O . PHE B 1 122 ? -2.907 23.771 85.798 1.00 15.71 122 PHE B O 1
ATOM 2662 N N . THR B 1 123 ? -3.692 22.564 84.068 1.00 17.24 123 THR B N 1
ATOM 2663 C CA . THR B 1 123 ? -2.662 23.011 83.136 1.00 16.14 123 THR B CA 1
ATOM 2664 C C . THR B 1 123 ? -3.314 23.543 81.868 1.00 18.41 123 THR B C 1
ATOM 2665 O O . THR B 1 123 ? -4.533 23.711 81.815 1.00 16.90 123 THR B O 1
ATOM 2669 N N . GLY B 1 124 ? -2.514 23.816 80.844 1.00 17.04 124 GLY B N 1
ATOM 2670 C CA . GLY B 1 124 ? -3.092 24.133 79.552 1.00 15.28 124 GLY B CA 1
ATOM 2671 C C . GLY B 1 124 ? -3.638 25.550 79.463 1.00 16.95 124 GLY B C 1
ATOM 2672 O O . GLY B 1 124 ? -3.220 26.458 80.187 1.00 17.30 124 GLY B O 1
ATOM 2673 N N . PHE B 1 125 ? -4.623 25.719 78.572 1.00 16.56 125 PHE B N 1
ATOM 2674 C CA . PHE B 1 125 ? -5.082 27.055 78.187 1.00 15.67 125 PHE B CA 1
ATOM 2675 C C . PHE B 1 125 ? -5.623 27.847 79.374 1.00 14.81 125 PHE B C 1
ATOM 2676 O O . PHE B 1 125 ? -5.286 29.024 79.551 1.00 16.13 125 PHE B O 1
ATOM 2684 N N . HIS B 1 126 ? -6.473 27.225 80.192 1.00 15.60 126 HIS B N 1
ATOM 2685 C CA . HIS B 1 126 ? -7.122 27.978 81.258 1.00 14.38 126 HIS B CA 1
ATOM 2686 C C . HIS B 1 126 ? -6.216 28.206 82.454 1.00 17.03 126 HIS B C 1
ATOM 2687 O O . HIS B 1 126 ? -6.450 29.161 83.211 1.00 16.07 126 HIS B O 1
ATOM 2694 N N . ARG B 1 127 ? -5.189 27.371 82.637 1.00 16.85 127 ARG B N 1
ATOM 2695 C CA . ARG B 1 127 ? -4.165 27.670 83.635 1.00 16.09 127 ARG B CA 1
ATOM 2696 C C . ARG B 1 127 ? -3.404 28.934 83.244 1.00 19.21 127 ARG B C 1
ATOM 2697 O O . ARG B 1 127 ? -3.202 29.836 84.066 1.00 15.78 127 ARG B O 1
ATOM 2705 N N . LEU B 1 128 ? -3.003 29.030 81.974 1.00 17.43 128 LEU B N 1
ATOM 2706 C CA . LEU B 1 128 ? -2.351 30.246 81.499 1.00 17.99 128 LEU B CA 1
ATOM 2707 C C . LEU B 1 128 ? -3.319 31.419 81.443 1.00 17.74 128 LEU B C 1
ATOM 2708 O O . LEU B 1 128 ? -2.912 32.570 81.668 1.00 19.16 128 LEU B O 1
ATOM 2713 N N . GLU B 1 129 ? -4.598 31.153 81.165 1.00 16.66 129 GLU B N 1
ATOM 2714 C CA . GLU B 1 129 ? -5.607 32.208 81.195 1.00 17.99 129 GLU B CA 1
ATOM 2715 C C . GLU B 1 129 ? -5.661 32.877 82.564 1.00 19.22 129 GLU B C 1
ATOM 2716 O O . GLU B 1 129 ? -5.766 34.107 82.664 1.00 19.27 129 GLU B O 1
ATOM 2722 N N . TYR B 1 130 ? -5.586 32.079 83.632 1.00 17.20 130 TYR B N 1
ATOM 2723 C CA . TYR B 1 130 ? -5.580 32.647 84.977 1.00 17.60 130 TYR B CA 1
ATOM 2724 C C . TYR B 1 130 ? -4.359 33.536 85.182 1.00 17.39 130 TYR B C 1
ATOM 2725 O O . TYR B 1 130 ? -4.476 34.676 85.652 1.00 17.75 130 TYR B O 1
ATOM 2734 N N . ALA B 1 131 ? -3.179 33.046 84.795 1.00 19.43 131 ALA B N 1
ATOM 2735 C CA . ALA B 1 131 ? -1.956 33.813 84.996 1.00 20.06 131 ALA B CA 1
ATOM 2736 C C . ALA B 1 131 ? -1.990 35.115 84.207 1.00 22.22 131 ALA B C 1
ATOM 2737 O O . ALA B 1 131 ? -1.679 36.185 84.744 1.00 19.79 131 ALA B O 1
ATOM 2739 N N . LEU B 1 132 ? -2.397 35.046 82.934 1.00 20.20 132 LEU B N 1
ATOM 2740 C CA . LEU B 1 132 ? -2.313 36.217 82.064 1.00 20.67 132 LEU B CA 1
ATOM 2741 C C . LEU B 1 132 ? -3.396 37.242 82.382 1.00 20.02 132 LEU B C 1
ATOM 2742 O O . LEU B 1 132 ? -3.124 38.450 82.427 1.00 25.57 132 LEU B O 1
ATOM 2747 N N . PHE B 1 133 ? -4.638 36.793 82.565 1.00 20.10 133 PHE B N 1
ATOM 2748 C CA . PHE B 1 133 ? -5.787 37.693 82.609 1.00 18.94 133 PHE B CA 1
ATOM 2749 C C . PHE B 1 133 ? -6.235 38.038 84.020 1.00 26.50 133 PHE B C 1
ATOM 2750 O O . PHE B 1 133 ? -6.690 39.163 84.254 1.00 26.97 133 PHE B O 1
ATOM 2758 N N . SER B 1 134 ? -6.123 37.112 84.971 1.00 18.64 134 SER B N 1
ATOM 2759 C CA . SER B 1 134 ? -6.470 37.449 86.346 1.00 19.50 134 SER B CA 1
ATOM 2760 C C . SER B 1 134 ? -5.287 38.053 87.085 1.00 23.05 134 SER B C 1
ATOM 2761 O O . SER B 1 134 ? -5.424 39.082 87.763 1.00 23.83 134 SER B O 1
ATOM 2764 N N . GLN B 1 135 ? -4.120 37.432 86.943 1.00 18.83 135 GLN B N 1
ATOM 2765 C CA . GLN B 1 135 ? -2.952 37.751 87.746 1.00 23.20 135 GLN B CA 1
ATOM 2766 C C . GLN B 1 135 ? -1.950 38.634 87.024 1.00 26.23 135 GLN B C 1
ATOM 2767 O O . GLN B 1 135 ? -1.006 39.106 87.662 1.00 25.33 135 GLN B O 1
ATOM 2773 N N . ASN B 1 136 ? -2.123 38.851 85.718 1.00 23.20 136 ASN B N 1
ATOM 2774 C CA . ASN B 1 136 ? -1.252 39.729 84.941 1.00 25.79 136 ASN B CA 1
ATOM 2775 C C . ASN B 1 136 ? 0.217 39.353 85.125 1.00 26.75 136 ASN B C 1
ATOM 2776 O O . ASN B 1 136 ? 1.059 40.183 85.475 1.00 28.70 136 ASN B O 1
ATOM 2781 N N . THR B 1 137 ? 0.527 38.080 84.881 1.00 21.99 137 THR B N 1
ATOM 2782 C CA . THR B 1 137 ? 1.871 37.575 85.118 1.00 22.18 137 THR B CA 1
ATOM 2783 C C . THR B 1 137 ? 2.210 36.456 84.141 1.00 23.37 137 THR B C 1
ATOM 2784 O O . THR B 1 137 ? 1.330 35.765 83.619 1.00 22.98 137 THR B O 1
ATOM 2788 N N . THR B 1 138 ? 3.514 36.279 83.909 1.00 23.71 138 THR B N 1
ATOM 2789 C CA . THR B 1 138 ? 4.053 35.074 83.287 1.00 24.70 138 THR B CA 1
ATOM 2790 C C . THR B 1 138 ? 5.043 34.361 84.196 1.00 21.80 138 THR B C 1
ATOM 2791 O O . THR B 1 138 ? 5.733 33.436 83.746 1.00 23.53 138 THR B O 1
ATOM 2795 N N . LYS B 1 139 ? 5.114 34.751 85.471 1.00 24.52 139 LYS B N 1
ATOM 2796 C CA . LYS B 1 139 ? 6.083 34.162 86.383 1.00 25.90 139 LYS B CA 1
ATOM 2797 C C . LYS B 1 139 ? 5.839 32.666 86.542 1.00 23.09 139 LYS B C 1
ATOM 2798 O O . LYS B 1 139 ? 4.723 32.235 86.851 1.00 25.81 139 LYS B O 1
ATOM 2804 N N . ASP B 1 140 ? 6.894 31.878 86.318 1.00 25.20 140 ASP B N 1
ATOM 2805 C CA . ASP B 1 140 ? 6.887 30.420 86.451 1.00 24.39 140 ASP B CA 1
ATOM 2806 C C . ASP B 1 140 ? 5.901 29.744 85.499 1.00 26.09 140 ASP B C 1
ATOM 2807 O O . ASP B 1 140 ? 5.588 28.562 85.673 1.00 24.12 140 ASP B O 1
ATOM 2812 N N . GLN B 1 141 ? 5.414 30.465 84.487 1.00 25.21 141 GLN B N 1
ATOM 2813 C CA . GLN B 1 141 ? 4.482 29.901 83.512 1.00 20.85 141 GLN B CA 1
ATOM 2814 C C . GLN B 1 141 ? 5.178 29.197 82.354 1.00 26.21 141 GLN B C 1
ATOM 2815 O O . GLN B 1 141 ? 4.500 28.545 81.548 1.00 24.27 141 GLN B O 1
ATOM 2821 N N . GLY B 1 142 ? 6.502 29.307 82.255 1.00 29.83 142 GLY B N 1
ATOM 2822 C CA . GLY B 1 142 ? 7.268 28.654 81.213 1.00 28.86 142 GLY B CA 1
ATOM 2823 C C . GLY B 1 142 ? 7.016 27.161 81.086 1.00 29.35 142 GLY B C 1
ATOM 2824 O O . GLY B 1 142 ? 6.721 26.657 79.995 1.00 26.52 142 GLY B O 1
ATOM 2825 N N . PRO B 1 143 ? 7.148 26.414 82.189 1.00 25.54 143 PRO B N 1
ATOM 2826 C CA . PRO B 1 143 ? 6.869 24.969 82.110 1.00 25.10 143 PRO B CA 1
ATOM 2827 C C . PRO B 1 143 ? 5.443 24.652 81.692 1.00 27.01 143 PRO B C 1
ATOM 2828 O O . PRO B 1 143 ? 5.217 23.655 80.993 1.00 26.26 143 PRO B O 1
ATOM 2832 N N . ILE B 1 144 ? 4.469 25.462 82.115 1.00 22.57 144 ILE B N 1
ATOM 2833 C CA . ILE B 1 144 ? 3.093 25.248 81.681 1.00 21.67 144 ILE B CA 1
ATOM 2834 C C . ILE B 1 144 ? 2.977 25.490 80.183 1.00 23.77 144 ILE B C 1
ATOM 2835 O O . ILE B 1 144 ? 2.317 24.732 79.463 1.00 19.37 144 ILE B O 1
ATOM 2840 N N . ALA B 1 145 ? 3.619 26.549 79.690 1.00 22.73 145 ALA B N 1
ATOM 2841 C CA . ALA B 1 145 ? 3.592 26.822 78.255 1.00 21.83 145 ALA B CA 1
ATOM 2842 C C . ALA B 1 145 ? 4.293 25.715 77.471 1.00 22.79 145 ALA B C 1
ATOM 2843 O O . ALA B 1 145 ? 3.783 25.260 76.438 1.00 22.49 145 ALA B O 1
ATOM 2845 N N . ASP B 1 146 ? 5.450 25.248 77.959 1.00 24.73 146 ASP B N 1
ATOM 2846 C CA . ASP B 1 146 ? 6.128 24.128 77.306 1.00 23.03 146 ASP B CA 1
ATOM 2847 C C . ASP B 1 146 ? 5.213 22.918 77.202 1.00 26.77 146 ASP B C 1
ATOM 2848 O O . ASP B 1 146 ? 5.182 22.233 76.171 1.00 22.47 146 ASP B O 1
ATOM 2853 N N . LYS B 1 147 ? 4.488 22.618 78.279 1.00 20.97 147 LYS B N 1
ATOM 2854 C CA . LYS B 1 147 ? 3.636 21.433 78.298 1.00 22.32 147 LYS B CA 1
ATOM 2855 C C . LYS B 1 147 ? 2.444 21.583 77.360 1.00 19.81 147 LYS B C 1
ATOM 2856 O O . LYS B 1 147 ? 2.004 20.606 76.740 1.00 19.68 147 LYS B O 1
ATOM 2862 N N . LEU B 1 148 ? 1.891 22.790 77.263 1.00 17.96 148 LEU B N 1
ATOM 2863 C CA . LEU B 1 148 ? 0.760 23.001 76.369 1.00 20.40 148 LEU B CA 1
ATOM 2864 C C . LEU B 1 148 ? 1.167 22.782 74.919 1.00 21.09 148 LEU B C 1
ATOM 2865 O O . LEU B 1 148 ? 0.429 22.161 74.145 1.00 17.36 148 LEU B O 1
ATOM 2870 N N . LEU B 1 149 ? 2.333 23.300 74.529 1.00 21.50 149 LEU B N 1
ATOM 2871 C CA . LEU B 1 149 ? 2.800 23.085 73.160 1.00 19.58 149 LEU B CA 1
ATOM 2872 C C . LEU B 1 149 ? 3.099 21.615 72.912 1.00 20.93 149 LEU B C 1
ATOM 2873 O O . LEU B 1 149 ? 2.772 21.076 71.845 1.00 21.11 149 LEU B O 1
ATOM 2878 N N . SER B 1 150 ? 3.713 20.942 73.886 1.00 17.76 150 SER B N 1
ATOM 2879 C CA . SER B 1 150 ? 3.978 19.519 73.720 1.00 18.98 150 SER B CA 1
ATOM 2880 C C . SER B 1 150 ? 2.675 18.742 73.580 1.00 24.25 150 SER B C 1
ATOM 2881 O O . SER B 1 150 ? 2.581 17.804 72.778 1.00 20.26 150 SER B O 1
ATOM 2884 N N . ASP B 1 151 ? 1.644 19.143 74.331 1.00 20.35 151 ASP B N 1
ATOM 2885 C CA . ASP B 1 151 ? 0.378 18.420 74.303 1.00 18.31 151 ASP B CA 1
ATOM 2886 C C . ASP B 1 151 ? -0.363 18.626 72.985 1.00 20.61 151 ASP B C 1
ATOM 2887 O O . ASP B 1 151 ? -0.999 17.694 72.483 1.00 18.91 151 ASP B O 1
ATOM 2892 N N . VAL B 1 152 ? -0.343 19.841 72.426 1.00 20.98 152 VAL B N 1
ATOM 2893 C CA A VAL B 1 152 ? -1.033 20.025 71.150 0.73 20.56 152 VAL B CA 1
ATOM 2894 C CA B VAL B 1 152 ? -1.018 20.047 71.148 0.27 20.56 152 VAL B CA 1
ATOM 2895 C C . VAL B 1 152 ? -0.270 19.328 70.034 1.00 20.01 152 VAL B C 1
ATOM 2896 O O . VAL B 1 152 ? -0.882 18.849 69.075 1.00 18.06 152 VAL B O 1
ATOM 2903 N N . LYS B 1 153 ? 1.058 19.225 70.147 1.00 18.40 153 LYS B N 1
ATOM 2904 C CA . LYS B 1 153 ? 1.814 18.443 69.169 1.00 24.31 153 LYS B CA 1
ATOM 2905 C C . LYS B 1 153 ? 1.479 16.963 69.283 1.00 26.29 153 LYS B C 1
ATOM 2906 O O . LYS B 1 153 ? 1.417 16.251 68.271 1.00 22.20 153 LYS B O 1
ATOM 2912 N N . ASP B 1 154 ? 1.287 16.479 70.515 1.00 18.95 154 ASP B N 1
ATOM 2913 C CA A ASP B 1 154 ? 0.802 15.120 70.733 0.65 22.37 154 ASP B CA 1
ATOM 2914 C CA B ASP B 1 154 ? 0.814 15.113 70.708 0.35 22.36 154 ASP B CA 1
ATOM 2915 C C . ASP B 1 154 ? -0.553 14.919 70.068 1.00 20.42 154 ASP B C 1
ATOM 2916 O O . ASP B 1 154 ? -0.765 13.957 69.320 1.00 18.17 154 ASP B O 1
ATOM 2925 N N . LEU B 1 155 ? -1.490 15.841 70.329 1.00 18.04 155 LEU B N 1
ATOM 2926 C CA . LEU B 1 155 ? -2.807 15.784 69.698 1.00 17.22 155 LEU B CA 1
ATOM 2927 C C . LEU B 1 155 ? -2.696 15.706 68.176 1.00 16.96 155 LEU B C 1
ATOM 2928 O O . LEU B 1 155 ? -3.391 14.910 67.535 1.00 19.73 155 LEU B O 1
ATOM 2933 N N . GLU B 1 156 ? -1.837 16.544 67.583 1.00 16.86 156 GLU B N 1
ATOM 2934 C CA . GLU B 1 156 ? -1.650 16.508 66.132 1.00 16.69 156 GLU B CA 1
ATOM 2935 C C . GLU B 1 156 ? -1.272 15.110 65.654 1.00 19.07 156 GLU B C 1
ATOM 2936 O O . GLU B 1 156 ? -1.820 14.613 64.657 1.00 18.52 156 GLU B O 1
ATOM 2942 N N . LYS B 1 157 ? -0.356 14.443 66.362 1.00 19.40 157 LYS B N 1
ATOM 2943 C CA . LYS B 1 157 ? 0.056 13.104 65.940 1.00 21.02 157 LYS B CA 1
ATOM 2944 C C . LYS B 1 157 ? -1.055 12.088 66.156 1.00 22.40 157 LYS B C 1
ATOM 2945 O O . LYS B 1 157 ? -1.233 11.167 65.347 1.00 19.98 157 LYS B O 1
ATOM 2948 N N . ARG B 1 158 ? -1.801 12.223 67.254 1.00 17.34 158 ARG B N 1
ATOM 2949 C CA . ARG B 1 158 ? -2.893 11.294 67.517 1.00 13.68 158 ARG B CA 1
ATOM 2950 C C . ARG B 1 158 ? -4.019 11.442 66.508 1.00 16.69 158 ARG B C 1
ATOM 2951 O O . ARG B 1 158 ? -4.650 10.448 66.132 1.00 19.37 158 ARG B O 1
ATOM 2959 N N . VAL B 1 159 ? -4.309 12.674 66.083 1.00 17.47 159 VAL B N 1
ATOM 2960 C CA . VAL B 1 159 ? -5.352 12.868 65.084 1.00 17.19 159 VAL B CA 1
ATOM 2961 C C . VAL B 1 159 ? -4.913 12.283 63.749 1.00 18.31 159 VAL B C 1
ATOM 2962 O O . VAL B 1 159 ? -5.698 11.616 63.065 1.00 19.39 159 VAL B O 1
ATOM 2966 N N . ALA B 1 160 ? -3.651 12.507 63.366 1.00 17.55 160 ALA B N 1
ATOM 2967 C CA . ALA B 1 160 ? -3.142 11.915 62.123 1.00 17.07 160 ALA B CA 1
ATOM 2968 C C . ALA B 1 160 ? -3.245 10.396 62.143 1.00 21.21 160 ALA B C 1
ATOM 2969 O O . ALA B 1 160 ? -3.548 9.774 61.117 1.00 22.03 160 ALA B O 1
ATOM 2971 N N A ASP B 1 161 ? -2.995 9.777 63.298 0.51 19.78 161 ASP B N 1
ATOM 2972 N N B ASP B 1 161 ? -3.004 9.781 63.301 0.49 19.78 161 ASP B N 1
ATOM 2973 C CA A ASP B 1 161 ? -3.064 8.326 63.422 0.51 20.25 161 ASP B CA 1
ATOM 2974 C CA B ASP B 1 161 ? -3.058 8.332 63.436 0.49 20.25 161 ASP B CA 1
ATOM 2975 C C A ASP B 1 161 ? -4.487 7.799 63.544 0.51 21.22 161 ASP B C 1
ATOM 2976 C C B ASP B 1 161 ? -4.474 7.796 63.605 0.49 21.24 161 ASP B C 1
ATOM 2977 O O A ASP B 1 161 ? -4.693 6.589 63.409 0.51 23.97 161 ASP B O 1
ATOM 2978 O O B ASP B 1 161 ? -4.667 6.578 63.554 0.49 23.93 161 ASP B O 1
ATOM 2987 N N . LEU B 1 162 ? -5.463 8.664 63.801 1.00 18.36 162 LEU B N 1
ATOM 2988 C CA . LEU B 1 162 ? -6.806 8.218 64.145 1.00 16.18 162 LEU B CA 1
ATOM 2989 C C . LEU B 1 162 ? -7.629 7.856 62.919 1.00 17.19 162 LEU B C 1
ATOM 2990 O O . LEU B 1 162 ? -7.731 8.645 61.974 1.00 19.57 162 LEU B O 1
ATOM 2995 N N . THR B 1 163 ? -8.243 6.669 62.955 1.00 18.48 163 THR B N 1
ATOM 2996 C CA . THR B 1 163 ? -9.358 6.341 62.072 1.00 15.55 163 THR B CA 1
ATOM 2997 C C . THR B 1 163 ? -10.606 7.000 62.647 1.00 17.86 163 THR B C 1
ATOM 2998 O O . THR B 1 163 ? -11.098 6.587 63.704 1.00 19.00 163 THR B O 1
ATOM 3002 N N . PHE B 1 164 ? -11.115 8.017 61.967 1.00 18.32 164 PHE B N 1
ATOM 3003 C CA . PHE B 1 164 ? -12.238 8.793 62.485 1.00 19.13 164 PHE B CA 1
ATOM 3004 C C . PHE B 1 164 ? -13.483 7.920 62.615 1.00 18.69 164 PHE B C 1
ATOM 3005 O O . PHE B 1 164 ? -13.929 7.340 61.613 1.00 20.91 164 PHE B O 1
ATOM 3013 N N . PRO B 1 165 ? -14.059 7.781 63.808 1.00 18.65 165 PRO B N 1
ATOM 3014 C CA . PRO B 1 165 ? -15.303 7.025 63.951 1.00 18.65 165 PRO B CA 1
ATOM 3015 C C . PRO B 1 165 ? -16.467 7.792 63.352 1.00 18.52 165 PRO B C 1
ATOM 3016 O O . PRO B 1 165 ? -16.779 8.905 63.800 1.00 19.92 165 PRO B O 1
ATOM 3020 N N . PRO B 1 166 ? -17.138 7.232 62.344 1.00 18.74 166 PRO B N 1
ATOM 3021 C CA . PRO B 1 166 ? -18.196 7.999 61.661 1.00 19.85 166 PRO B CA 1
ATOM 3022 C C . PRO B 1 166 ? -19.314 8.440 62.587 1.00 19.65 166 PRO B C 1
ATOM 3023 O O . PRO B 1 166 ? -19.865 9.535 62.402 1.00 21.04 166 PRO B O 1
ATOM 3027 N N . GLU B 1 167 ? -19.658 7.634 63.595 1.00 21.06 167 GLU B N 1
ATOM 3028 C CA . GLU B 1 167 ? -20.710 8.051 64.516 1.00 21.89 167 GLU B CA 1
ATOM 3029 C C . GLU B 1 167 ? -20.275 9.234 65.378 1.00 20.08 167 GLU B C 1
ATOM 3030 O O . GLU B 1 167 ? -21.104 10.092 65.709 1.00 21.41 167 GLU B O 1
ATOM 3036 N N . LYS B 1 168 ? -18.991 9.321 65.732 1.00 18.83 168 LYS B N 1
ATOM 3037 C CA . LYS B 1 168 ? -18.531 10.474 66.501 1.00 18.32 168 LYS B CA 1
ATOM 3038 C C . LYS B 1 168 ? -18.503 11.722 65.632 1.00 19.14 168 LYS B C 1
ATOM 3039 O O . LYS B 1 168 ? -18.770 12.826 66.120 1.00 18.84 168 LYS B O 1
ATOM 3045 N N . VAL B 1 169 ? -18.199 11.562 64.341 1.00 18.90 169 VAL B N 1
ATOM 3046 C CA . VAL B 1 169 ? -18.199 12.699 63.428 1.00 16.50 169 VAL B CA 1
ATOM 3047 C C . VAL B 1 169 ? -19.613 13.242 63.257 1.00 18.21 169 VAL B C 1
ATOM 3048 O O . VAL B 1 169 ? -19.868 14.435 63.460 1.00 19.57 169 VAL B O 1
ATOM 3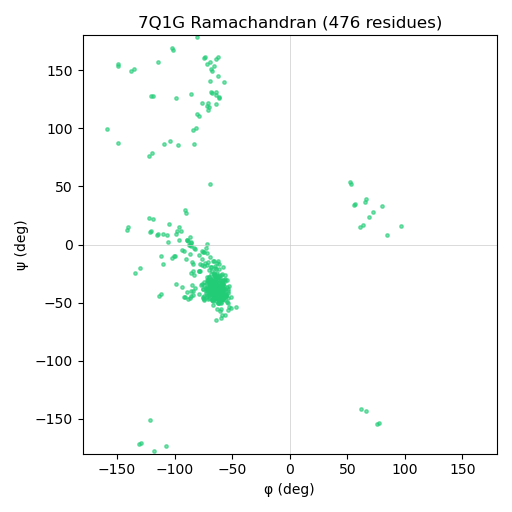052 N N . VAL B 1 170 ? -20.561 12.365 62.920 1.00 19.84 170 VAL B N 1
ATOM 3053 C CA . VAL B 1 170 ? -21.919 12.815 62.636 1.00 19.49 170 VAL B CA 1
ATOM 3054 C C . VAL B 1 170 ? -22.585 13.346 63.900 1.00 22.13 170 VAL B C 1
ATOM 3055 O O . VAL B 1 170 ? -23.277 14.372 63.871 1.00 21.21 170 VAL B O 1
ATOM 3059 N N . GLY B 1 171 ? -22.358 12.684 65.036 1.00 19.63 171 GLY B N 1
ATOM 3060 C CA . GLY B 1 171 ? -22.859 13.214 66.294 1.00 21.04 171 GLY B CA 1
ATOM 3061 C C . GLY B 1 171 ? -22.124 14.429 66.813 1.00 21.47 171 GLY B C 1
ATOM 3062 O O . GLY B 1 171 ? -22.528 14.991 67.837 1.00 22.32 171 GLY B O 1
ATOM 3063 N N . GLY B 1 172 ? -21.066 14.863 66.123 1.00 20.88 172 GLY B N 1
ATOM 3064 C CA . GLY B 1 172 ? -20.229 15.923 66.647 1.00 16.84 172 GLY B CA 1
ATOM 3065 C C . GLY B 1 172 ? -20.905 17.274 66.608 1.00 18.65 172 GLY B C 1
ATOM 3066 O O . GLY B 1 172 ? -20.606 18.148 67.430 1.00 20.74 172 GLY B O 1
ATOM 3067 N N . ALA B 1 173 ? -21.819 17.468 65.658 1.00 18.69 173 ALA B N 1
ATOM 3068 C CA . ALA B 1 173 ? -22.551 18.727 65.593 1.00 20.17 173 ALA B CA 1
ATOM 3069 C C . ALA B 1 173 ? -23.434 18.905 66.823 1.00 22.00 173 ALA B C 1
ATOM 3070 O O . ALA B 1 173 ? -23.472 19.986 67.418 1.00 21.15 173 ALA B O 1
ATOM 3072 N N . ALA B 1 174 ? -24.138 17.850 67.231 1.00 19.63 174 ALA B N 1
ATOM 3073 C CA . ALA B 1 174 ? -24.922 17.934 68.459 1.00 23.04 174 ALA B CA 1
ATOM 3074 C C . ALA B 1 174 ? -24.020 18.104 69.678 1.00 25.09 174 ALA B C 1
ATOM 3075 O O . ALA B 1 174 ? -24.327 18.895 70.576 1.00 23.21 174 ALA B O 1
ATOM 3077 N N . ALA B 1 175 ? -22.896 17.382 69.727 1.00 19.80 175 ALA B N 1
ATOM 3078 C CA . ALA B 1 175 ? -21.987 17.515 70.864 1.00 19.12 175 ALA B CA 1
ATOM 3079 C C . ALA B 1 175 ? -21.501 18.950 71.026 1.00 23.64 175 ALA B C 1
ATOM 3080 O O . ALA B 1 175 ? -21.406 19.464 72.150 1.00 23.32 175 ALA B O 1
ATOM 3082 N N . LEU B 1 176 ? -21.186 19.612 69.911 1.00 21.40 176 LEU B N 1
ATOM 3083 C CA . LEU B 1 176 ? -20.739 20.998 69.975 1.00 16.03 176 LEU B CA 1
ATOM 3084 C C . LEU B 1 176 ? -21.859 21.927 70.423 1.00 20.55 176 LEU B C 1
ATOM 3085 O O . LEU B 1 176 ? -21.623 22.852 71.209 1.00 22.61 176 LEU B O 1
ATOM 3090 N N . LEU B 1 177 ? -23.084 21.708 69.936 1.00 19.01 177 LEU B N 1
ATOM 3091 C CA . LEU B 1 177 ? -24.171 22.594 70.345 1.00 22.20 177 LEU B CA 1
ATOM 3092 C C . LEU B 1 177 ? -24.529 22.389 71.811 1.00 22.31 177 LEU B C 1
ATOM 3093 O O . LEU B 1 177 ? -24.917 23.345 72.488 1.00 23.84 177 LEU B O 1
ATOM 3098 N N . GLU B 1 178 ? -24.400 21.160 72.323 1.00 24.39 178 GLU B N 1
ATOM 3099 C CA A GLU B 1 178 ? -24.633 20.947 73.747 0.47 26.08 178 GLU B CA 1
ATOM 3100 C CA B GLU B 1 178 ? -24.624 20.930 73.746 0.53 26.09 178 GLU B CA 1
ATOM 3101 C C . GLU B 1 178 ? -23.596 21.674 74.589 1.00 28.84 178 GLU B C 1
ATOM 3102 O O . GLU B 1 178 ? -23.911 22.157 75.684 1.00 25.91 178 GLU B O 1
ATOM 3113 N N . GLU B 1 179 ? -22.358 21.772 74.095 1.00 22.59 179 GLU B N 1
ATOM 3114 C CA . GLU B 1 179 ? -21.328 22.524 74.802 1.00 23.68 179 GLU B CA 1
ATOM 3115 C C . GLU B 1 179 ? -21.622 24.016 74.777 1.00 23.80 179 GLU B C 1
ATOM 3116 O O . GLU B 1 179 ? -21.355 24.721 75.755 1.00 25.79 179 GLU B O 1
ATOM 3122 N N . VAL B 1 180 ? -22.139 24.520 73.655 1.00 22.60 180 VAL B N 1
ATOM 3123 C CA . VAL B 1 180 ? -22.554 25.921 73.607 1.00 20.12 180 VAL B CA 1
ATOM 3124 C C . VAL B 1 180 ? -23.629 26.177 74.654 1.00 25.79 180 VAL B C 1
ATOM 3125 O O . VAL B 1 180 ? -23.564 27.150 75.415 1.00 28.59 180 VAL B O 1
ATOM 3129 N N . ALA B 1 181 ? -24.627 25.294 74.715 1.00 24.21 181 ALA B N 1
ATOM 3130 C CA . ALA B 1 181 ? -25.714 25.472 75.671 1.00 25.15 181 ALA B CA 1
ATOM 3131 C C . ALA B 1 181 ? -25.223 25.357 77.109 1.00 31.95 181 ALA B C 1
ATOM 3132 O O . ALA B 1 181 ? -25.745 26.044 77.994 1.00 31.22 181 ALA B O 1
ATOM 3134 N N . ALA B 1 182 ? -24.205 24.526 77.356 1.00 27.32 182 ALA B N 1
ATOM 3135 C CA . ALA B 1 182 ? -23.756 24.259 78.722 1.00 28.17 182 ALA B CA 1
ATOM 3136 C C . ALA B 1 182 ? -22.874 25.371 79.292 1.00 31.97 182 ALA B C 1
ATOM 3137 O O . ALA B 1 182 ? -23.012 25.719 80.471 1.00 33.24 182 ALA B O 1
ATOM 3139 N N . THR B 1 183 ? -21.935 25.920 78.512 1.00 24.55 183 THR B N 1
ATOM 3140 C CA . THR B 1 183 ? -20.950 26.843 79.077 1.00 27.97 183 THR B CA 1
ATOM 3141 C C . THR B 1 183 ? -20.697 28.114 78.279 1.00 25.67 183 THR B C 1
ATOM 3142 O O . THR B 1 183 ? -20.232 29.090 78.875 1.00 28.36 183 THR B O 1
ATOM 3146 N N . LYS B 1 184 ? -20.938 28.139 76.969 1.00 25.21 184 LYS B N 1
ATOM 3147 C CA . LYS B 1 184 ? -20.589 29.338 76.217 1.00 25.07 184 LYS B CA 1
ATOM 3148 C C . LYS B 1 184 ? -21.695 30.381 76.243 1.00 31.11 184 LYS B C 1
ATOM 3149 O O . LYS B 1 184 ? -21.412 31.579 76.363 1.00 29.69 184 LYS B O 1
ATOM 3155 N N . ILE B 1 185 ? -22.953 29.950 76.132 1.00 30.61 185 ILE B N 1
ATOM 3156 C CA . ILE B 1 185 ? -24.059 30.902 76.131 1.00 31.15 185 ILE B CA 1
ATOM 3157 C C . ILE B 1 185 ? -24.119 31.663 77.452 1.00 35.21 185 ILE B C 1
ATOM 3158 O O . ILE B 1 185 ? -24.522 32.832 77.486 1.00 34.66 185 ILE B O 1
ATOM 3163 N N . SER B 1 186 ? -23.679 31.039 78.544 1.00 30.87 186 SER B N 1
ATOM 3164 C CA . SER B 1 186 ? -23.668 31.662 79.858 1.00 30.63 186 SER B CA 1
ATOM 3165 C C . SER B 1 186 ? -22.323 32.280 80.220 1.00 30.62 186 SER B C 1
ATOM 3166 O O . SER B 1 186 ? -22.167 32.766 81.343 1.00 31.30 186 SER B O 1
ATOM 3169 N N . GLY B 1 187 ? -21.352 32.267 79.312 1.00 28.61 187 GLY B N 1
ATOM 3170 C CA . GLY B 1 187 ? -20.061 32.883 79.576 1.00 27.89 187 GLY B CA 1
ATOM 3171 C C . GLY B 1 187 ? -19.250 32.229 80.674 1.00 29.84 187 GLY B C 1
ATOM 3172 O O . GLY B 1 187 ? -18.551 32.924 81.424 1.00 27.49 187 GLY B O 1
ATOM 3173 N N . GLU B 1 188 ? -19.315 30.903 80.781 1.00 24.92 188 GLU B N 1
ATOM 3174 C CA . GLU B 1 188 ? -18.599 30.168 81.813 1.00 26.54 188 GLU B CA 1
ATOM 3175 C C . GLU B 1 188 ? -17.391 29.407 81.277 1.00 23.70 188 GLU B C 1
ATOM 3176 O O . GLU B 1 188 ? -16.793 28.616 82.017 1.00 22.88 188 GLU B O 1
ATOM 3182 N N . GLU B 1 189 ? -17.018 29.617 80.014 1.00 21.65 189 GLU B N 1
ATOM 3183 C CA . GLU B 1 189 ? -15.862 28.905 79.478 1.00 20.13 189 GLU B CA 1
ATOM 3184 C C . GLU B 1 189 ? -14.560 29.611 79.827 1.00 19.12 189 GLU B C 1
ATOM 3185 O O . GLU B 1 189 ? -13.571 28.961 80.185 1.00 19.98 189 GLU B O 1
ATOM 3191 N N . ASP B 1 190 ? -14.550 30.940 79.769 1.00 19.57 190 ASP B N 1
ATOM 3192 C CA . ASP B 1 190 ? -13.342 31.738 79.964 1.00 17.17 190 ASP B CA 1
ATOM 3193 C C . ASP B 1 190 ? -13.593 32.698 81.120 1.00 20.71 190 ASP B C 1
ATOM 3194 O O . ASP B 1 190 ? -13.817 33.893 80.916 1.00 21.28 190 ASP B O 1
ATOM 3199 N N . ARG B 1 191 ? -13.544 32.172 82.343 1.00 18.69 191 ARG B N 1
ATOM 3200 C CA . ARG B 1 191 ? -13.981 32.963 83.493 1.00 18.13 191 ARG B CA 1
ATOM 3201 C C . ARG B 1 191 ? -13.015 34.086 83.854 1.00 22.73 191 ARG B C 1
ATOM 3202 O O . ARG B 1 191 ? -13.348 34.901 84.723 1.00 22.18 191 ARG B O 1
ATOM 3210 N N . TYR B 1 192 ? -11.844 34.164 83.227 1.00 22.26 192 TYR B N 1
ATOM 3211 C CA . TYR B 1 192 ? -10.903 35.250 83.485 1.00 20.70 192 TYR B CA 1
ATOM 3212 C C . TYR B 1 192 ? -10.703 36.176 82.299 1.00 24.60 192 TYR B C 1
ATOM 3213 O O . TYR B 1 192 ? -10.674 37.395 82.484 1.00 24.26 192 TYR B O 1
ATOM 3222 N N . SER B 1 193 ? -10.545 35.633 81.084 1.00 20.19 193 SER B N 1
ATOM 3223 C CA . SER B 1 193 ? -10.406 36.473 79.898 1.00 18.17 193 SER B CA 1
ATOM 3224 C C . SER B 1 193 ? -11.744 36.916 79.333 1.00 20.47 193 SER B C 1
ATOM 3225 O O . SER B 1 193 ? -11.788 37.929 78.623 1.00 23.07 193 SER B O 1
ATOM 3228 N N . HIS B 1 194 ? -12.826 36.183 79.624 1.00 21.14 194 HIS B N 1
ATOM 3229 C CA . HIS B 1 194 ? -14.166 36.469 79.096 1.00 21.44 194 HIS B CA 1
ATOM 3230 C C . HIS B 1 194 ? -14.190 36.526 77.570 1.00 25.97 194 HIS B C 1
ATOM 3231 O O . HIS B 1 194 ? -14.954 37.287 76.972 1.00 24.18 194 HIS B O 1
ATOM 3238 N N . THR B 1 195 ? -13.366 35.697 76.925 1.00 20.38 195 THR B N 1
ATOM 3239 C CA . THR B 1 195 ? -13.329 35.590 75.471 1.00 22.10 195 THR B CA 1
ATOM 3240 C C . THR B 1 195 ? -14.269 34.511 74.942 1.00 22.20 195 THR B C 1
ATOM 3241 O O . THR B 1 195 ? -14.012 33.940 73.869 1.00 20.09 195 THR B O 1
ATOM 3245 N N . ASP B 1 196 ? -15.373 34.249 75.651 1.00 21.06 196 ASP B N 1
ATOM 3246 C CA . ASP B 1 196 ? -16.224 33.101 75.350 1.00 22.35 196 ASP B CA 1
ATOM 3247 C C . ASP B 1 196 ? -16.848 33.179 73.962 1.00 20.98 196 ASP B C 1
ATOM 3248 O O . ASP B 1 196 ? -17.190 32.141 73.382 1.00 22.33 196 ASP B O 1
ATOM 3253 N N . LEU B 1 197 ? -17.035 34.388 73.419 1.00 20.49 197 LEU B N 1
ATOM 3254 C CA . LEU B 1 197 ? -17.660 34.481 72.102 1.00 20.74 197 LEU B CA 1
ATOM 3255 C C . LEU B 1 197 ? -16.786 33.865 71.014 1.00 18.44 197 LEU B C 1
ATOM 3256 O O . LEU B 1 197 ? -17.317 33.316 70.041 1.00 22.53 197 LEU B O 1
ATOM 3261 N N . TYR B 1 198 ? -15.458 33.939 71.149 1.00 21.90 198 TYR B N 1
ATOM 3262 C CA . TYR B 1 198 ? -14.590 33.258 70.189 1.00 20.27 198 TYR B CA 1
ATOM 3263 C C . TYR B 1 198 ? -14.862 31.762 70.203 1.00 18.64 198 TYR B C 1
ATOM 3264 O O . TYR B 1 198 ? -14.966 31.121 69.149 1.00 18.66 198 TYR B O 1
ATOM 3273 N N . ASP B 1 199 ? -14.949 31.187 71.410 1.00 17.62 199 ASP B N 1
ATOM 3274 C CA . ASP B 1 199 ? -15.189 29.754 71.560 1.00 18.37 199 ASP B CA 1
ATOM 3275 C C . ASP B 1 199 ? -16.593 29.375 71.114 1.00 20.63 199 ASP B C 1
ATOM 3276 O O . ASP B 1 199 ? -16.795 28.314 70.509 1.00 20.24 199 ASP B O 1
ATOM 3281 N N . PHE B 1 200 ? -17.576 30.216 71.446 1.00 18.98 200 PHE B N 1
ATOM 3282 C CA . PHE B 1 200 ? -18.946 30.065 70.969 1.00 20.06 200 PHE B CA 1
ATOM 3283 C C . PHE B 1 200 ? -18.980 29.961 69.443 1.00 20.24 200 PHE B C 1
ATOM 3284 O O . PHE B 1 200 ? -19.476 28.978 68.875 1.00 19.13 200 PHE B O 1
ATOM 3292 N N . GLN B 1 201 ? -18.418 30.964 68.765 1.00 20.81 201 GLN B N 1
ATOM 3293 C CA . GLN B 1 201 ? -18.426 30.979 67.305 1.00 17.49 201 GLN B CA 1
ATOM 3294 C C . GLN B 1 201 ? -17.645 29.804 66.730 1.00 19.63 201 GLN B C 1
ATOM 3295 O O . GLN B 1 201 ? -18.029 29.242 65.698 1.00 19.82 201 GLN B O 1
ATOM 3301 N N . GLY B 1 202 ? -16.550 29.411 67.388 1.00 17.88 202 GLY B N 1
ATOM 3302 C CA . GLY B 1 202 ? -15.791 28.265 66.916 1.00 18.39 202 GLY B CA 1
ATOM 3303 C C . GLY B 1 202 ? -16.580 26.970 66.996 1.00 16.90 202 GLY B C 1
ATOM 3304 O O . GLY B 1 202 ? -16.559 26.160 66.060 1.00 18.07 202 GLY B O 1
ATOM 3305 N N . ASN B 1 203 ? -17.273 26.744 68.122 1.00 17.14 203 ASN B N 1
ATOM 3306 C CA . ASN B 1 203 ? -18.152 25.576 68.226 1.00 17.45 203 ASN B CA 1
ATOM 3307 C C . ASN B 1 203 ? -19.218 25.594 67.132 1.00 17.28 203 ASN B C 1
ATOM 3308 O O . ASN B 1 203 ? -19.503 24.567 66.503 1.00 18.72 203 ASN B O 1
ATOM 3313 N N . ILE B 1 204 ? -19.861 26.752 66.933 1.00 17.42 204 ILE B N 1
ATOM 3314 C CA . ILE B 1 204 ? -20.909 26.865 65.922 1.00 20.27 204 ILE B CA 1
ATOM 3315 C C . ILE B 1 204 ? -20.348 26.570 64.537 1.00 19.21 204 ILE B C 1
ATOM 3316 O O . ILE B 1 204 ? -20.965 25.856 63.739 1.00 19.79 204 ILE B O 1
ATOM 3321 N N . ASP B 1 205 ? -19.185 27.149 64.217 1.00 17.80 205 ASP B N 1
ATOM 3322 C CA . ASP B 1 205 ? -18.600 26.926 62.897 1.00 19.11 205 ASP B CA 1
ATOM 3323 C C . ASP B 1 205 ? -18.240 25.458 62.695 1.00 19.33 205 ASP B C 1
ATOM 3324 O O . ASP B 1 205 ? -18.451 24.904 61.608 1.00 19.88 205 ASP B O 1
ATOM 3329 N N . GLY B 1 206 ? -17.703 24.806 63.732 1.00 17.86 206 GLY B N 1
ATOM 3330 C CA . GLY B 1 206 ? -17.352 23.403 63.596 1.00 17.17 206 GLY B CA 1
ATOM 3331 C C . GLY B 1 206 ? -18.568 22.516 63.435 1.00 18.24 206 GLY B C 1
ATOM 3332 O O . GLY B 1 206 ? -18.514 21.491 62.741 1.00 17.10 206 GLY B O 1
ATOM 3333 N N . ALA B 1 207 ? -19.680 22.896 64.069 1.00 17.55 207 ALA B N 1
ATOM 3334 C CA . ALA B 1 207 ? -20.920 22.149 63.913 1.00 19.43 207 ALA B CA 1
ATOM 3335 C C . ALA B 1 207 ? -21.523 22.376 62.534 1.00 19.41 207 ALA B C 1
ATOM 3336 O O . ALA B 1 207 ? -22.010 21.432 61.898 1.00 18.76 207 ALA B O 1
ATOM 3338 N N . LYS B 1 208 ? -21.496 23.622 62.056 1.00 20.86 208 LYS B N 1
ATOM 3339 C CA . LYS B 1 208 ? -22.007 23.910 60.720 1.00 23.29 208 LYS B CA 1
ATOM 3340 C C . LYS B 1 208 ? -21.189 23.207 59.641 1.00 18.15 208 LYS B C 1
ATOM 3341 O O . LYS B 1 208 ? -21.742 22.806 58.611 1.00 20.83 208 LYS B O 1
ATOM 3343 N N . LYS B 1 209 ? -19.885 23.020 59.871 1.00 17.44 209 LYS B N 1
ATOM 3344 C CA . LYS B 1 209 ? -19.059 22.281 58.918 1.00 17.05 209 LYS B CA 1
ATOM 3345 C C . LYS B 1 209 ? -19.543 20.844 58.779 1.00 18.79 209 LYS B C 1
ATOM 3346 O O . LYS B 1 209 ? -19.655 20.323 57.664 1.00 18.32 209 LYS B O 1
ATOM 3352 N N . ILE B 1 210 ? -19.838 20.187 59.908 1.00 19.34 210 ILE B N 1
ATOM 3353 C CA . ILE B 1 210 ? -20.338 18.812 59.868 1.00 17.37 210 ILE B CA 1
ATOM 3354 C C . ILE B 1 210 ? -21.674 18.756 59.134 1.00 18.01 210 ILE B C 1
ATOM 3355 O O . ILE B 1 210 ? -21.897 17.895 58.271 1.00 18.73 210 ILE B O 1
ATOM 3360 N N . VAL B 1 211 ? -22.584 19.675 59.475 1.00 19.83 211 VAL B N 1
ATOM 3361 C CA . VAL B 1 211 ? -23.884 19.736 58.810 1.00 21.49 211 VAL B CA 1
ATOM 3362 C C . VAL B 1 211 ? -23.712 19.918 57.308 1.00 23.39 211 VAL B C 1
ATOM 3363 O O . VAL B 1 211 ? -24.408 19.283 56.505 1.00 24.26 211 VAL B O 1
ATOM 3367 N N . ASP B 1 212 ? -22.779 20.785 56.904 1.00 21.61 212 ASP B N 1
ATOM 3368 C CA . ASP B 1 212 ? -22.564 21.041 55.483 1.00 20.21 212 ASP B CA 1
ATOM 3369 C C . ASP B 1 212 ? -21.976 19.826 54.776 1.00 21.32 212 ASP B C 1
ATOM 3370 O O . ASP B 1 212 ? -22.368 19.505 53.646 1.00 22.57 212 ASP B O 1
ATOM 3375 N N . LEU B 1 213 ? -21.032 19.139 55.422 1.00 18.25 213 LEU B N 1
ATOM 3376 C CA . LEU B 1 213 ? -20.394 17.994 54.784 1.00 16.45 213 LEU B CA 1
ATOM 3377 C C . LEU B 1 213 ? -21.388 16.868 54.540 1.00 20.24 213 LEU B C 1
ATOM 3378 O O . LEU B 1 213 ? -21.297 16.159 53.532 1.00 21.31 213 LEU B O 1
ATOM 3383 N N . PHE B 1 214 ? -22.326 16.667 55.464 1.00 18.71 214 PHE B N 1
ATOM 3384 C CA . PHE B 1 214 ? -23.296 15.589 55.343 1.00 21.33 214 PHE B CA 1
ATOM 3385 C C . PHE B 1 214 ? -24.621 16.065 54.765 1.00 24.92 214 PHE B C 1
ATOM 3386 O O . PHE B 1 214 ? -25.599 15.309 54.777 1.00 24.68 214 PHE B O 1
ATOM 3394 N N . ARG B 1 215 ? -24.663 17.286 54.235 1.00 21.75 215 ARG B N 1
ATOM 3395 C CA . ARG B 1 215 ? -25.882 17.785 53.606 1.00 24.76 215 ARG B CA 1
ATOM 3396 C C . ARG B 1 215 ? -26.419 16.879 52.502 1.00 26.14 215 ARG B C 1
ATOM 3397 O O . ARG B 1 215 ? -27.647 16.699 52.445 1.00 26.58 215 ARG B O 1
ATOM 3405 N N . PRO B 1 216 ? -25.601 16.304 51.603 1.00 25.91 216 PRO B N 1
ATOM 3406 C CA . PRO B 1 216 ? -26.189 15.454 50.551 1.00 25.47 216 PRO B CA 1
ATOM 3407 C C . PRO B 1 216 ? -26.929 14.260 51.110 1.00 26.80 216 PRO B C 1
ATOM 3408 O O . PRO B 1 216 ? -27.991 13.898 50.591 1.00 30.86 216 PRO B O 1
ATOM 3412 N N . GLN B 1 217 ? -26.392 13.642 52.163 1.00 26.12 217 GLN B N 1
ATOM 3413 C CA . GLN B 1 217 ? -27.038 12.472 52.746 1.00 24.81 217 GLN B CA 1
ATOM 3414 C C . GLN B 1 217 ? -28.261 12.873 53.557 1.00 27.99 217 GLN B C 1
ATOM 3415 O O . GLN B 1 217 ? -29.284 12.179 53.532 1.00 32.85 217 GLN B O 1
ATOM 3421 N N . ILE B 1 218 ? -28.178 13.998 54.270 1.00 25.23 218 ILE B N 1
ATOM 3422 C CA . ILE B 1 218 ? -29.303 14.451 55.084 1.00 30.48 218 ILE B CA 1
ATOM 3423 C C . ILE B 1 218 ? -30.476 14.856 54.200 1.00 30.99 218 ILE B C 1
ATOM 3424 O O . ILE B 1 218 ? -31.633 14.525 54.487 1.00 34.15 218 ILE B O 1
ATOM 3429 N N . GLU B 1 219 ? -30.206 15.587 53.121 1.00 33.33 219 GLU B N 1
ATOM 3430 C CA . GLU B 1 219 ? -31.289 16.073 52.277 1.00 32.30 219 GLU B CA 1
ATOM 3431 C C . GLU B 1 219 ? -31.879 14.984 51.392 1.00 40.40 219 GLU B C 1
ATOM 3432 O O . GLU B 1 219 ? -32.946 15.198 50.808 1.00 46.57 219 GLU B O 1
ATOM 3438 N N . GLN B 1 220 ? -31.222 13.826 51.286 1.00 32.20 220 GLN B N 1
ATOM 3439 C CA . GLN B 1 220 ? -31.890 12.658 50.721 1.00 40.69 220 GLN B CA 1
ATOM 3440 C C . GLN B 1 220 ? -33.074 12.256 51.586 1.00 49.41 220 GLN B C 1
ATOM 3441 O O . GLN B 1 220 ? -34.154 11.938 51.074 1.00 59.07 220 GLN B O 1
ATOM 3447 N N . GLN B 1 221 ? -32.886 12.277 52.906 1.00 50.31 221 GLN B N 1
ATOM 3448 C CA . GLN B 1 221 ? -33.874 11.801 53.863 1.00 55.96 221 GLN B CA 1
ATOM 3449 C C . GLN B 1 221 ? -34.855 12.893 54.284 1.00 53.25 221 GLN B C 1
ATOM 3450 O O . GLN B 1 221 ? -36.068 12.664 54.299 1.00 60.54 221 GLN B O 1
ATOM 3452 N N . ASP B 1 222 ? -34.357 14.084 54.621 1.00 41.41 222 ASP B N 1
ATOM 3453 C CA . ASP B 1 222 ? -35.214 15.091 55.252 1.00 41.85 222 ASP B CA 1
ATOM 3454 C C . ASP B 1 222 ? -34.719 16.483 54.847 1.00 43.34 222 ASP B C 1
ATOM 3455 O O . ASP B 1 222 ? -33.923 17.104 55.557 1.00 38.29 222 ASP B O 1
ATOM 3457 N N . LYS B 1 223 ? -35.222 16.974 53.710 1.00 41.15 223 LYS B N 1
ATOM 3458 C CA . LYS B 1 223 ? -34.812 18.292 53.237 1.00 40.23 223 LYS B CA 1
ATOM 3459 C C . LYS B 1 223 ? -35.457 19.409 54.046 1.00 42.76 223 LYS B C 1
ATOM 3460 O O . LYS B 1 223 ? -34.853 20.473 54.226 1.00 43.13 223 LYS B O 1
ATOM 3463 N N . ALA B 1 224 ? -36.680 19.197 54.532 1.00 42.20 224 ALA B N 1
ATOM 3464 C CA . ALA B 1 224 ? -37.304 20.197 55.392 1.00 44.21 224 ALA B CA 1
ATOM 3465 C C . ALA B 1 224 ? -36.564 20.309 56.718 1.00 45.79 224 ALA B C 1
ATOM 3466 O O . ALA B 1 224 ? -36.407 21.410 57.261 1.00 40.28 224 ALA B O 1
ATOM 3468 N N . PHE B 1 225 ? -36.109 19.175 57.253 1.00 40.35 225 PHE B N 1
ATOM 3469 C CA . PHE B 1 225 ? -35.305 19.188 58.469 1.00 42.84 225 PHE B CA 1
ATOM 3470 C C . PHE B 1 225 ? -34.020 19.985 58.266 1.00 39.72 225 PHE B C 1
ATOM 3471 O O . PHE B 1 225 ? -33.590 20.724 59.160 1.00 38.88 225 PHE B O 1
ATOM 3479 N N . SER B 1 226 ? -33.406 19.861 57.086 1.00 38.78 226 SER B N 1
ATOM 3480 C CA . SER B 1 226 ? -32.152 20.561 56.823 1.00 35.49 226 SER B CA 1
ATOM 3481 C C . SER B 1 226 ? -32.365 22.066 56.723 1.00 42.80 226 SER B C 1
ATOM 3482 O O . SER B 1 226 ? -31.560 22.849 57.242 1.00 37.21 226 SER B O 1
ATOM 3485 N N . SER B 1 227 ? -33.436 22.491 56.048 1.00 40.89 227 SER B N 1
ATOM 3486 C CA . SER B 1 227 ? -33.734 23.917 55.970 1.00 45.17 227 SER B CA 1
ATOM 3487 C C . SER B 1 227 ? -34.019 24.491 57.352 1.00 38.49 227 SER B C 1
ATOM 3488 O O . SER B 1 227 ? -33.665 25.640 57.643 1.00 41.26 227 SER B O 1
ATOM 3491 N N . LYS B 1 228 ? -34.655 23.700 58.220 1.00 37.62 228 LYS B N 1
ATOM 3492 C CA . LYS B 1 228 ? -34.908 24.143 59.586 1.00 38.09 228 LYS B CA 1
ATOM 3493 C C . LYS B 1 228 ? -33.605 24.344 60.351 1.00 42.69 228 LYS B C 1
ATOM 3494 O O . LYS B 1 228 ? -33.478 25.283 61.145 1.00 36.84 228 LYS B O 1
ATOM 3497 N N . VAL B 1 229 ? -32.624 23.469 60.125 1.00 36.75 229 VAL B N 1
ATOM 3498 C CA . VAL B 1 229 ? -31.354 23.586 60.833 1.00 30.30 229 VAL B CA 1
ATOM 3499 C C . VAL B 1 229 ? -30.583 24.810 60.350 1.00 31.11 229 VAL B C 1
ATOM 3500 O O . VAL B 1 229 ? -30.036 25.574 61.156 1.00 32.13 229 VAL B O 1
ATOM 3504 N N . ASP B 1 230 ? -30.550 25.028 59.034 1.00 30.32 230 ASP B N 1
ATOM 3505 C CA . ASP B 1 230 ? -29.822 26.165 58.476 1.00 32.10 230 ASP B CA 1
ATOM 3506 C C . ASP B 1 230 ? -30.348 27.490 59.017 1.00 33.27 230 ASP B C 1
ATOM 3507 O O . ASP B 1 230 ? -29.565 28.391 59.341 1.00 31.68 230 ASP B O 1
ATOM 3512 N N . LYS B 1 231 ? -31.670 27.630 59.120 1.00 38.99 231 LYS B N 1
ATOM 3513 C CA . LYS B 1 231 ? -32.235 28.899 59.570 1.00 33.95 231 LYS B CA 1
ATOM 3514 C C . LYS B 1 231 ? -31.844 29.195 61.011 1.00 35.63 231 LYS B C 1
ATOM 3515 O O . LYS B 1 231 ? -31.593 30.352 61.366 1.00 33.91 231 LYS B O 1
ATOM 3517 N N . ASN B 1 232 ? -31.767 28.164 61.857 1.00 36.54 232 ASN B N 1
ATOM 3518 C CA . ASN B 1 232 ? -31.353 28.402 63.235 1.00 34.10 232 ASN B CA 1
ATOM 3519 C C . ASN B 1 232 ? -29.868 28.737 63.318 1.00 30.98 232 ASN B C 1
ATOM 3520 O O . ASN B 1 232 ? -29.462 29.568 64.138 1.00 33.45 232 ASN B O 1
ATOM 3525 N N . PHE B 1 233 ? -29.041 28.104 62.482 1.00 32.10 233 PHE B N 1
ATOM 3526 C CA . PHE B 1 233 ? -27.642 28.510 62.401 1.00 28.20 233 PHE B CA 1
ATOM 3527 C C . PHE B 1 233 ? -27.519 29.966 61.961 1.00 28.82 233 PHE B C 1
ATOM 3528 O O . PHE B 1 233 ? -26.716 30.725 62.517 1.00 30.03 233 PHE B O 1
ATOM 3536 N N . ALA B 1 234 ? -28.311 30.375 60.962 1.00 33.23 234 ALA B N 1
ATOM 3537 C CA . ALA B 1 234 ? -28.239 31.751 60.471 1.00 30.86 234 ALA B CA 1
ATOM 3538 C C . ALA B 1 234 ? -28.660 32.747 61.546 1.00 31.34 234 ALA B C 1
ATOM 3539 O O . ALA B 1 234 ? -28.094 33.843 61.646 1.00 30.81 234 ALA B O 1
ATOM 3541 N N . THR B 1 235 ? -29.654 32.386 62.358 1.00 32.91 235 THR B N 1
ATOM 3542 C CA . THR B 1 235 ? -30.062 33.260 63.454 1.00 33.48 235 THR B CA 1
ATOM 3543 C C . THR B 1 235 ? -28.932 33.433 64.461 1.00 36.47 235 THR B C 1
ATOM 3544 O O . THR B 1 235 ? -28.633 34.552 64.898 1.00 32.44 235 THR B O 1
ATOM 3548 N N . VAL B 1 236 ? -28.287 32.326 64.836 1.00 34.97 236 VAL B N 1
ATOM 3549 C CA . VAL B 1 236 ? -27.191 32.382 65.800 1.00 29.99 236 VAL B CA 1
ATOM 3550 C C . VAL B 1 236 ? -26.041 33.214 65.250 1.00 30.54 236 VAL B C 1
ATOM 3551 O O . VAL B 1 236 ? -25.483 34.069 65.947 1.00 28.10 236 VAL B O 1
ATOM 3555 N N . ASP B 1 237 ? -25.675 32.983 63.984 1.00 27.74 237 ASP B N 1
ATOM 3556 C CA . ASP B 1 237 ? -24.556 33.713 63.395 1.00 25.96 237 ASP B CA 1
ATOM 3557 C C . ASP B 1 237 ? -24.846 35.206 63.318 1.00 30.32 237 ASP B C 1
ATOM 3558 O O . ASP B 1 237 ? -23.940 36.032 63.490 1.00 28.57 237 ASP B O 1
ATOM 3563 N N . LYS B 1 238 ? -26.103 35.570 63.055 1.00 34.04 238 LYS B N 1
ATOM 3564 C CA . LYS B 1 238 ? -26.464 36.982 62.963 1.00 34.45 238 LYS B CA 1
ATOM 3565 C C . LYS B 1 238 ? -26.314 37.684 64.309 1.00 32.68 238 LYS B C 1
ATOM 3566 O O . LYS B 1 238 ? -25.844 38.827 64.369 1.00 35.80 238 LYS B O 1
ATOM 3568 N N . ILE B 1 239 ? -26.707 37.022 65.400 1.00 32.79 239 ILE B N 1
ATOM 3569 C CA . ILE B 1 239 ? -26.546 37.617 66.724 1.00 30.76 239 ILE B CA 1
ATOM 3570 C C . ILE B 1 239 ? -25.071 37.741 67.079 1.00 34.55 239 ILE B C 1
ATOM 3571 O O . ILE B 1 239 ? -24.611 38.792 67.542 1.00 31.14 239 ILE B O 1
ATOM 3576 N N . LEU B 1 240 ? -24.308 36.664 66.883 1.00 32.28 240 LEU B N 1
ATOM 3577 C CA . LEU B 1 240 ? -22.885 36.711 67.197 1.00 31.37 240 LEU B CA 1
ATOM 3578 C C . LEU B 1 240 ? -22.179 37.789 66.381 1.00 30.92 240 LEU B C 1
ATOM 3579 O O . LEU B 1 240 ? -21.274 38.467 66.883 1.00 29.84 240 LEU B O 1
ATOM 3584 N N . ALA B 1 241 ? -22.596 37.978 65.124 1.00 28.39 241 ALA B N 1
ATOM 3585 C CA . ALA B 1 241 ? -21.942 38.960 64.267 1.00 31.80 241 ALA B CA 1
ATOM 3586 C C . ALA B 1 241 ? -22.056 40.368 64.838 1.00 33.04 241 ALA B C 1
ATOM 3587 O O . ALA B 1 241 ? -21.188 41.211 64.585 1.00 34.31 241 ALA B O 1
ATOM 3589 N N . LYS B 1 242 ? -23.103 40.631 65.624 1.00 28.41 242 LYS B N 1
ATOM 3590 C CA . LYS B 1 242 ? -23.260 41.930 66.269 1.00 32.54 242 LYS B CA 1
ATOM 3591 C C . LYS B 1 242 ? -22.077 42.284 67.161 1.00 40.44 242 LYS B C 1
ATOM 3592 O O . LYS B 1 242 ? -21.893 43.463 67.488 1.00 34.31 242 LYS B O 1
ATOM 3596 N N . TYR B 1 243 ? -21.279 41.298 67.571 1.00 32.02 243 TYR B N 1
ATOM 3597 C CA . TYR B 1 243 ? -20.196 41.527 68.514 1.00 28.73 243 TYR B CA 1
ATOM 3598 C C . TYR B 1 243 ? -18.823 41.301 67.905 1.00 28.94 243 TYR B C 1
ATOM 3599 O O . TYR B 1 243 ? -17.827 41.312 68.635 1.00 29.93 243 TYR B O 1
ATOM 3608 N N . LYS B 1 244 ? -18.743 41.108 66.591 1.00 27.47 244 LYS B N 1
ATOM 3609 C CA . LYS B 1 244 ? -17.452 41.050 65.924 1.00 31.50 244 LYS B CA 1
ATOM 3610 C C . LYS B 1 244 ? -16.782 42.421 65.955 1.00 35.89 244 LYS B C 1
ATOM 3611 O O . LYS B 1 244 ? -17.447 43.458 65.996 1.00 39.51 244 LYS B O 1
ATOM 3614 N N . THR B 1 245 ? -15.451 42.420 65.944 1.00 38.00 245 THR B N 1
ATOM 3615 C CA . THR B 1 245 ? -14.672 43.650 65.918 1.00 43.52 245 THR B CA 1
ATOM 3616 C C . THR B 1 245 ? -14.046 43.841 64.533 1.00 47.31 245 THR B C 1
ATOM 3617 O O . THR B 1 245 ? -14.327 43.087 63.594 1.00 49.32 245 THR B O 1
ATOM 3621 N N . LYS B 1 246 ? -13.188 44.861 64.411 1.00 53.46 246 LYS B N 1
ATOM 3622 C CA . LYS B 1 246 ? -12.674 45.251 63.098 1.00 59.04 246 LYS B CA 1
ATOM 3623 C C . LYS B 1 246 ? -11.683 44.229 62.554 1.00 59.74 246 LYS B C 1
ATOM 3624 O O . LYS B 1 246 ? -11.659 43.961 61.347 1.00 64.31 246 LYS B O 1
ATOM 3626 N N . ASP B 1 247 ? -10.841 43.667 63.416 1.00 58.94 247 ASP B N 1
ATOM 3627 C CA . ASP B 1 247 ? -10.132 42.452 63.053 1.00 59.70 247 ASP B CA 1
ATOM 3628 C C . ASP B 1 247 ? -11.074 41.267 63.246 1.00 56.15 247 ASP B C 1
ATOM 3629 O O . ASP B 1 247 ? -12.216 41.419 63.686 1.00 62.61 247 ASP B O 1
ATOM 3631 N N . GLY B 1 248 ? -10.603 40.066 62.926 1.00 64.70 248 GLY B N 1
ATOM 3632 C CA . GLY B 1 248 ? -11.430 38.892 63.130 1.00 54.09 248 GLY B CA 1
ATOM 3633 C C . GLY B 1 248 ? -11.640 38.564 64.595 1.00 47.29 248 GLY B C 1
ATOM 3634 O O . GLY B 1 248 ? -11.406 37.426 65.014 1.00 55.20 248 GLY B O 1
ATOM 3635 N N . GLY B 1 249 ? -12.086 39.544 65.385 1.00 45.21 249 GLY B N 1
ATOM 3636 C CA . GLY B 1 249 ? -12.214 39.397 66.816 1.00 39.46 249 GLY B CA 1
ATOM 3637 C C . GLY B 1 249 ? -13.644 39.540 67.314 1.00 35.37 249 GLY B C 1
ATOM 3638 O O . GLY B 1 249 ? -14.592 39.710 66.542 1.00 34.46 249 GLY B O 1
ATOM 3639 N N . PHE B 1 250 ? -13.774 39.465 68.641 1.00 26.44 250 PHE B N 1
ATOM 3640 C CA . PHE B 1 250 ? -15.058 39.533 69.325 1.00 27.45 250 PHE B CA 1
ATOM 3641 C C . PHE B 1 250 ? -14.930 40.406 70.564 1.00 29.48 250 PHE B C 1
ATOM 3642 O O . PHE B 1 250 ? -13.875 40.449 71.203 1.00 27.81 250 PHE B O 1
ATOM 3650 N N . GLU B 1 251 ? -16.028 41.070 70.918 1.00 25.83 251 GLU B N 1
ATOM 3651 C CA . GLU B 1 251 ? -16.114 41.733 72.212 1.00 28.20 251 GLU B CA 1
ATOM 3652 C C . GLU B 1 251 ? -16.013 40.706 73.337 1.00 27.56 251 GLU B C 1
ATOM 3653 O O . GLU B 1 251 ? -16.235 39.511 73.142 1.00 24.99 251 GLU B O 1
ATOM 3659 N N . THR B 1 252 ? -15.698 41.185 74.536 1.00 27.85 252 THR B N 1
ATOM 3660 C CA . THR B 1 252 ? -15.726 40.298 75.692 1.00 27.56 252 THR B CA 1
ATOM 3661 C C . THR B 1 252 ? -17.169 40.011 76.098 1.00 30.09 252 THR B C 1
ATOM 3662 O O . THR B 1 252 ? -18.097 40.739 75.740 1.00 31.14 252 THR B O 1
ATOM 3666 N N . TYR B 1 253 ? -17.354 38.924 76.854 1.00 25.12 253 TYR B N 1
ATOM 3667 C CA . TYR B 1 253 ? -18.701 38.405 77.079 1.00 31.26 253 TYR B CA 1
ATOM 3668 C C . TYR B 1 253 ? -19.589 39.413 77.799 1.00 33.79 253 TYR B C 1
ATOM 3669 O O . TYR B 1 253 ? -20.802 39.451 77.562 1.00 29.97 253 TYR B O 1
ATOM 3678 N N . ASP B 1 254 ? -19.007 40.240 78.668 1.00 30.17 254 ASP B N 1
ATOM 3679 C CA . ASP B 1 254 ? -19.797 41.222 79.406 1.00 35.11 254 ASP B CA 1
ATOM 3680 C C . ASP B 1 254 ? -20.489 42.219 78.489 1.00 37.88 254 ASP B C 1
ATOM 3681 O O . ASP B 1 254 ? -21.471 42.841 78.905 1.00 40.68 254 ASP B O 1
ATOM 3686 N N . LYS B 1 255 ? -20.005 42.386 77.252 1.00 35.60 255 LYS B N 1
ATOM 3687 C CA . LYS B 1 255 ? -20.638 43.309 76.314 1.00 34.96 255 LYS B CA 1
ATOM 3688 C C . LYS B 1 255 ? -21.948 42.770 75.757 1.00 43.41 255 LYS B C 1
ATOM 3689 O O . LYS B 1 255 ? -22.744 43.548 75.221 1.00 38.95 255 LYS B O 1
ATOM 3695 N N . VAL B 1 256 ? -22.184 41.463 75.848 1.00 35.24 256 VAL B N 1
ATOM 3696 C CA . VAL B 1 256 ? -23.356 40.878 75.206 1.00 38.01 256 VAL B CA 1
ATOM 3697 C C . VAL B 1 256 ? -24.604 41.316 75.959 1.00 41.73 256 VAL B C 1
ATOM 3698 O O . VAL B 1 256 ? -24.793 40.975 77.134 1.00 37.21 256 VAL B O 1
ATOM 3702 N N . LYS B 1 257 ? -25.457 42.083 75.283 1.00 44.62 257 LYS B N 1
ATOM 3703 C CA . LYS B 1 257 ? -26.684 42.568 75.895 1.00 43.41 257 LYS B CA 1
ATOM 3704 C C . LYS B 1 257 ? -27.585 41.399 76.270 1.00 46.48 257 LYS B C 1
ATOM 3705 O O . LYS B 1 257 ? -27.642 40.380 75.574 1.00 41.11 257 LYS B O 1
ATOM 3707 N N . GLU B 1 258 ? -28.295 41.557 77.391 1.00 41.33 258 GLU B N 1
ATOM 3708 C CA . GLU B 1 258 ? -29.133 40.477 77.901 1.00 39.23 258 GLU B CA 1
ATOM 3709 C C . GLU B 1 258 ? -30.193 40.056 76.889 1.00 45.28 258 GLU B C 1
ATOM 3710 O O . GLU B 1 258 ? -30.569 38.878 76.840 1.00 46.80 258 GLU B O 1
ATOM 3712 N N . ASN B 1 259 ? -30.680 40.992 76.068 1.00 40.69 259 ASN B N 1
ATOM 3713 C CA . ASN B 1 259 ? -31.637 40.630 75.026 1.00 42.91 259 ASN B CA 1
ATOM 3714 C C . ASN B 1 259 ? -31.010 39.682 74.010 1.00 40.83 259 ASN B C 1
ATOM 3715 O O . ASN B 1 259 ? -31.648 38.719 73.567 1.00 43.40 259 ASN B O 1
ATOM 3717 N N . ASP B 1 260 ? -29.757 39.941 73.630 1.00 40.44 260 ASP B N 1
ATOM 3718 C CA . ASP B 1 260 ? -29.079 39.082 72.669 1.00 38.89 260 ASP B CA 1
ATOM 3719 C C . ASP B 1 260 ? -28.757 37.717 73.267 1.00 35.28 260 ASP B C 1
ATOM 3720 O O . ASP B 1 260 ? -28.677 36.725 72.534 1.00 34.90 260 ASP B O 1
ATOM 3725 N N . ARG B 1 261 ? -28.579 37.644 74.587 1.00 36.84 261 ARG B N 1
ATOM 3726 C CA . ARG B 1 261 ? -28.355 36.357 75.237 1.00 35.45 261 ARG B CA 1
ATOM 3727 C C . ARG B 1 261 ? -29.602 35.485 75.178 1.00 42.29 261 ARG B C 1
ATOM 3728 O O . ARG B 1 261 ? -29.527 34.292 74.856 1.00 35.70 261 ARG B O 1
ATOM 3731 N N . LYS B 1 262 ? -30.762 36.060 75.502 1.00 36.60 262 LYS B N 1
ATOM 3732 C CA . LYS B 1 262 ? -31.991 35.273 75.508 1.00 34.38 262 LYS B CA 1
ATOM 3733 C C . LYS B 1 262 ? -32.422 34.894 74.099 1.00 29.88 262 LYS B C 1
ATOM 3734 O O . LYS B 1 262 ? -33.073 33.863 73.906 1.00 34.85 262 LYS B O 1
ATOM 3737 N N . ALA B 1 263 ? -32.069 35.709 73.104 1.00 35.07 263 ALA B N 1
ATOM 3738 C CA . ALA B 1 263 ? -32.381 35.363 71.724 1.00 33.70 263 ALA B CA 1
ATOM 3739 C C . ALA B 1 263 ? -31.546 34.195 71.220 1.00 33.61 263 ALA B C 1
ATOM 3740 O O . ALA B 1 263 ? -31.953 33.533 70.259 1.00 33.64 263 ALA B O 1
ATOM 3742 N N . LEU B 1 264 ? -30.390 33.934 71.838 1.00 35.29 264 LEU B N 1
ATOM 3743 C CA . LEU B 1 264 ? -29.550 32.811 71.432 1.00 33.95 264 LEU B CA 1
ATOM 3744 C C . LEU B 1 264 ? -30.050 31.479 71.965 1.00 39.05 264 LEU B C 1
ATOM 3745 O O . LEU B 1 264 ? -29.722 30.437 71.383 1.00 37.74 264 LEU B O 1
ATOM 3750 N N . VAL B 1 265 ? -30.834 31.500 73.052 1.00 38.89 265 VAL B N 1
ATOM 3751 C CA . VAL B 1 265 ? -31.166 30.287 73.801 1.00 33.26 265 VAL B CA 1
ATOM 3752 C C . VAL B 1 265 ? -32.031 29.353 72.975 1.00 41.30 265 VAL B C 1
ATOM 3753 O O . VAL B 1 265 ? -31.744 28.155 72.877 1.00 46.49 265 VAL B O 1
ATOM 3757 N N . GLY B 1 266 ? -33.088 29.876 72.363 1.00 36.76 266 GLY B N 1
ATOM 3758 C CA . GLY B 1 266 ? -33.994 29.069 71.581 1.00 42.52 266 GLY B CA 1
ATOM 3759 C C . GLY B 1 266 ? -33.325 28.358 70.420 1.00 43.04 266 GLY B C 1
ATOM 3760 O O . GLY B 1 266 ? -33.409 27.132 70.285 1.00 40.95 266 GLY B O 1
ATOM 3761 N N . PRO B 1 267 ? -32.657 29.117 69.544 1.00 35.67 267 PRO B N 1
ATOM 3762 C CA . PRO B 1 267 ? -31.978 28.469 68.411 1.00 35.82 267 PRO B CA 1
ATOM 3763 C C . PRO B 1 267 ? -30.943 27.439 68.836 1.00 38.23 267 PRO B C 1
ATOM 3764 O O . PRO B 1 267 ? -30.848 26.378 68.206 1.00 35.49 267 PRO B O 1
ATOM 3768 N N . VAL B 1 268 ? -30.173 27.713 69.894 1.00 35.36 268 VAL B N 1
ATOM 3769 C CA . VAL B 1 268 ? -29.140 26.771 70.324 1.00 34.66 268 VAL B CA 1
ATOM 3770 C C . VAL B 1 268 ? -29.762 25.463 70.795 1.00 37.85 268 VAL B C 1
ATOM 3771 O O . VAL B 1 268 ? -29.273 24.377 70.471 1.00 34.51 268 VAL B O 1
ATOM 3775 N N . ASN B 1 269 ? -30.857 25.536 71.555 1.00 40.02 269 ASN B N 1
ATOM 3776 C CA . ASN B 1 269 ? -31.453 24.310 72.085 1.00 37.75 269 ASN B CA 1
ATOM 3777 C C . ASN B 1 269 ? -32.234 23.558 71.018 1.00 36.47 269 ASN B C 1
ATOM 3778 O O . ASN B 1 269 ? -32.261 22.322 71.022 1.00 37.91 269 ASN B O 1
ATOM 3783 N N . THR B 1 270 ? -32.871 24.274 70.087 1.00 34.42 270 THR B N 1
ATOM 3784 C CA . THR B 1 270 ? -33.478 23.576 68.960 1.00 39.83 270 THR B CA 1
ATOM 3785 C C . THR B 1 270 ? -32.412 22.857 68.144 1.00 38.93 270 THR B C 1
ATOM 3786 O O . THR B 1 270 ? -32.608 21.713 67.715 1.00 40.10 270 THR B O 1
ATOM 3790 N N . LEU B 1 271 ? -31.268 23.513 67.934 1.00 38.42 271 LEU B N 1
ATOM 3791 C CA . LEU B 1 271 ? -30.183 22.900 67.174 1.00 32.53 271 LEU B CA 1
ATOM 3792 C C . LEU B 1 271 ? -29.637 21.670 67.890 1.00 31.40 271 LEU B C 1
ATOM 3793 O O . LEU B 1 271 ? -29.427 20.619 67.270 1.00 30.63 271 LEU B O 1
ATOM 3798 N N . ALA B 1 272 ? -29.420 21.774 69.206 1.00 29.81 272 ALA B N 1
ATOM 3799 C CA . ALA B 1 272 ? -28.918 20.630 69.963 1.00 31.86 272 ALA B CA 1
ATOM 3800 C C . ALA B 1 272 ? -29.841 19.424 69.827 1.00 36.93 272 ALA B C 1
ATOM 3801 O O . ALA B 1 272 ? -29.373 18.288 69.682 1.00 35.15 272 ALA B O 1
ATOM 3803 N N . GLU B 1 273 ? -31.156 19.647 69.854 1.00 39.95 273 GLU B N 1
ATOM 3804 C CA . GLU B 1 273 ? -32.090 18.532 69.716 1.00 38.13 273 GLU B CA 1
ATOM 3805 C C . GLU B 1 273 ? -32.144 18.030 68.278 1.00 35.62 273 GLU B C 1
ATOM 3806 O O . GLU B 1 273 ? -32.083 16.819 68.034 1.00 33.86 273 GLU B O 1
ATOM 3810 N N . ASP B 1 274 ? -32.267 18.943 67.311 1.00 31.53 274 ASP B N 1
ATOM 3811 C CA . ASP B 1 274 ? -32.321 18.534 65.912 1.00 34.58 274 ASP B CA 1
ATOM 3812 C C . ASP B 1 274 ? -31.056 17.783 65.514 1.00 33.85 274 ASP B C 1
ATOM 3813 O O . ASP B 1 274 ? -31.122 16.719 64.884 1.00 34.06 274 ASP B O 1
ATOM 3818 N N . LEU B 1 275 ? -29.890 18.311 65.897 1.00 32.83 275 LEU B N 1
ATOM 3819 C CA . LEU B 1 275 ? -28.632 17.684 65.511 1.00 28.84 275 LEU B CA 1
ATOM 3820 C C . LEU B 1 275 ? -28.432 16.336 66.182 1.00 26.75 275 LEU B C 1
ATOM 3821 O O . LEU B 1 275 ? -27.682 15.504 65.662 1.00 26.05 275 LEU B O 1
ATOM 3826 N N . SER B 1 276 ? -29.099 16.090 67.312 1.00 30.09 276 SER B N 1
ATOM 3827 C CA . SER B 1 276 ? -28.989 14.807 67.988 1.00 27.77 276 SER B CA 1
ATOM 3828 C C . SER B 1 276 ? -29.649 13.674 67.216 1.00 31.22 276 SER B C 1
ATOM 3829 O O . SER B 1 276 ? -29.449 12.510 67.574 1.00 29.11 276 SER B O 1
ATOM 3832 N N . THR B 1 277 ? -30.410 13.976 66.167 1.00 27.30 277 THR B N 1
ATOM 3833 C CA . THR B 1 277 ? -31.060 12.957 65.355 1.00 31.74 277 THR B CA 1
ATOM 3834 C C . THR B 1 277 ? -30.237 12.554 64.138 1.00 30.35 277 THR B C 1
ATOM 3835 O O . THR B 1 277 ? -30.639 11.636 63.414 1.00 32.43 277 THR B O 1
ATOM 3839 N N . LEU B 1 278 ? -29.100 13.212 63.891 1.00 24.65 278 LEU B N 1
ATOM 3840 C CA . LEU B 1 278 ? -28.374 12.968 62.647 1.00 25.66 278 LEU B CA 1
ATOM 3841 C C . LEU B 1 278 ? -27.842 11.542 62.577 1.00 25.16 278 LEU B C 1
ATOM 3842 O O . LEU B 1 278 ? -27.922 10.901 61.524 1.00 27.16 278 LEU B O 1
ATOM 3847 N N . ARG B 1 279 ? -27.307 11.022 63.686 1.00 24.12 279 ARG B N 1
ATOM 3848 C CA . ARG B 1 279 ? -26.756 9.671 63.658 1.00 28.45 279 ARG B CA 1
ATOM 3849 C C . ARG B 1 279 ? -27.813 8.656 63.247 1.00 31.54 279 ARG B C 1
ATOM 3850 O O . ARG B 1 279 ? -27.539 7.753 62.447 1.00 27.56 279 ARG B O 1
ATOM 3858 N N . GLY B 1 280 ? -29.033 8.803 63.769 1.00 31.37 280 GLY B N 1
ATOM 3859 C CA . GLY B 1 280 ? -30.094 7.872 63.414 1.00 33.55 280 GLY B CA 1
ATOM 3860 C C . GLY B 1 280 ? -30.579 8.060 61.990 1.00 31.61 280 GLY B C 1
ATOM 3861 O O . GLY B 1 280 ? -30.863 7.084 61.288 1.00 35.70 280 GLY B O 1
ATOM 3862 N N . LYS B 1 281 ? -30.681 9.316 61.545 1.00 31.53 281 LYS B N 1
ATOM 3863 C CA . LYS B 1 281 ? -31.065 9.593 60.167 1.00 31.93 281 LYS B CA 1
ATOM 3864 C C . LYS B 1 281 ? -30.109 8.943 59.177 1.00 33.47 281 LYS B C 1
ATOM 3865 O O . LYS B 1 281 ? -30.532 8.515 58.097 1.00 38.69 281 LYS B O 1
ATOM 3871 N N . LEU B 1 282 ? -28.827 8.856 59.525 1.00 30.13 282 LEU B N 1
ATOM 3872 C CA . LEU B 1 282 ? -27.810 8.318 58.632 1.00 32.78 282 LEU B CA 1
ATOM 3873 C C . LEU B 1 282 ? -27.480 6.864 58.929 1.00 34.08 282 LEU B C 1
ATOM 3874 O O . LEU B 1 282 ? -26.517 6.332 58.368 1.00 34.05 282 LEU B O 1
ATOM 3879 N N . GLY B 1 283 ? -28.249 6.213 59.799 1.00 33.90 283 GLY B N 1
ATOM 3880 C CA . GLY B 1 283 ? -28.067 4.793 60.042 1.00 35.24 283 GLY B CA 1
ATOM 3881 C C . GLY B 1 283 ? -26.831 4.437 60.833 1.00 38.01 283 GLY B C 1
ATOM 3882 O O . GLY B 1 283 ? -26.301 3.332 60.678 1.00 39.42 283 GLY B O 1
ATOM 3883 N N . LEU B 1 284 ? -26.360 5.341 61.689 1.00 32.85 284 LEU B N 1
ATOM 3884 C CA . LEU B 1 284 ? -25.148 5.126 62.466 1.00 35.20 284 LEU B CA 1
ATOM 3885 C C . LEU B 1 284 ? -25.419 4.826 63.933 1.00 41.27 284 LEU B C 1
ATOM 3886 O O . LEU B 1 284 ? -24.467 4.675 64.706 1.00 47.25 284 LEU B O 1
ATOM 3891 N N . ASN B 1 285 ? -26.680 4.740 64.338 1.00 45.34 285 ASN B N 1
ATOM 3892 C CA . ASN B 1 285 ? -27.013 4.356 65.705 1.00 55.50 285 ASN B CA 1
ATOM 3893 C C . ASN B 1 285 ? -26.782 2.858 65.891 1.00 64.90 285 ASN B C 1
ATOM 3894 O O . ASN B 1 285 ? -25.671 2.421 66.193 1.00 66.35 285 ASN B O 1
#

Nearest PDB structures (foldseek):
  7q1g-assembly1_B-2  TM=9.814E-01  e=8.418E-31  Pseudomonas syringae pv. syringae B728a
  5y4c-assembly1_A  TM=9.640E-01  e=2.557E-22  Sphingomonas sp. A1
  7wgu-assembly1_B-2  TM=9.813E-01  e=1.859E-21  Escherichia coli
  7n9z-assembly1_H  TM=3.325E-01  e=8.424E+00  Escherichia coli
  7q1g-assembly1_B-2  TM=1.004E+00  e=2.912E-33  Pseudomonas syringae pv. syringae B728a

Secondary structure (DSSP, 8-state):
---GGGGHHHHHHHHHHHHHHHHHHHHHHHHHHHHHHTT-HHHHHHHHHHHHHHHHTTHHHHTTSHHHHHHHH--GGG-TTGGG-TT--HHHHHHIIIIIS---TT-HHHHHHHHHHHHHHHHHHHH----HHHHHHHHHHHHHHIIIIITTT-S-TTT--HHHHHHHHHHHHHHHHHHTHHHHHHH-TTHHHHHHHHHHHHHHHHHTTB-TTS-B--GGGS-HHHHHHHHHHHHHHHHHHTTHHHHTT--/---TT-THHHHHHHHHHHHHHHHHHHHHHHHHHHHHHHT-HHHHHHHHHHHHHHHHTTHHHHTTSHHHHHHHH--GGG-TTGGG-TT--HHHHHHIIIIIS---TT-HHHHHHHHHHHHHHHHHHHH----HHHHHTHHHHHHHHIIIIITTT-S-TTT--HHHHHHHHHHHHHHHHHHTHHHHHHH-HHHHHHHHHHHHHHHHHHHTTB-SSS-B--GGGS-HHHHHHHHHHHHHHHHHHTTHHHHTT--